Protein AF-A0A5J5FBE0-F1 (afdb_monomer)

Mean predicted aligned error: 12.96 Å

pLDDT: mean 81.19, std 19.29, range [35.22, 98.0]

Secondary structure (DSSP, 8-state):
------SSHHHHHHHHHHHHHHT-PPP---HHHHHHHHHHHHHHHHHHHHHHHH----TTS----HHHHHHHHTTSTTSS--HHHHHHHHHHHHHHHHH-HHHHHHHHHHTT---HHHHHHHHHHHHH--S---TTHHHHHHHHHHHTTS-SSTTGGGG-HHHHHHHHHHHHHTT-HHHHHHHHHHH--TT--HHHHHHHHHHHHT-HHHHHHHHHHHHHHHHHT--HHHHHHHHHHHHHHHHHHHHHH--S-HHHHHHHHHTHHHHSSSHHHHHHHHHHHS---HHHHHHHHHHHTS-HHHHHSS-HHHHHHHHHHHHHHHHHHHHTT-HHHHHHHHHHHHHHHTTTTT---S----------TT-HHHHHHHHHHHHHHHSSS-GGG---

Sequence (392 aa):
MNPTHAPRISAATSLLKNLTAALHPPLPLTPGQSHTLLRAVQDSFRQHLANESGAAHDPKAPYSSPNAHIGNILKMAPFVPSPEEARKQREQRIKRYLLDPVAVFEEHVALGTANLELARSCLARYNDLKSDIPESGGSRMLKGLVTAGLLEQPNDFLSHPSFSGHLMVALAREGKDDLLVRWVLERDGPQKTLARSLVRQIEKQISLERAVQIFFKFYGTLAVSTDTQQLVQKLGVVGRELCAAAKKTGKLSAPQFARLLATADQWALNRAEHAMIHLRFGESVRPGLAFIAFIDAKPAQWWADLPEKRRHRYAQMGIELAHRCLAQDNLADAKVVAEVMRRRFSEHLGVSTVPQQPRESLSILRRGEVAEHLDVFREMFKDAIPAEKLAV

Nearest PDB structures (foldseek):
  3sf4-assembly1_A  TM=3.272E-01  e=8.803E-02  Homo sapiens
  5a6c-assembly2_A  TM=3.085E-01  e=1.087E-01  Homo sapiens
  8fbo-assembly1_C  TM=2.655E-01  e=2.745E-01  synthetic construct
  4jhr-assembly1_A  TM=2.965E-01  e=7.867E-01  Mus musculus
  8c6j-assembly1_T  TM=2.315E-01  e=7.978E+00  Homo sapiens

Foldseek 3Di:
DDDDDDDDVVVVVVLVVVVVVLPDQQDDADPVRVVVLVVLVVVVVVVVVVVVVPDDDDPPDPPCPPVNVNVVSCVDPPNDPDPVVVVVVVVVLVVCLLVQLLVSQLVCLVSLSHDLVSLLVSLVSVLVDDPDYPLCSLVSSLVSCCSSVVDVDSLRLLVPLSRVLSSLLSCLSSVVLLVVLVSCVVPVPPPLVRLLSSLVSCCVRPHLQSSLVSLVSNVVVVVVVVPLVCLQSNCQVNLLVSLVVCVVPVPHDPVSNVVSLVCNVSHHNDLLRNCVSCLPRVLDLVSVLVVLVVVLPDDLVVLVPDDPVVVVSNLVSLLSSLVSCVVVVNLVSSVVSVVSSCVRPVVVLVVPPPDDDDDDDDDPPPCVPVVVSSVVVVVVVPPVDPPVPPPD

Radius of gyration: 34.39 Å; Cα contacts (8 Å, |Δi|>4): 303; chains: 1; bounding box: 68×60×121 Å

Organism: NCBI:txid1250544

Structure (mmCIF, N/CA/C/O backbone):
data_AF-A0A5J5FBE0-F1
#
_entry.id   AF-A0A5J5FBE0-F1
#
loop_
_atom_site.group_PDB
_atom_site.id
_atom_site.type_symbol
_atom_site.label_atom_id
_atom_site.label_alt_id
_atom_site.label_comp_id
_atom_site.label_asym_id
_atom_site.label_entity_id
_atom_site.label_seq_id
_atom_site.pdbx_PDB_ins_code
_atom_site.Cartn_x
_atom_site.Cartn_y
_atom_site.Cartn_z
_atom_site.occupancy
_atom_site.B_iso_or_equiv
_atom_site.auth_seq_id
_atom_site.auth_comp_id
_atom_site.auth_asym_id
_atom_site.auth_atom_id
_atom_site.pdbx_PDB_model_num
ATOM 1 N N . MET A 1 1 ? 14.316 -40.121 2.942 1.00 35.22 1 MET A N 1
ATOM 2 C CA . MET A 1 1 ? 13.910 -40.216 1.521 1.00 35.22 1 MET A CA 1
ATOM 3 C C . MET A 1 1 ? 13.199 -38.925 1.134 1.00 35.22 1 MET A C 1
ATOM 5 O O . MET A 1 1 ? 12.373 -38.457 1.905 1.00 35.22 1 MET A O 1
ATOM 9 N N . ASN A 1 2 ? 13.621 -38.322 0.018 1.00 39.69 2 ASN A N 1
ATOM 10 C CA . ASN A 1 2 ? 13.232 -36.997 -0.498 1.00 39.69 2 ASN A CA 1
ATOM 11 C C . ASN A 1 2 ? 11.727 -36.824 -0.767 1.00 39.69 2 ASN A C 1
ATOM 13 O O . ASN A 1 2 ? 11.055 -37.798 -1.103 1.00 39.69 2 ASN A O 1
ATOM 17 N N . PRO A 1 3 ? 11.275 -35.556 -0.843 1.00 44.91 3 PRO A N 1
ATOM 18 C CA . PRO A 1 3 ? 10.589 -35.137 -2.063 1.00 44.91 3 PRO A CA 1
ATOM 19 C C . PRO A 1 3 ? 11.115 -33.810 -2.653 1.00 44.91 3 PRO A C 1
ATOM 21 O O . PRO A 1 3 ? 11.056 -32.743 -2.053 1.00 44.91 3 PRO A O 1
ATOM 24 N N . THR A 1 4 ? 11.634 -33.934 -3.877 1.00 38.16 4 THR A N 1
ATOM 25 C CA . THR A 1 4 ? 11.373 -33.106 -5.073 1.00 38.16 4 THR A CA 1
ATOM 26 C C . THR A 1 4 ? 10.944 -31.636 -4.909 1.00 38.16 4 THR A C 1
ATOM 28 O O . THR A 1 4 ? 9.765 -31.322 -4.757 1.00 38.16 4 THR A O 1
ATOM 31 N N . HIS A 1 5 ? 11.895 -30.726 -5.152 1.00 38.22 5 HIS A N 1
ATOM 32 C CA . HIS A 1 5 ? 11.658 -29.334 -5.546 1.00 38.22 5 HIS A CA 1
ATOM 33 C C . HIS A 1 5 ? 11.770 -29.168 -7.074 1.00 38.22 5 HIS A C 1
ATOM 35 O O . HIS A 1 5 ? 12.875 -29.210 -7.607 1.00 38.22 5 HIS A O 1
ATOM 41 N N . ALA A 1 6 ? 10.668 -28.886 -7.777 1.00 44.78 6 ALA A N 1
ATOM 42 C CA . ALA A 1 6 ? 10.706 -28.254 -9.104 1.00 44.78 6 ALA A CA 1
ATOM 43 C C . ALA A 1 6 ? 9.361 -27.581 -9.433 1.00 44.78 6 ALA A C 1
ATOM 45 O O . ALA A 1 6 ? 8.378 -28.275 -9.677 1.00 44.78 6 ALA A O 1
ATOM 46 N N . PRO A 1 7 ? 9.296 -26.231 -9.413 1.00 45.94 7 PRO A N 1
ATOM 47 C CA . PRO A 1 7 ? 8.699 -25.534 -10.562 1.00 45.94 7 PRO A CA 1
ATOM 48 C C . PRO A 1 7 ? 9.325 -24.148 -10.860 1.00 45.94 7 PRO A C 1
ATOM 50 O O . PRO A 1 7 ? 8.626 -23.230 -11.276 1.00 45.94 7 PRO A O 1
ATOM 53 N N . ARG A 1 8 ? 10.636 -23.935 -10.643 1.00 41.62 8 ARG A N 1
ATOM 54 C CA . ARG A 1 8 ? 11.271 -22.607 -10.860 1.00 41.62 8 ARG A CA 1
ATOM 55 C C . ARG A 1 8 ? 11.978 -22.410 -12.208 1.00 41.62 8 ARG A C 1
ATOM 57 O O . ARG A 1 8 ? 12.179 -21.273 -12.616 1.00 41.62 8 ARG A O 1
ATOM 64 N N . ILE A 1 9 ? 12.313 -23.479 -12.930 1.00 46.50 9 ILE A N 1
ATOM 65 C CA . ILE A 1 9 ? 13.137 -23.390 -14.155 1.00 46.50 9 ILE A CA 1
ATOM 66 C C . ILE A 1 9 ? 12.294 -23.043 -15.404 1.00 46.50 9 ILE A C 1
ATOM 68 O O . ILE A 1 9 ? 12.783 -22.389 -16.321 1.00 46.50 9 ILE A O 1
ATOM 72 N N . SER A 1 10 ? 11.002 -23.389 -15.418 1.00 45.47 10 SER A N 1
ATOM 73 C CA . SER A 1 10 ? 10.099 -23.187 -16.571 1.00 45.47 10 SER A CA 1
ATOM 74 C C . SER A 1 10 ? 9.759 -21.707 -16.856 1.00 45.47 10 SER A C 1
ATOM 76 O O . SER A 1 10 ? 9.653 -21.279 -18.007 1.00 45.47 10 SER A O 1
ATOM 78 N N . ALA A 1 11 ? 9.662 -20.874 -15.814 1.00 44.97 11 ALA A N 1
ATOM 79 C CA . ALA A 1 11 ? 9.406 -19.440 -15.980 1.00 44.97 11 ALA A CA 1
ATOM 80 C C . ALA A 1 11 ? 10.631 -18.682 -16.536 1.00 44.97 11 ALA A C 1
ATOM 82 O O . ALA A 1 11 ? 10.486 -17.714 -17.277 1.00 44.97 11 ALA A O 1
ATOM 83 N N . ALA A 1 12 ? 11.847 -19.140 -16.224 1.00 46.97 12 ALA A N 1
ATOM 84 C CA . ALA A 1 12 ? 13.076 -18.526 -16.722 1.00 46.97 12 ALA A CA 1
ATOM 85 C C . ALA A 1 12 ? 13.303 -18.816 -18.216 1.00 46.97 12 ALA A C 1
ATOM 87 O O . ALA A 1 12 ? 13.760 -17.947 -18.955 1.00 46.97 12 ALA A O 1
ATOM 88 N N . THR A 1 13 ? 12.948 -20.013 -18.691 1.00 48.41 13 THR A N 1
ATOM 89 C CA . THR A 1 13 ? 13.138 -20.402 -20.098 1.00 48.41 13 THR A CA 1
ATOM 90 C C . THR A 1 13 ? 12.137 -19.740 -21.045 1.00 48.41 13 THR A C 1
ATOM 92 O O . THR A 1 13 ? 12.502 -19.424 -22.175 1.00 48.41 13 THR A O 1
ATOM 95 N N . SER A 1 14 ? 10.908 -19.469 -20.598 1.00 51.16 14 SER A N 1
ATOM 96 C CA . SER A 1 14 ? 9.916 -18.710 -21.379 1.00 51.16 14 SER A CA 1
ATOM 97 C C . SER A 1 14 ? 10.287 -17.227 -21.515 1.00 51.16 14 SER A C 1
ATOM 99 O O . SER A 1 14 ? 10.229 -16.687 -22.618 1.00 51.16 14 SER A O 1
ATOM 101 N N . LEU A 1 15 ? 10.792 -16.595 -20.448 1.00 52.66 15 LEU A N 1
ATOM 102 C CA . LEU A 1 15 ? 11.337 -15.231 -20.506 1.00 52.66 15 LEU A CA 1
ATOM 103 C C . LEU A 1 15 ? 12.569 -15.133 -21.424 1.00 52.66 15 LEU A C 1
ATOM 105 O O . LEU A 1 15 ? 12.698 -14.171 -22.178 1.00 52.66 15 LEU A O 1
ATOM 109 N N . LEU A 1 16 ? 13.445 -16.146 -21.418 1.00 57.59 16 LEU A N 1
ATOM 110 C CA . LEU A 1 16 ? 14.609 -16.203 -22.310 1.00 57.59 16 LEU A CA 1
ATOM 111 C C . LEU A 1 16 ? 14.230 -16.382 -23.787 1.00 57.59 16 LEU A C 1
ATOM 113 O O . LEU A 1 16 ? 14.900 -15.809 -24.643 1.00 57.59 16 LEU A O 1
ATOM 117 N N . LYS A 1 17 ? 13.167 -17.140 -24.090 1.00 52.44 17 LYS A N 1
ATOM 118 C CA . LYS A 1 17 ? 12.667 -17.323 -25.464 1.00 52.44 17 LYS A CA 1
ATOM 119 C C . LYS A 1 17 ? 12.037 -16.044 -26.027 1.00 52.44 17 LYS A C 1
ATOM 121 O O . LYS A 1 17 ? 12.283 -15.709 -27.186 1.00 52.44 17 LYS A O 1
ATOM 126 N N . ASN A 1 18 ? 11.315 -15.284 -25.202 1.00 52.09 18 ASN A N 1
ATOM 127 C CA . ASN A 1 18 ? 10.767 -13.990 -25.619 1.00 52.09 18 ASN A CA 1
ATOM 128 C C . ASN A 1 18 ? 11.872 -12.923 -25.771 1.00 52.09 18 ASN A C 1
ATOM 130 O O . ASN A 1 18 ? 11.844 -12.142 -26.719 1.00 52.09 18 ASN A O 1
ATOM 134 N N . LEU A 1 19 ? 12.911 -12.953 -24.924 1.00 55.25 19 LEU A N 1
ATOM 135 C CA . LEU A 1 19 ? 14.114 -12.119 -25.074 1.00 55.25 19 LEU A CA 1
ATOM 136 C C . LEU A 1 19 ? 14.880 -12.410 -26.370 1.00 55.25 19 LEU A C 1
ATOM 138 O O . LEU A 1 19 ? 15.350 -11.479 -27.019 1.00 55.25 19 LEU A O 1
ATOM 142 N N . THR A 1 20 ? 15.002 -13.678 -26.780 1.00 55.84 20 THR A N 1
ATOM 143 C CA . THR A 1 20 ? 15.704 -14.020 -28.029 1.00 55.84 20 THR A CA 1
ATOM 144 C C . THR A 1 20 ? 15.010 -13.475 -29.273 1.00 55.84 20 THR A C 1
ATOM 146 O O . THR A 1 20 ? 15.705 -13.131 -30.218 1.00 55.84 20 THR A O 1
ATOM 149 N N . ALA A 1 21 ? 13.683 -13.320 -29.271 1.00 53.84 21 ALA A N 1
ATOM 150 C CA . ALA A 1 21 ? 12.957 -12.727 -30.396 1.00 53.84 21 ALA A CA 1
ATOM 151 C C . ALA A 1 21 ? 13.103 -11.191 -30.464 1.00 53.84 21 ALA A C 1
ATOM 153 O O . ALA A 1 21 ? 13.162 -10.633 -31.555 1.00 53.84 21 ALA A O 1
ATOM 154 N N . ALA A 1 22 ? 13.223 -10.510 -29.317 1.00 53.19 22 ALA A N 1
ATOM 155 C CA . ALA A 1 22 ? 13.385 -9.052 -29.241 1.00 53.19 22 ALA A CA 1
ATOM 156 C C . ALA A 1 22 ? 14.840 -8.563 -29.445 1.00 53.19 22 ALA A C 1
ATOM 158 O O . ALA A 1 22 ? 15.067 -7.390 -29.731 1.00 53.19 22 ALA A O 1
ATOM 159 N N . LEU A 1 23 ? 15.838 -9.445 -29.307 1.00 51.16 23 LEU A N 1
ATOM 160 C CA . LEU A 1 23 ? 17.272 -9.109 -29.349 1.00 51.16 23 LEU A CA 1
ATOM 161 C C . LEU A 1 23 ? 17.918 -9.152 -30.749 1.00 51.16 23 LEU A C 1
ATOM 163 O O . LEU A 1 23 ? 19.138 -8.998 -30.848 1.00 51.16 23 LEU A O 1
ATOM 167 N N . HIS A 1 24 ? 17.150 -9.325 -31.826 1.00 53.44 24 HIS A N 1
ATOM 168 C CA . HIS A 1 24 ? 17.656 -9.237 -33.203 1.00 53.44 24 HIS A CA 1
ATOM 169 C C . HIS A 1 24 ? 17.169 -7.951 -33.905 1.00 53.44 24 HIS A C 1
ATOM 171 O O . HIS A 1 24 ? 16.289 -8.030 -34.759 1.00 53.44 24 HIS A O 1
ATOM 177 N N . PRO A 1 25 ? 17.704 -6.756 -33.579 1.00 51.38 25 PRO A N 1
ATOM 178 C CA . PRO A 1 25 ? 17.509 -5.582 -34.427 1.00 51.38 25 PRO A CA 1
ATOM 179 C C . PRO A 1 25 ? 18.256 -5.761 -35.767 1.00 51.38 25 PRO A C 1
ATOM 181 O O . PRO A 1 25 ? 19.291 -6.440 -35.795 1.00 51.38 25 PRO A O 1
ATOM 184 N N . PRO A 1 26 ? 17.780 -5.162 -36.876 1.00 51.41 26 PRO A N 1
ATOM 185 C CA . PRO A 1 26 ? 18.542 -5.108 -38.121 1.00 51.41 26 PRO A CA 1
ATOM 186 C C . PRO A 1 26 ? 19.839 -4.302 -37.919 1.00 51.41 26 PRO A C 1
ATOM 188 O O . PRO A 1 26 ? 19.854 -3.295 -37.212 1.00 51.41 26 PRO A O 1
ATOM 191 N N . LEU A 1 27 ? 20.944 -4.781 -38.500 1.00 54.41 27 LEU A N 1
ATOM 192 C CA . LEU A 1 27 ? 22.291 -4.230 -38.311 1.00 54.41 27 LEU A CA 1
ATOM 193 C C . LEU A 1 27 ? 22.390 -2.749 -38.749 1.00 54.41 27 LEU A C 1
ATOM 195 O O . LEU A 1 27 ? 22.036 -2.446 -39.890 1.00 54.41 27 LEU A O 1
ATOM 199 N N . PRO A 1 28 ? 22.976 -1.844 -37.937 1.00 47.59 28 PRO A N 1
ATOM 200 C CA . PRO A 1 28 ? 23.483 -0.570 -38.438 1.00 47.59 28 PRO A CA 1
ATOM 201 C C . PRO A 1 28 ? 24.725 -0.835 -39.304 1.00 47.59 28 PRO A C 1
ATOM 203 O O . PRO A 1 28 ? 25.767 -1.264 -38.807 1.00 47.59 28 PRO A O 1
ATOM 206 N N . LEU A 1 29 ? 24.604 -0.624 -40.615 1.00 51.56 29 LEU A N 1
ATOM 207 C CA . LEU A 1 29 ? 25.693 -0.833 -41.570 1.00 51.56 29 LEU A CA 1
ATOM 208 C C . LEU A 1 29 ? 26.697 0.325 -41.477 1.00 51.56 29 LEU A C 1
ATOM 210 O O . LEU A 1 29 ? 26.343 1.486 -41.671 1.00 51.56 29 LEU A O 1
ATOM 214 N N . THR A 1 30 ? 27.965 0.015 -41.208 1.00 64.88 30 THR A N 1
ATOM 215 C CA . THR A 1 30 ? 29.071 0.986 -41.334 1.00 64.88 30 THR A CA 1
ATOM 216 C C . THR A 1 30 ? 29.247 1.432 -42.800 1.00 64.88 30 THR A C 1
ATOM 218 O O . THR A 1 30 ? 28.840 0.694 -43.700 1.00 64.88 30 THR A O 1
ATOM 221 N N . PRO A 1 31 ? 29.892 2.582 -43.098 1.00 58.41 31 PRO A N 1
ATOM 222 C CA . PRO A 1 31 ? 30.087 3.049 -44.480 1.00 58.41 31 PRO A CA 1
ATOM 223 C C . PRO A 1 31 ? 30.797 2.025 -45.383 1.00 58.41 31 PRO A C 1
ATOM 225 O O . PRO A 1 31 ? 30.496 1.908 -46.565 1.00 58.41 31 PRO A O 1
ATOM 228 N N . GLY A 1 32 ? 31.711 1.222 -44.828 1.00 66.44 32 GLY A N 1
ATOM 229 C CA . GLY A 1 32 ? 32.336 0.120 -45.565 1.00 66.44 32 GLY A CA 1
ATOM 230 C C . GLY A 1 32 ? 31.372 -1.041 -45.834 1.00 66.44 32 GLY A C 1
ATOM 231 O O . GLY A 1 32 ? 31.368 -1.613 -46.921 1.00 66.44 32 GLY A O 1
ATOM 232 N N . GLN A 1 33 ? 30.512 -1.374 -44.871 1.00 57.09 33 GLN A N 1
ATOM 233 C CA . GLN A 1 33 ? 29.516 -2.438 -45.018 1.00 57.09 33 GLN A CA 1
ATOM 234 C C . GLN A 1 33 ? 28.375 -2.048 -45.962 1.00 57.09 33 GLN A C 1
ATOM 236 O O . GLN A 1 33 ? 27.867 -2.919 -46.663 1.00 57.09 33 GLN A O 1
ATOM 241 N N . SER A 1 34 ? 28.001 -0.766 -46.033 1.00 69.50 34 SER A N 1
ATOM 242 C CA . SER A 1 34 ? 27.008 -0.286 -47.000 1.00 69.50 34 SER A CA 1
ATOM 243 C C . SER A 1 34 ? 27.525 -0.388 -48.437 1.00 69.50 34 SER A C 1
ATOM 245 O O . SER A 1 34 ? 26.791 -0.843 -49.311 1.00 69.50 34 SER A O 1
ATOM 247 N N . HIS A 1 35 ? 28.803 -0.074 -48.684 1.00 72.94 35 HIS A N 1
ATOM 248 C CA . HIS A 1 35 ? 29.428 -0.285 -49.992 1.00 72.94 35 HIS A CA 1
ATOM 249 C C . HIS A 1 35 ? 29.526 -1.767 -50.363 1.00 72.94 35 HIS A C 1
ATOM 251 O O . HIS A 1 35 ? 29.240 -2.123 -51.504 1.00 72.94 35 HIS A O 1
ATOM 257 N N . THR A 1 36 ? 29.865 -2.644 -49.416 1.00 72.19 36 THR A N 1
ATOM 258 C CA . THR A 1 36 ? 29.889 -4.096 -49.653 1.00 72.19 36 THR A CA 1
ATOM 259 C C . THR A 1 36 ? 28.491 -4.657 -49.912 1.00 72.19 36 THR A C 1
ATOM 261 O O . THR A 1 36 ? 28.333 -5.495 -50.794 1.00 72.19 36 THR A O 1
ATOM 264 N N . LEU A 1 37 ? 27.466 -4.161 -49.208 1.00 70.12 37 LEU A N 1
ATOM 265 C CA . LEU A 1 37 ? 26.067 -4.526 -49.452 1.00 70.12 37 LEU A CA 1
ATOM 266 C C . LEU A 1 37 ? 25.626 -4.077 -50.844 1.00 70.12 37 LEU A C 1
ATOM 268 O O . LEU A 1 37 ? 25.079 -4.874 -51.596 1.00 70.12 37 LEU A O 1
ATOM 272 N N . LEU A 1 38 ? 25.910 -2.826 -51.210 1.00 77.00 38 LEU A N 1
ATOM 273 C CA . LEU A 1 38 ? 25.599 -2.304 -52.538 1.00 77.00 38 LEU A CA 1
ATOM 274 C C . LEU A 1 38 ? 26.294 -3.108 -53.633 1.00 77.00 38 LEU A C 1
ATOM 276 O O . LEU A 1 38 ? 25.654 -3.446 -54.623 1.00 77.00 38 LEU A O 1
ATOM 280 N N . ARG A 1 39 ? 27.568 -3.464 -53.442 1.00 75.88 39 ARG A N 1
ATOM 281 C CA . ARG A 1 39 ? 28.320 -4.275 -54.403 1.00 75.88 39 ARG A CA 1
ATOM 282 C C . ARG A 1 39 ? 27.742 -5.683 -54.522 1.00 75.88 39 ARG A C 1
ATOM 284 O O . ARG A 1 39 ? 27.498 -6.130 -55.631 1.00 75.88 39 ARG A O 1
ATOM 291 N N . ALA A 1 40 ? 27.418 -6.333 -53.403 1.00 72.81 40 ALA A N 1
ATOM 292 C CA . ALA A 1 40 ? 26.786 -7.652 -53.397 1.00 72.81 40 ALA A CA 1
ATOM 293 C C . ALA A 1 40 ? 25.395 -7.639 -54.054 1.00 72.81 40 ALA A C 1
ATOM 295 O O . ALA A 1 40 ? 25.072 -8.538 -54.827 1.00 72.81 40 ALA A O 1
ATOM 296 N N . VAL A 1 41 ? 24.583 -6.605 -53.803 1.00 74.25 41 VAL A N 1
ATOM 297 C CA . VAL A 1 41 ? 23.280 -6.422 -54.463 1.00 74.25 41 VAL A CA 1
ATOM 298 C C . VAL A 1 41 ? 23.467 -6.185 -55.961 1.00 74.25 41 VAL A C 1
ATOM 300 O O . VAL A 1 41 ? 22.782 -6.819 -56.758 1.00 74.25 41 VAL A O 1
ATOM 303 N N . GLN A 1 42 ? 24.410 -5.328 -56.360 1.00 79.88 42 GLN A N 1
ATOM 304 C CA . GLN A 1 42 ? 24.709 -5.053 -57.768 1.00 79.88 42 GLN A CA 1
ATOM 305 C C . GLN A 1 42 ? 25.222 -6.292 -58.507 1.00 79.88 42 GLN A C 1
ATOM 307 O O . GLN A 1 42 ? 24.723 -6.602 -59.587 1.00 79.88 42 GLN A O 1
ATOM 312 N N . ASP A 1 43 ? 26.186 -7.012 -57.936 1.00 75.00 43 ASP A N 1
ATOM 313 C CA . ASP A 1 43 ? 26.764 -8.219 -58.529 1.00 75.00 43 ASP A CA 1
ATOM 314 C C . ASP A 1 43 ? 25.713 -9.322 -58.644 1.00 75.00 43 ASP A C 1
ATOM 316 O O . ASP A 1 43 ? 25.624 -10.004 -59.664 1.00 75.00 43 ASP A O 1
ATOM 320 N N . SER A 1 44 ? 24.844 -9.439 -57.642 1.00 65.56 44 SER A N 1
ATOM 321 C CA . SER A 1 44 ? 23.751 -10.397 -57.673 1.00 65.56 44 SER A CA 1
ATOM 322 C C . SER A 1 44 ? 22.665 -10.030 -58.691 1.00 65.56 44 SER A C 1
ATOM 324 O O . SER A 1 44 ? 22.170 -10.907 -59.396 1.00 65.56 44 SER A O 1
ATOM 326 N N . PHE A 1 45 ? 22.337 -8.742 -58.848 1.00 72.12 45 PHE A N 1
ATOM 327 C CA . PHE A 1 45 ? 21.413 -8.276 -59.889 1.00 72.12 45 PHE A CA 1
ATOM 328 C C . PHE A 1 45 ? 21.986 -8.520 -61.291 1.00 72.12 45 PHE A C 1
ATOM 330 O O . PHE A 1 45 ? 21.273 -8.952 -62.192 1.00 72.12 45 PHE A O 1
ATOM 337 N N . ARG A 1 46 ? 23.299 -8.321 -61.469 1.00 76.81 46 ARG A N 1
ATOM 338 C CA . ARG A 1 46 ? 24.008 -8.639 -62.717 1.00 76.81 46 ARG A CA 1
ATOM 339 C C . ARG A 1 46 ? 24.002 -10.133 -63.020 1.00 76.81 46 ARG A C 1
ATOM 341 O O . ARG A 1 46 ? 23.765 -10.502 -64.163 1.00 76.81 46 ARG A O 1
ATOM 348 N N . GLN A 1 47 ? 24.223 -10.986 -62.021 1.00 70.19 47 GLN A N 1
ATOM 349 C CA . GLN A 1 47 ? 24.112 -12.439 -62.179 1.00 70.19 47 GLN A CA 1
ATOM 350 C C . GLN A 1 47 ? 22.683 -12.868 -62.523 1.00 70.19 47 GLN A C 1
ATOM 352 O O . GLN A 1 47 ? 22.497 -13.748 -63.359 1.00 70.19 47 GLN A O 1
ATOM 357 N N . HIS A 1 48 ? 21.673 -12.229 -61.927 1.00 66.19 48 HIS A N 1
ATOM 358 C CA . HIS A 1 48 ? 20.277 -12.506 -62.245 1.00 66.19 48 HIS A CA 1
ATOM 359 C C . HIS A 1 48 ? 19.944 -12.136 -63.697 1.00 66.19 48 HIS A C 1
ATOM 361 O O . HIS A 1 48 ? 19.448 -12.984 -64.432 1.00 66.19 48 HIS A O 1
ATOM 367 N N . LEU A 1 49 ? 20.328 -10.933 -64.141 1.00 67.50 49 LEU A N 1
ATOM 368 C CA . LEU A 1 49 ? 20.158 -10.497 -65.531 1.00 67.50 49 LEU A CA 1
ATOM 369 C C . LEU A 1 49 ? 20.937 -11.376 -66.519 1.00 67.50 49 LEU A C 1
ATOM 371 O O . LEU A 1 49 ? 20.422 -11.707 -67.584 1.00 67.50 49 LEU A O 1
ATOM 375 N N . ALA A 1 50 ? 22.163 -11.786 -66.181 1.00 69.88 50 ALA A N 1
ATOM 376 C CA . ALA A 1 50 ? 22.961 -12.677 -67.022 1.00 69.88 50 ALA A CA 1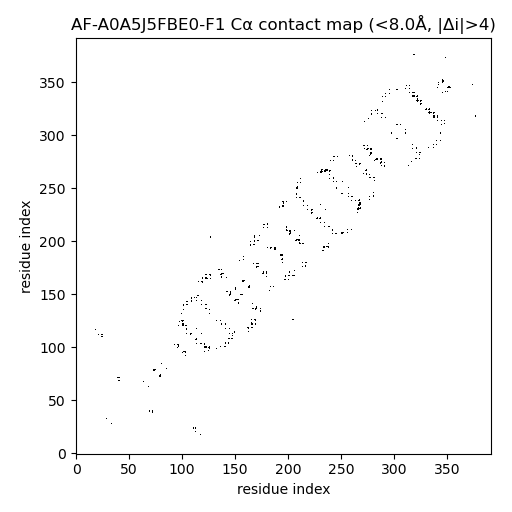
ATOM 377 C C . ALA A 1 50 ? 22.307 -14.061 -67.184 1.00 69.88 50 ALA A C 1
ATOM 379 O O . ALA A 1 50 ? 22.321 -14.619 -68.280 1.00 69.88 50 ALA A O 1
ATOM 380 N N . ASN A 1 51 ? 21.683 -14.581 -66.124 1.00 63.81 51 ASN A N 1
ATOM 381 C CA . ASN A 1 51 ? 20.949 -15.845 -66.165 1.00 63.81 51 ASN A CA 1
ATOM 382 C C . ASN A 1 51 ? 19.633 -15.736 -66.953 1.00 63.81 51 ASN A C 1
ATOM 384 O O . ASN A 1 51 ? 19.273 -16.679 -67.652 1.00 63.81 51 ASN A O 1
ATOM 388 N N . GLU A 1 52 ? 18.941 -14.595 -66.896 1.00 62.66 52 GLU A N 1
ATOM 389 C CA . GLU A 1 52 ? 17.746 -14.344 -67.719 1.00 62.66 52 GLU A CA 1
ATOM 390 C C . GLU A 1 52 ? 18.082 -14.144 -69.205 1.00 62.66 52 GLU A C 1
ATOM 392 O O . GLU A 1 52 ? 17.295 -14.511 -70.073 1.00 62.66 52 GLU A O 1
ATOM 397 N N . SER A 1 53 ? 19.271 -13.620 -69.514 1.00 62.09 53 SER A N 1
ATOM 398 C CA . SER A 1 53 ? 19.703 -13.345 -70.893 1.00 62.09 53 SER A CA 1
ATOM 399 C C . SER A 1 53 ? 20.199 -14.588 -71.652 1.00 62.09 53 SER A C 1
ATOM 401 O O . SER A 1 53 ? 20.364 -14.526 -72.869 1.00 62.09 53 SER A O 1
ATOM 403 N N . GLY A 1 54 ? 20.481 -15.698 -70.954 1.00 56.34 54 GLY A N 1
ATOM 404 C CA . GLY A 1 54 ? 21.180 -16.866 -71.514 1.00 56.34 54 GLY A CA 1
ATOM 405 C C . GLY A 1 54 ? 20.385 -18.175 -71.594 1.00 56.34 54 GLY A C 1
ATOM 406 O O . GLY A 1 54 ? 20.875 -19.127 -72.198 1.00 56.34 54 GLY A O 1
ATOM 407 N N . ALA A 1 55 ? 19.186 -18.262 -71.012 1.00 53.22 55 ALA A N 1
ATOM 408 C CA . ALA A 1 55 ? 18.444 -19.520 -70.921 1.00 53.22 55 ALA A CA 1
ATOM 409 C C . ALA A 1 55 ? 17.168 -19.497 -71.774 1.00 53.22 55 ALA A C 1
ATOM 411 O O . ALA A 1 55 ? 16.157 -18.894 -71.415 1.00 53.22 55 ALA A O 1
ATOM 412 N N . ALA A 1 56 ? 17.208 -20.205 -72.903 1.00 56.12 56 ALA A N 1
ATOM 413 C CA . ALA A 1 56 ? 16.010 -20.607 -73.622 1.00 56.12 56 ALA A CA 1
ATOM 414 C C . ALA A 1 56 ? 15.104 -21.431 -72.687 1.00 56.12 56 ALA A C 1
ATOM 416 O O . ALA A 1 56 ? 15.513 -22.470 -72.180 1.00 56.12 56 ALA A O 1
ATOM 417 N N . HIS A 1 57 ? 13.902 -20.900 -72.456 1.00 52.66 57 HIS A N 1
ATOM 418 C CA . HIS A 1 57 ? 12.692 -21.522 -71.913 1.00 52.66 57 HIS A CA 1
ATOM 419 C C . HIS A 1 57 ? 12.823 -22.900 -71.234 1.00 52.66 57 HIS A C 1
ATOM 421 O O . HIS A 1 57 ? 12.769 -23.934 -71.894 1.00 52.66 57 HIS A O 1
ATOM 427 N N . ASP A 1 58 ? 12.771 -22.901 -69.899 1.00 54.53 58 ASP A N 1
ATOM 428 C CA . ASP A 1 58 ? 12.177 -24.008 -69.145 1.00 54.53 58 ASP A CA 1
ATOM 429 C C . ASP A 1 58 ? 11.178 -23.439 -68.105 1.00 54.53 58 ASP A C 1
ATOM 431 O O . ASP A 1 58 ? 11.584 -22.791 -67.135 1.00 54.53 58 ASP A O 1
ATOM 435 N N . PRO A 1 59 ? 9.850 -23.561 -68.311 1.00 54.62 59 PRO A N 1
ATOM 436 C CA . PRO A 1 59 ? 8.831 -22.761 -67.616 1.00 54.62 59 PRO A CA 1
ATOM 437 C C . PRO A 1 59 ? 8.431 -23.290 -66.221 1.00 54.62 59 PRO A C 1
ATOM 439 O O . PRO A 1 59 ? 7.286 -23.117 -65.801 1.00 54.62 59 PRO A O 1
ATOM 442 N N . LYS A 1 60 ? 9.330 -23.955 -65.482 1.00 52.91 60 LYS A N 1
ATOM 443 C CA . LYS A 1 60 ? 8.992 -24.598 -64.190 1.00 52.91 60 LYS A CA 1
ATOM 444 C C . LYS A 1 60 ? 9.913 -24.290 -63.006 1.00 52.91 60 LYS A C 1
ATOM 446 O O . LYS A 1 60 ? 9.778 -24.932 -61.965 1.00 52.91 60 LYS A O 1
ATOM 451 N N . ALA A 1 61 ? 10.788 -23.292 -63.092 1.00 53.12 61 ALA A N 1
ATOM 452 C CA . ALA A 1 61 ? 11.491 -22.807 -61.905 1.00 53.12 61 ALA A CA 1
ATOM 453 C C . ALA A 1 61 ? 10.614 -21.775 -61.160 1.00 53.12 61 ALA A C 1
ATOM 455 O O . ALA A 1 61 ? 10.256 -20.754 -61.749 1.00 53.12 61 ALA A O 1
ATOM 456 N N . PRO A 1 62 ? 10.232 -22.003 -59.888 1.00 50.69 62 PRO A N 1
ATOM 457 C CA . PRO A 1 62 ? 9.483 -21.020 -59.119 1.00 50.69 62 PRO A CA 1
ATOM 458 C C . PRO A 1 62 ? 10.359 -19.785 -58.909 1.00 50.69 62 PRO A C 1
ATOM 460 O O . PRO A 1 62 ? 11.400 -19.853 -58.256 1.00 50.69 62 PRO A O 1
ATOM 463 N N . TYR A 1 63 ? 9.927 -18.663 -59.483 1.00 51.91 63 TYR A N 1
ATOM 464 C CA . TYR A 1 63 ? 10.514 -17.345 -59.290 1.00 51.91 63 TYR A CA 1
ATOM 465 C C . TYR A 1 63 ? 10.749 -17.097 -57.795 1.00 51.91 63 TYR A C 1
ATOM 467 O O . TYR A 1 63 ? 9.811 -16.893 -57.021 1.00 51.91 63 TYR A O 1
ATOM 475 N N . SER A 1 64 ? 12.016 -17.126 -57.378 1.00 56.44 64 SER A N 1
ATOM 476 C CA . SER A 1 64 ? 12.429 -16.579 -56.092 1.00 56.44 64 SER A CA 1
ATOM 477 C C . SER A 1 64 ? 12.067 -15.100 -56.122 1.00 56.44 64 SER A C 1
ATOM 479 O O . SER A 1 64 ? 12.752 -14.314 -56.770 1.00 56.44 64 SER A O 1
ATOM 481 N N . SER A 1 65 ? 10.964 -14.733 -55.463 1.00 64.69 65 SER A N 1
ATOM 482 C CA . SER A 1 65 ? 10.542 -13.341 -55.302 1.00 64.69 65 SER A CA 1
ATOM 483 C C . SER A 1 65 ? 11.761 -12.467 -54.963 1.00 64.69 65 SER A C 1
ATOM 485 O O . SER A 1 65 ? 12.564 -12.877 -54.117 1.00 64.69 65 SER A O 1
ATOM 487 N N . PRO A 1 66 ? 11.915 -11.271 -55.560 1.00 62.09 66 PRO A N 1
ATOM 488 C CA . PRO A 1 66 ? 13.020 -10.357 -55.255 1.00 62.09 66 PRO A CA 1
ATOM 489 C C . PRO A 1 66 ? 13.235 -10.143 -53.746 1.00 62.09 66 PRO A C 1
ATOM 491 O O . PRO A 1 66 ? 14.366 -10.018 -53.281 1.00 62.09 66 PRO A O 1
ATOM 494 N N . ASN A 1 67 ? 12.160 -10.215 -52.952 1.00 60.25 67 ASN A N 1
ATOM 495 C CA . ASN A 1 67 ? 12.214 -10.144 -51.491 1.00 60.25 67 ASN A CA 1
ATOM 496 C C . ASN A 1 67 ? 12.857 -11.381 -50.835 1.00 60.25 67 ASN A C 1
ATOM 498 O O . ASN A 1 67 ? 13.592 -11.245 -49.858 1.00 60.25 67 ASN A O 1
ATOM 502 N N . ALA A 1 68 ? 12.619 -12.585 -51.364 1.00 64.00 68 ALA A N 1
ATOM 503 C CA . ALA A 1 68 ? 13.272 -13.813 -50.900 1.00 64.00 68 ALA A CA 1
ATOM 504 C C . ALA A 1 68 ? 14.776 -13.802 -51.220 1.00 64.00 68 ALA A C 1
ATOM 506 O O . ALA A 1 68 ? 15.589 -14.266 -50.421 1.00 64.00 68 ALA A O 1
ATOM 507 N N . HIS A 1 69 ? 15.141 -13.200 -52.353 1.00 65.62 69 HIS A N 1
ATOM 508 C CA . HIS A 1 69 ? 16.524 -13.050 -52.789 1.00 65.62 69 HIS A CA 1
ATOM 509 C C . HIS A 1 69 ? 17.313 -12.053 -51.930 1.00 65.62 69 HIS A C 1
ATOM 511 O O . HIS A 1 69 ? 18.367 -12.400 -51.401 1.00 65.62 69 HIS A O 1
ATOM 517 N N . ILE A 1 70 ? 16.761 -10.859 -51.679 1.00 67.31 70 ILE A N 1
ATOM 518 C CA . ILE A 1 70 ? 17.344 -9.885 -50.735 1.00 67.31 70 ILE A CA 1
ATOM 519 C C . ILE A 1 70 ? 17.473 -10.508 -49.339 1.00 67.31 70 ILE A C 1
ATOM 521 O O . ILE A 1 70 ? 18.507 -10.374 -48.685 1.00 67.31 70 ILE A O 1
ATOM 525 N N . GLY A 1 71 ? 16.457 -11.261 -48.908 1.00 65.81 71 GLY A N 1
ATOM 526 C CA . GLY A 1 71 ? 16.496 -12.014 -47.659 1.00 65.81 71 GLY A CA 1
ATOM 527 C C . GLY A 1 71 ? 17.618 -13.057 -47.597 1.00 65.81 71 GLY A C 1
ATOM 528 O O . GLY A 1 71 ? 18.134 -13.308 -46.513 1.00 65.81 71 GLY A O 1
ATOM 529 N N . ASN A 1 72 ? 18.025 -13.645 -48.725 1.00 71.38 72 ASN A N 1
ATOM 530 C CA . ASN A 1 72 ? 19.155 -14.573 -48.793 1.00 71.38 72 ASN A CA 1
ATOM 531 C C . ASN A 1 72 ? 20.508 -13.852 -48.841 1.00 71.38 72 ASN A C 1
ATOM 533 O O . ASN A 1 72 ? 21.426 -14.288 -48.154 1.00 71.38 72 ASN A O 1
ATOM 537 N N . ILE A 1 73 ? 20.627 -12.723 -49.547 1.00 66.50 73 ILE A N 1
ATOM 538 C CA . ILE A 1 73 ? 21.854 -11.901 -49.557 1.00 66.50 73 ILE A CA 1
ATOM 539 C C . ILE A 1 73 ? 22.181 -11.402 -48.144 1.00 66.50 73 ILE A C 1
ATOM 541 O O . ILE A 1 73 ? 23.324 -11.486 -47.702 1.00 66.50 73 ILE A O 1
ATOM 545 N N . LEU A 1 74 ? 21.167 -10.966 -47.391 1.00 65.12 74 LEU A N 1
ATOM 546 C CA . LEU A 1 74 ? 21.327 -10.548 -45.994 1.00 65.12 74 LEU A CA 1
ATOM 547 C C . LEU A 1 74 ? 21.680 -11.707 -45.041 1.00 65.12 74 LEU A C 1
ATOM 549 O O . LEU A 1 74 ? 22.130 -11.460 -43.924 1.00 65.12 74 LEU A O 1
ATOM 553 N N . LYS A 1 75 ? 21.501 -12.965 -45.469 1.00 65.00 75 LYS A N 1
ATOM 554 C CA . LYS A 1 75 ? 21.914 -14.174 -44.733 1.00 65.00 75 LYS A CA 1
ATOM 555 C C . LYS A 1 75 ? 23.312 -14.671 -45.117 1.00 65.00 75 LYS A C 1
ATOM 557 O O . LYS A 1 75 ? 23.810 -15.584 -44.463 1.00 65.00 75 LYS A O 1
ATOM 562 N N . MET A 1 76 ? 23.947 -14.116 -46.149 1.00 62.88 76 MET A N 1
ATOM 563 C CA . MET A 1 76 ? 25.312 -14.485 -46.533 1.00 62.88 76 MET A CA 1
ATOM 564 C C . MET A 1 76 ? 26.345 -13.614 -45.804 1.00 62.88 76 MET A C 1
ATOM 566 O O . MET A 1 76 ? 26.097 -12.455 -45.462 1.00 62.88 76 MET A O 1
ATOM 570 N N . ALA A 1 77 ? 27.527 -14.178 -45.540 1.00 55.72 77 ALA A N 1
ATOM 571 C CA . ALA A 1 77 ? 28.666 -13.410 -45.042 1.00 55.72 77 ALA A CA 1
ATOM 572 C C . ALA A 1 77 ? 28.979 -12.272 -46.034 1.00 55.72 77 ALA A C 1
ATOM 574 O O . ALA A 1 77 ? 28.961 -12.516 -47.243 1.00 55.72 77 ALA A O 1
ATOM 575 N N . PRO A 1 78 ? 29.241 -11.037 -45.571 1.00 56.66 78 PRO A N 1
ATOM 576 C CA . PRO A 1 78 ? 29.709 -10.654 -44.232 1.00 56.66 78 PRO A CA 1
ATOM 57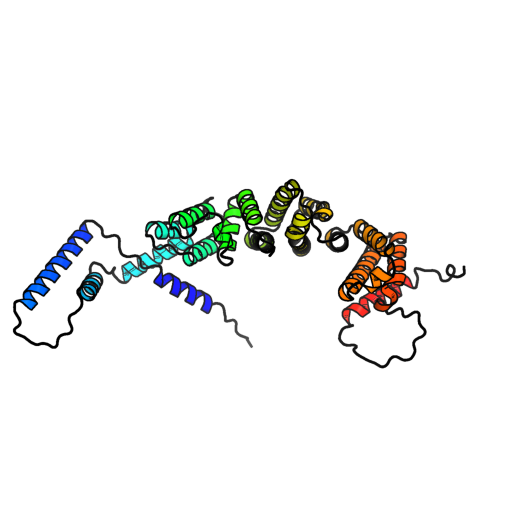7 C C . PRO A 1 78 ? 28.623 -10.167 -43.250 1.00 56.66 78 PRO A C 1
ATOM 579 O O . PRO A 1 78 ? 28.959 -9.625 -42.200 1.00 56.66 78 PRO A O 1
ATOM 582 N N . PHE A 1 79 ? 27.334 -10.307 -43.573 1.00 60.78 79 PHE A N 1
ATOM 583 C CA . PHE A 1 79 ? 26.254 -9.681 -42.790 1.00 60.78 79 PHE A CA 1
ATOM 584 C C . PHE A 1 79 ? 25.779 -10.515 -41.595 1.00 60.78 79 PHE A C 1
ATOM 586 O O . PHE A 1 79 ? 25.135 -9.984 -40.689 1.00 60.78 79 PHE A O 1
ATOM 593 N N . VAL A 1 80 ? 26.134 -11.803 -41.559 1.00 63.44 80 VAL A N 1
ATOM 594 C CA . VAL A 1 80 ? 25.906 -12.676 -40.405 1.00 63.44 80 VAL A CA 1
ATOM 595 C C . VAL A 1 80 ? 27.196 -12.728 -39.581 1.00 63.44 80 VAL A C 1
ATOM 597 O O . VAL A 1 80 ? 28.202 -13.223 -40.096 1.00 63.44 80 VAL A O 1
ATOM 600 N N . PRO A 1 81 ? 27.206 -12.218 -38.333 1.00 69.12 81 PRO A N 1
ATOM 601 C CA . PRO A 1 81 ? 28.379 -12.311 -37.470 1.00 69.12 81 PRO A CA 1
ATOM 602 C C . PRO A 1 81 ? 28.786 -13.774 -37.300 1.00 69.12 81 PRO A C 1
ATOM 604 O O . PRO A 1 81 ? 27.923 -14.658 -37.240 1.00 69.12 81 PRO A O 1
ATOM 607 N N . SER A 1 82 ? 30.092 -14.031 -37.191 1.00 79.88 82 SER A N 1
ATOM 608 C CA . SER A 1 82 ? 30.587 -15.381 -36.899 1.00 79.88 82 SER A CA 1
ATOM 609 C C . SER A 1 82 ? 29.858 -15.941 -35.667 1.00 79.88 82 SER A C 1
ATOM 611 O O . SER A 1 82 ? 29.589 -15.177 -34.735 1.00 79.88 82 SER A O 1
ATOM 613 N N . PRO A 1 83 ? 29.534 -17.248 -35.594 1.00 81.94 83 PRO A N 1
ATOM 614 C CA . PRO A 1 83 ? 28.862 -17.829 -34.429 1.00 81.94 83 PRO A CA 1
ATOM 615 C C . PRO A 1 83 ? 29.538 -17.473 -33.094 1.00 81.94 83 PRO A C 1
ATOM 617 O O . PRO A 1 83 ? 28.861 -17.245 -32.088 1.00 81.94 83 PRO A O 1
ATOM 620 N N . GLU A 1 84 ? 30.870 -17.358 -33.087 1.00 84.75 84 GLU A N 1
ATOM 621 C CA . GLU A 1 84 ? 31.634 -16.915 -31.919 1.00 84.75 84 GLU A CA 1
ATOM 622 C C . GLU A 1 84 ? 31.432 -15.432 -31.595 1.00 84.75 84 GLU A C 1
ATOM 624 O O . GLU A 1 84 ? 31.278 -15.065 -30.429 1.00 84.75 84 GLU A O 1
ATOM 629 N N . GLU A 1 85 ? 31.404 -14.569 -32.609 1.00 82.50 85 GLU A N 1
ATOM 630 C CA . GLU A 1 85 ? 31.142 -13.137 -32.450 1.00 82.50 85 GLU A CA 1
ATOM 631 C C . GLU A 1 85 ? 29.709 -12.894 -31.980 1.00 82.50 85 GLU A C 1
ATOM 633 O O . GLU A 1 85 ? 29.499 -12.130 -31.042 1.00 82.50 85 GLU A O 1
ATOM 638 N N . ALA A 1 86 ? 28.732 -13.602 -32.551 1.00 77.50 86 ALA A N 1
ATOM 639 C CA . ALA A 1 86 ? 27.339 -13.562 -32.124 1.00 77.50 86 ALA A CA 1
ATOM 640 C C . ALA A 1 86 ? 27.195 -13.987 -30.653 1.00 77.50 86 ALA A C 1
ATOM 642 O O . ALA A 1 86 ? 26.481 -13.343 -29.878 1.00 77.50 86 ALA A O 1
ATOM 643 N N . ARG A 1 87 ? 27.920 -15.034 -30.230 1.00 82.06 87 ARG A N 1
ATOM 644 C CA . ARG A 1 87 ? 27.968 -15.461 -28.826 1.00 82.06 87 ARG A CA 1
ATOM 645 C C . ARG A 1 87 ? 28.590 -14.389 -27.932 1.00 82.06 87 ARG A C 1
ATOM 647 O O . ARG A 1 87 ? 27.987 -14.044 -26.917 1.00 82.06 87 ARG A O 1
ATOM 654 N N . LYS A 1 88 ? 29.738 -13.820 -28.313 1.00 88.75 88 LYS A N 1
ATOM 655 C CA . LYS A 1 88 ? 30.403 -12.741 -27.557 1.00 88.75 88 LYS A CA 1
ATOM 656 C C . LYS A 1 88 ? 29.514 -11.502 -27.440 1.00 88.75 88 LYS A C 1
ATOM 658 O O . LYS A 1 88 ? 29.376 -10.959 -26.348 1.00 88.75 88 LYS A O 1
ATOM 663 N N . GLN A 1 89 ? 28.858 -11.086 -28.522 1.00 84.62 89 GLN A N 1
ATOM 664 C CA . GLN A 1 89 ? 27.910 -9.968 -28.521 1.00 84.62 89 GLN A CA 1
ATOM 665 C C . GLN A 1 89 ? 26.711 -10.250 -27.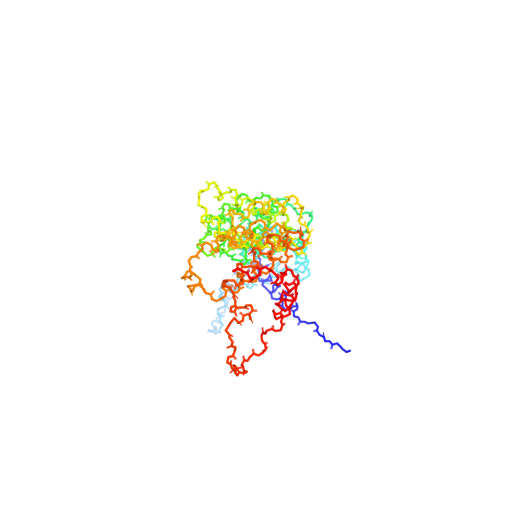610 1.00 84.62 89 GLN A C 1
ATOM 667 O O . GLN A 1 89 ? 26.319 -9.392 -26.819 1.00 84.62 89 GLN A O 1
ATOM 672 N N . ARG A 1 90 ? 26.157 -11.468 -27.655 1.00 81.88 90 ARG A N 1
ATOM 673 C CA . ARG A 1 90 ? 25.073 -11.887 -26.758 1.00 81.88 90 ARG A CA 1
ATOM 674 C C . ARG A 1 90 ? 25.510 -11.851 -25.295 1.00 81.88 90 ARG A C 1
ATOM 676 O O . ARG A 1 90 ? 24.792 -11.305 -24.463 1.00 81.88 90 ARG A O 1
ATOM 683 N N . GLU A 1 91 ? 26.682 -12.394 -24.980 1.00 89.31 91 GLU A N 1
ATOM 684 C CA . GLU A 1 91 ? 27.244 -12.369 -23.627 1.00 89.31 91 GLU A CA 1
ATOM 685 C C . GLU A 1 91 ? 27.482 -10.932 -23.144 1.00 89.31 91 GLU A C 1
ATOM 687 O O . GLU A 1 91 ? 27.147 -10.604 -22.007 1.00 89.31 91 GLU A O 1
ATOM 692 N N . GLN A 1 92 ? 27.987 -10.045 -24.005 1.00 90.12 92 GLN A N 1
ATOM 693 C CA . GLN A 1 92 ? 28.156 -8.625 -23.689 1.00 90.12 92 GLN A CA 1
ATOM 694 C C . GLN A 1 92 ? 26.817 -7.923 -23.433 1.00 90.12 92 GLN A C 1
ATOM 696 O O . GLN A 1 92 ? 26.709 -7.186 -22.456 1.00 90.12 92 GLN A O 1
ATOM 701 N N . ARG A 1 93 ? 25.782 -8.176 -24.244 1.00 85.12 93 ARG A N 1
ATOM 702 C CA . ARG A 1 93 ? 24.435 -7.619 -24.022 1.00 85.12 93 ARG A CA 1
ATOM 703 C C . ARG A 1 93 ? 23.827 -8.105 -22.711 1.00 85.12 93 ARG A C 1
ATOM 705 O O . ARG A 1 93 ? 23.279 -7.300 -21.967 1.00 85.12 93 ARG A O 1
ATOM 712 N N . ILE A 1 94 ? 23.981 -9.391 -22.387 1.00 89.31 94 ILE A N 1
ATOM 713 C CA . ILE A 1 94 ? 23.532 -9.944 -21.101 1.00 89.31 94 ILE A CA 1
ATOM 714 C C . ILE A 1 94 ? 24.278 -9.267 -19.948 1.00 89.31 94 ILE A C 1
ATOM 716 O O . ILE A 1 94 ? 23.644 -8.831 -18.993 1.00 89.31 94 ILE A O 1
ATOM 720 N N . LYS A 1 95 ? 25.606 -9.120 -20.042 1.00 92.06 95 LYS A N 1
ATOM 721 C CA . LYS A 1 95 ? 26.400 -8.415 -19.024 1.00 92.06 95 LYS A CA 1
ATOM 722 C C . LYS A 1 95 ? 25.929 -6.970 -18.844 1.00 92.06 95 LYS A C 1
ATOM 724 O O . LYS A 1 95 ? 25.731 -6.553 -17.710 1.00 92.06 95 LYS A O 1
ATOM 729 N N . ARG A 1 96 ? 25.682 -6.234 -19.933 1.00 91.19 96 ARG A N 1
ATOM 730 C CA . ARG A 1 96 ? 25.142 -4.864 -19.871 1.00 91.19 96 ARG A CA 1
ATOM 731 C C . ARG A 1 96 ? 23.760 -4.824 -19.229 1.00 91.19 96 ARG A C 1
ATOM 733 O O . ARG A 1 96 ? 23.562 -4.029 -18.328 1.00 91.19 96 ARG A O 1
ATOM 740 N N . TYR A 1 97 ? 22.851 -5.720 -19.608 1.00 92.31 97 TYR A N 1
ATOM 741 C CA . TYR A 1 97 ? 21.517 -5.812 -19.005 1.00 92.31 97 TYR A CA 1
ATOM 742 C C . TYR A 1 97 ? 21.565 -6.099 -17.499 1.00 92.31 97 TYR A C 1
ATOM 744 O O . TYR A 1 97 ? 20.750 -5.595 -16.730 1.00 92.31 97 TYR A O 1
ATOM 752 N N . LEU A 1 98 ? 22.524 -6.917 -17.058 1.00 91.12 98 LEU A N 1
ATOM 753 C CA . LEU A 1 98 ? 22.696 -7.221 -15.641 1.00 91.12 98 LEU A CA 1
ATOM 754 C C . LEU A 1 98 ? 23.229 -6.033 -14.831 1.00 91.12 98 LEU A C 1
ATOM 756 O O . LEU A 1 98 ? 22.942 -5.997 -13.632 1.00 91.12 98 LEU A O 1
ATOM 760 N N . LEU A 1 99 ? 23.977 -5.126 -15.472 1.00 91.69 99 LEU A N 1
ATOM 761 C CA . LEU A 1 99 ? 24.596 -3.939 -14.874 1.00 91.69 99 LEU A CA 1
ATOM 762 C C . LEU A 1 99 ? 23.683 -2.705 -14.943 1.00 91.69 99 LEU A C 1
ATOM 764 O O . LEU A 1 99 ? 23.389 -2.111 -13.914 1.00 91.69 99 LEU A O 1
ATOM 768 N N . ASP A 1 100 ? 23.210 -2.348 -16.138 1.00 93.50 100 ASP A N 1
ATOM 769 C CA . ASP A 1 100 ? 22.298 -1.229 -16.388 1.00 93.50 100 ASP A CA 1
ATOM 770 C C . ASP A 1 100 ? 21.173 -1.665 -17.350 1.00 93.50 100 ASP A C 1
ATOM 772 O O . ASP A 1 100 ? 21.266 -1.490 -18.572 1.00 93.50 100 ASP A O 1
ATOM 776 N N . PRO A 1 101 ? 20.084 -2.252 -16.821 1.00 94.94 101 PRO A N 1
ATOM 777 C CA . PRO A 1 101 ? 18.945 -2.653 -17.642 1.00 94.94 101 PRO A CA 1
ATOM 778 C C . PRO A 1 101 ? 18.209 -1.459 -18.273 1.00 94.94 101 PRO A C 1
ATOM 780 O O . PRO A 1 101 ? 17.512 -1.639 -19.273 1.00 94.94 101 PRO A O 1
ATOM 783 N N . VAL A 1 102 ? 18.339 -0.249 -17.715 1.00 95.56 102 VAL A N 1
ATOM 784 C CA . VAL A 1 102 ? 17.663 0.953 -18.228 1.00 95.56 102 VAL A CA 1
ATOM 785 C C . VAL A 1 102 ? 18.379 1.472 -19.470 1.00 95.56 102 VAL A C 1
ATOM 787 O O . VAL A 1 102 ? 17.711 1.763 -20.458 1.00 95.56 102 VAL A O 1
ATOM 790 N N . ALA A 1 103 ? 19.715 1.494 -19.479 1.00 94.69 103 ALA A N 1
ATOM 791 C CA . ALA A 1 103 ? 20.484 1.836 -20.679 1.00 94.69 103 ALA A CA 1
ATOM 792 C C . ALA A 1 103 ? 20.198 0.877 -21.847 1.00 94.69 103 ALA A C 1
ATOM 794 O O . ALA A 1 103 ? 20.062 1.315 -22.986 1.00 94.69 103 ALA A O 1
ATOM 795 N N . VAL A 1 104 ? 20.039 -0.423 -21.567 1.00 94.81 104 VAL A N 1
ATOM 796 C CA . VAL A 1 104 ? 19.643 -1.401 -22.597 1.00 94.81 104 VAL A CA 1
ATOM 797 C C . VAL A 1 104 ? 18.261 -1.072 -23.164 1.00 94.81 104 VAL A C 1
ATOM 799 O O . VAL A 1 104 ? 18.057 -1.145 -24.372 1.00 94.81 104 VAL A O 1
ATOM 802 N N . PHE A 1 105 ? 17.306 -0.676 -22.320 1.00 96.12 105 PHE A N 1
ATOM 803 C CA . PHE A 1 105 ? 15.995 -0.252 -22.806 1.00 96.12 105 PHE A CA 1
ATOM 804 C C . PHE A 1 105 ? 16.079 1.006 -23.683 1.00 96.12 105 PHE A C 1
ATOM 806 O O . PHE A 1 105 ? 15.459 1.041 -24.741 1.00 96.12 105 PHE A O 1
ATOM 813 N N . GLU A 1 106 ? 16.865 2.010 -23.292 1.00 96.50 106 GLU A N 1
ATOM 814 C CA . GLU A 1 106 ? 17.068 3.223 -24.093 1.00 96.50 106 GLU A CA 1
ATOM 815 C C . GLU A 1 106 ? 17.702 2.933 -25.461 1.00 96.50 106 GLU A C 1
ATOM 817 O O . GLU A 1 106 ? 17.298 3.538 -26.452 1.00 96.50 106 GLU A O 1
ATOM 822 N N . GLU A 1 107 ? 18.628 1.971 -25.548 1.00 95.56 107 GLU A N 1
ATOM 823 C CA . GLU A 1 107 ? 19.167 1.488 -26.828 1.00 95.56 107 GLU A CA 1
ATOM 824 C C . GLU A 1 107 ? 18.038 0.935 -27.714 1.00 95.56 107 GLU A C 1
ATOM 826 O O . GLU A 1 107 ? 17.920 1.299 -28.882 1.00 95.56 107 GLU A O 1
ATOM 831 N N . HIS A 1 108 ? 17.138 0.127 -27.148 1.00 94.44 108 HIS A N 1
ATOM 832 C CA . HIS A 1 108 ? 15.975 -0.384 -27.875 1.00 94.44 108 HIS A CA 1
ATOM 833 C C . HIS A 1 108 ? 14.966 0.707 -28.263 1.00 94.44 108 HIS A C 1
ATOM 835 O O . HIS A 1 108 ? 14.344 0.600 -29.323 1.00 94.44 108 HIS A O 1
ATOM 841 N N . VAL A 1 109 ? 14.821 1.763 -27.456 1.00 96.56 109 VAL A N 1
ATOM 842 C CA . VAL A 1 109 ? 14.022 2.950 -27.802 1.00 96.56 109 VAL A CA 1
ATOM 843 C C . VAL A 1 109 ? 14.646 3.678 -28.991 1.00 96.56 109 VAL A C 1
ATOM 845 O O . VAL A 1 109 ? 13.943 3.960 -29.956 1.00 96.56 109 VAL A O 1
ATOM 848 N N . ALA A 1 110 ? 15.961 3.915 -28.970 1.00 95.38 110 ALA A N 1
ATOM 849 C CA . ALA A 1 110 ? 16.680 4.562 -30.068 1.00 95.38 110 ALA A CA 1
ATOM 850 C C . ALA A 1 110 ? 16.617 3.749 -31.373 1.00 95.38 110 ALA A C 1
ATOM 852 O O . ALA A 1 110 ? 16.551 4.321 -32.458 1.00 95.38 110 ALA A O 1
ATOM 853 N N . LEU A 1 111 ? 16.586 2.418 -31.268 1.00 93.94 111 LEU A N 1
ATOM 854 C CA . LEU A 1 111 ? 16.415 1.506 -32.401 1.00 93.94 111 LEU A CA 1
ATOM 855 C C . LEU A 1 111 ? 14.957 1.382 -32.885 1.00 93.94 111 LEU A C 1
ATOM 857 O O . LEU A 1 111 ? 14.717 0.696 -33.875 1.00 93.94 111 LEU A O 1
ATOM 861 N N . GLY A 1 112 ? 13.978 1.968 -32.185 1.00 95.19 112 GLY A N 1
ATOM 862 C CA . GLY A 1 112 ? 12.553 1.817 -32.509 1.00 95.19 112 GLY A CA 1
ATOM 863 C C . GLY A 1 112 ? 12.005 0.400 -32.282 1.00 95.19 112 GLY A C 1
ATOM 864 O O . GLY A 1 112 ? 10.989 0.029 -32.860 1.00 95.19 112 GLY A O 1
ATOM 865 N N . THR A 1 113 ? 12.677 -0.410 -31.456 1.00 95.25 113 THR A N 1
ATOM 866 C CA . THR A 1 113 ? 12.299 -1.809 -31.151 1.00 95.25 113 THR A CA 1
ATOM 867 C C . THR A 1 113 ? 11.800 -1.999 -29.717 1.00 95.25 113 THR A C 1
ATOM 869 O O . THR A 1 113 ? 11.557 -3.125 -29.277 1.00 95.25 113 THR A O 1
ATOM 872 N N . ALA A 1 114 ? 11.658 -0.907 -28.964 1.00 95.12 114 ALA A N 1
ATOM 873 C CA . ALA A 1 114 ? 11.168 -0.940 -27.596 1.00 95.12 114 ALA A CA 1
ATOM 874 C C . ALA A 1 114 ? 9.726 -1.461 -27.521 1.00 95.12 114 ALA A C 1
ATOM 876 O O . ALA A 1 114 ? 8.873 -1.132 -28.341 1.00 95.12 114 ALA A O 1
ATOM 877 N N . ASN A 1 115 ? 9.444 -2.250 -26.486 1.00 95.75 115 ASN A N 1
ATOM 878 C CA . ASN A 1 115 ? 8.104 -2.727 -26.168 1.00 95.75 115 ASN A CA 1
ATOM 879 C C . ASN A 1 115 ? 7.875 -2.732 -24.644 1.00 95.75 115 ASN A C 1
ATOM 881 O O . ASN A 1 115 ? 8.821 -2.652 -23.852 1.00 95.75 115 ASN A O 1
ATOM 885 N N . LEU A 1 116 ? 6.608 -2.826 -24.225 1.00 95.88 116 LEU A N 1
ATOM 886 C CA . LEU A 1 116 ? 6.224 -2.789 -22.807 1.00 95.88 116 LEU A CA 1
ATOM 887 C C . LEU A 1 116 ? 6.745 -3.995 -22.008 1.00 95.88 116 LEU A C 1
ATOM 889 O O . LEU A 1 116 ? 7.039 -3.869 -20.819 1.00 95.88 116 LEU A O 1
ATOM 893 N N . GLU A 1 117 ? 6.889 -5.165 -22.635 1.00 95.88 117 GLU A N 1
ATOM 894 C CA . GLU A 1 117 ? 7.411 -6.358 -21.959 1.00 95.88 117 GLU A CA 1
ATOM 895 C C . GLU A 1 117 ? 8.898 -6.223 -21.621 1.00 95.88 117 GLU A C 1
ATOM 897 O O . GLU A 1 117 ? 9.317 -6.583 -20.516 1.00 95.88 117 GLU A O 1
ATOM 902 N N . LEU A 1 118 ? 9.678 -5.649 -22.539 1.00 95.00 118 LEU A N 1
ATOM 903 C CA . LEU A 1 118 ? 11.086 -5.337 -22.358 1.00 95.00 118 LEU A CA 1
ATOM 904 C C . LEU A 1 118 ? 11.243 -4.308 -21.242 1.00 95.00 118 LEU A C 1
ATOM 906 O O . LEU A 1 118 ? 11.974 -4.574 -20.291 1.00 95.00 118 LEU A O 1
ATOM 910 N N . ALA A 1 119 ? 10.478 -3.211 -21.290 1.00 96.38 119 ALA A N 1
ATOM 911 C CA . ALA A 1 119 ? 10.451 -2.200 -20.233 1.00 96.38 119 ALA A CA 1
ATOM 912 C C . ALA A 1 119 ? 10.145 -2.821 -18.861 1.00 96.38 119 ALA A C 1
ATOM 914 O O . ALA A 1 119 ? 10.843 -2.559 -17.880 1.00 96.38 119 ALA A O 1
ATOM 915 N N . ARG A 1 120 ? 9.143 -3.710 -18.792 1.00 96.38 120 ARG A N 1
ATOM 916 C CA . ARG A 1 120 ? 8.798 -4.451 -17.570 1.00 96.38 120 ARG A CA 1
ATOM 917 C C . ARG A 1 120 ? 9.964 -5.303 -17.079 1.00 96.38 120 ARG A C 1
ATOM 919 O O . ARG A 1 120 ? 10.248 -5.293 -15.884 1.00 96.38 120 ARG A O 1
ATOM 926 N N . SER A 1 121 ? 10.626 -6.044 -17.968 1.00 95.56 121 SER A N 1
ATOM 927 C CA . SER A 1 121 ? 11.759 -6.898 -17.597 1.00 95.56 121 SER A CA 1
ATOM 928 C C . SER A 1 121 ? 12.947 -6.076 -17.084 1.00 95.56 121 SER A C 1
ATOM 930 O O . SER A 1 121 ? 13.468 -6.373 -16.006 1.00 95.56 121 SER A O 1
ATOM 932 N N . CYS A 1 122 ? 13.277 -4.977 -17.770 1.00 95.69 122 CYS A N 1
ATOM 933 C CA . CYS A 1 122 ? 14.316 -4.040 -17.368 1.00 95.69 122 CYS A CA 1
ATOM 934 C C . CYS A 1 122 ? 14.011 -3.411 -16.006 1.00 95.69 122 CYS A C 1
ATOM 936 O O . CYS A 1 122 ? 14.884 -3.381 -15.144 1.00 95.69 122 CYS A O 1
ATOM 938 N N . LEU A 1 123 ? 12.771 -2.967 -15.766 1.00 95.62 123 LEU A N 1
ATOM 939 C CA . LEU A 1 123 ? 12.368 -2.400 -14.476 1.00 95.62 123 LEU A CA 1
ATOM 940 C C . LEU A 1 123 ? 12.326 -3.433 -13.349 1.00 95.62 123 LEU A C 1
ATOM 942 O O . LEU A 1 123 ? 12.640 -3.105 -12.207 1.00 95.62 123 LEU A O 1
ATOM 946 N N . ALA A 1 124 ? 11.921 -4.672 -13.628 1.00 95.00 124 ALA A N 1
ATOM 947 C CA . ALA A 1 124 ? 11.977 -5.740 -12.636 1.00 95.00 124 ALA A CA 1
ATOM 948 C C . ALA A 1 124 ? 13.428 -5.964 -12.195 1.00 95.00 124 ALA A C 1
ATOM 950 O O . ALA A 1 124 ? 13.720 -5.916 -11.002 1.00 95.00 124 ALA A O 1
ATOM 951 N N . ARG A 1 125 ? 14.348 -6.075 -13.162 1.00 94.50 125 ARG A N 1
ATOM 952 C CA . ARG A 1 125 ? 15.778 -6.207 -12.881 1.00 94.50 125 ARG A CA 1
ATOM 953 C C . ARG A 1 125 ? 16.345 -4.983 -12.163 1.00 94.50 125 ARG A C 1
ATOM 955 O O . ARG A 1 125 ? 17.101 -5.151 -11.215 1.00 94.50 125 ARG A O 1
ATOM 962 N N . TYR A 1 126 ? 15.966 -3.779 -12.585 1.00 94.12 126 TYR A N 1
ATOM 963 C CA . TYR A 1 126 ? 16.348 -2.526 -11.935 1.00 94.12 126 TYR A CA 1
ATOM 964 C C . TYR A 1 126 ? 15.931 -2.518 -10.461 1.00 94.12 126 TYR A C 1
ATOM 966 O O . TYR A 1 126 ? 16.730 -2.210 -9.588 1.00 94.12 126 TYR A O 1
ATOM 974 N N . ASN A 1 127 ? 14.701 -2.931 -10.153 1.00 93.44 127 ASN A N 1
ATOM 975 C CA . ASN A 1 127 ? 14.223 -2.979 -8.774 1.00 93.44 127 ASN A CA 1
ATOM 976 C C . ASN A 1 127 ? 14.936 -4.049 -7.921 1.00 93.44 127 ASN A C 1
ATOM 978 O O . ASN A 1 127 ? 15.051 -3.882 -6.705 1.00 93.44 127 ASN A O 1
ATOM 982 N N . ASP A 1 128 ? 15.453 -5.114 -8.531 1.00 92.81 128 ASP A N 1
ATOM 983 C CA . ASP A 1 128 ? 16.218 -6.147 -7.820 1.00 92.81 128 ASP A CA 1
ATOM 984 C C . ASP A 1 128 ? 17.642 -5.698 -7.449 1.00 92.81 128 ASP A C 1
ATOM 986 O O . ASP A 1 128 ? 18.236 -6.242 -6.514 1.00 92.81 128 ASP A O 1
ATOM 990 N N . LEU A 1 129 ? 18.199 -4.709 -8.154 1.00 91.38 129 LEU A N 1
ATOM 991 C CA . LEU A 1 129 ? 19.468 -4.082 -7.787 1.00 91.38 129 LEU A CA 1
ATOM 992 C C . LEU A 1 129 ? 19.229 -3.229 -6.518 1.00 91.38 129 LEU A C 1
ATOM 994 O O . LEU A 1 129 ? 18.259 -2.474 -6.434 1.00 91.38 129 LEU A O 1
ATOM 998 N N . LYS A 1 130 ? 20.044 -3.416 -5.470 1.00 75.94 130 LYS A N 1
ATOM 999 C CA . LYS A 1 130 ? 19.754 -2.892 -4.118 1.00 75.94 130 LYS A CA 1
ATOM 1000 C C . LYS A 1 130 ? 20.591 -1.691 -3.671 1.00 75.94 130 LYS A C 1
ATOM 1002 O O . LYS A 1 130 ? 20.204 -1.094 -2.673 1.00 75.94 130 LYS A O 1
ATOM 1007 N N . SER A 1 131 ? 21.692 -1.338 -4.338 1.00 62.78 131 SER A N 1
ATOM 1008 C CA . SER A 1 131 ? 22.683 -0.450 -3.699 1.00 62.78 131 SER A CA 1
ATOM 1009 C C . SER A 1 131 ? 23.355 0.621 -4.560 1.00 62.78 131 SER A C 1
ATOM 1011 O O . SER A 1 131 ? 23.715 1.635 -3.986 1.00 62.78 131 SER A O 1
ATOM 1013 N N . ASP A 1 132 ? 23.480 0.485 -5.885 1.00 66.88 132 ASP A N 1
ATOM 1014 C CA . ASP A 1 132 ? 24.403 1.365 -6.645 1.00 66.88 132 ASP A CA 1
ATOM 1015 C C . ASP A 1 132 ? 23.837 1.876 -7.974 1.00 66.88 132 ASP A C 1
ATOM 1017 O O . ASP A 1 132 ? 24.567 2.139 -8.930 1.00 66.88 132 ASP A O 1
ATOM 1021 N N . ILE A 1 133 ? 22.513 1.952 -8.085 1.00 64.88 133 ILE A N 1
ATOM 1022 C CA . ILE A 1 133 ? 21.895 2.266 -9.370 1.00 64.88 133 ILE A CA 1
ATOM 1023 C C . ILE A 1 133 ? 21.852 3.784 -9.582 1.00 64.88 133 ILE A C 1
ATOM 1025 O O . ILE A 1 133 ? 21.499 4.499 -8.643 1.00 64.88 133 ILE A O 1
ATOM 1029 N N . PRO A 1 134 ? 22.150 4.287 -10.797 1.00 69.69 134 PRO A N 1
ATOM 1030 C CA . PRO A 1 134 ? 21.962 5.691 -11.151 1.00 69.69 134 PRO A CA 1
ATOM 1031 C C . PRO A 1 134 ? 20.590 6.223 -10.721 1.00 69.69 134 PRO A C 1
ATOM 1033 O O . PRO A 1 134 ? 19.563 5.595 -10.979 1.00 69.69 134 PRO A O 1
ATOM 1036 N N . GLU A 1 135 ? 20.590 7.418 -10.124 1.00 77.06 135 GLU A N 1
ATOM 1037 C CA . GLU A 1 135 ? 19.485 8.062 -9.386 1.00 77.06 135 GLU A CA 1
ATOM 1038 C C . GLU A 1 135 ? 18.200 8.354 -10.201 1.00 77.06 135 GLU A C 1
ATOM 1040 O O . GLU A 1 135 ? 17.302 9.035 -9.717 1.00 77.06 135 GLU A O 1
ATOM 1045 N N . SER A 1 136 ? 18.083 7.881 -11.446 1.00 92.44 136 SER A N 1
ATOM 1046 C CA . SER A 1 136 ? 17.013 8.281 -12.377 1.00 92.44 136 SER A CA 1
ATOM 1047 C C . SER A 1 136 ? 16.499 7.183 -13.321 1.00 92.44 136 SER A C 1
ATOM 1049 O O . SER A 1 136 ? 15.920 7.492 -14.365 1.00 92.44 136 SER A O 1
ATOM 1051 N N . GLY A 1 137 ? 16.697 5.898 -13.010 1.00 93.44 137 GLY A N 1
ATOM 1052 C CA . GLY A 1 137 ? 16.310 4.808 -13.915 1.00 93.44 137 GLY A CA 1
ATOM 1053 C C . GLY A 1 137 ? 14.812 4.699 -14.253 1.00 93.44 137 GLY A C 1
ATOM 1054 O O . GLY A 1 137 ? 14.457 4.471 -15.407 1.00 93.44 137 GLY A O 1
ATOM 1055 N N . GLY A 1 138 ? 13.919 4.894 -13.288 1.00 95.38 138 GLY A N 1
ATOM 1056 C CA . GLY A 1 138 ? 12.471 4.997 -13.480 1.00 95.38 138 GLY A CA 1
ATOM 1057 C C . GLY A 1 138 ? 12.055 6.228 -14.292 1.00 95.38 138 GLY A C 1
ATOM 1058 O O . GLY A 1 138 ? 11.265 6.091 -15.227 1.00 95.38 138 GLY A O 1
ATOM 1059 N N . SER A 1 139 ? 12.614 7.409 -14.010 1.00 96.94 139 SER A N 1
ATOM 1060 C CA . SER A 1 139 ? 12.346 8.624 -14.803 1.00 96.94 139 SER A CA 1
ATOM 1061 C C . SER A 1 139 ? 12.830 8.488 -16.254 1.00 96.94 139 SER A C 1
ATOM 1063 O O . SER A 1 139 ? 12.116 8.861 -17.188 1.00 96.94 139 SER A O 1
ATOM 1065 N N . ARG A 1 140 ? 14.018 7.906 -16.457 1.00 96.62 140 ARG A N 1
ATOM 1066 C CA . ARG A 1 140 ? 14.582 7.585 -17.778 1.00 96.62 140 ARG A CA 1
ATOM 1067 C C . ARG A 1 140 ? 13.707 6.597 -18.541 1.00 96.62 140 ARG A C 1
ATOM 1069 O O . ARG A 1 140 ? 13.346 6.862 -19.684 1.00 96.62 140 ARG A O 1
ATOM 1076 N N . MET A 1 141 ? 13.290 5.513 -17.885 1.00 96.44 141 MET A N 1
ATOM 1077 C CA . MET A 1 141 ? 12.372 4.525 -18.456 1.00 96.44 141 MET A CA 1
ATOM 1078 C C . MET A 1 141 ? 11.055 5.174 -18.894 1.00 96.44 141 MET A C 1
ATOM 1080 O O . MET A 1 141 ? 10.599 4.947 -20.012 1.00 96.44 141 MET A O 1
ATOM 1084 N N . LEU A 1 142 ? 10.463 6.021 -18.046 1.00 97.06 142 LEU A N 1
ATOM 1085 C CA . LEU A 1 142 ? 9.224 6.728 -18.365 1.00 97.06 142 LEU A CA 1
ATOM 1086 C C . LEU A 1 142 ? 9.392 7.655 -19.576 1.00 97.06 142 LEU A C 1
ATOM 1088 O O . LEU A 1 142 ? 8.570 7.622 -20.490 1.00 97.06 142 LEU A O 1
ATOM 1092 N N . LYS A 1 143 ? 10.481 8.430 -19.629 1.00 97.25 143 LYS A N 1
ATOM 1093 C CA . LYS A 1 143 ? 10.805 9.272 -20.789 1.00 97.25 143 LYS A CA 1
ATOM 1094 C C . LYS A 1 143 ? 10.985 8.437 -22.058 1.00 97.25 143 LYS A C 1
ATOM 1096 O O . LYS A 1 143 ? 10.466 8.815 -23.107 1.00 97.25 143 LYS A O 1
ATOM 1101 N N . GLY A 1 144 ? 11.687 7.308 -21.967 1.00 96.50 144 GLY A N 1
ATOM 1102 C CA . GLY A 1 144 ? 11.892 6.390 -23.086 1.00 96.50 144 GLY A CA 1
ATOM 1103 C C . GLY A 1 144 ? 10.580 5.809 -23.615 1.00 96.50 144 GLY A C 1
ATOM 1104 O O . GLY A 1 144 ? 10.378 5.772 -24.822 1.00 96.50 144 GLY A O 1
ATOM 1105 N N . LEU A 1 145 ? 9.653 5.439 -22.728 1.00 96.88 145 LEU A N 1
ATOM 1106 C CA . LEU A 1 145 ? 8.329 4.930 -23.100 1.00 96.88 145 LEU A CA 1
ATOM 1107 C C . LEU A 1 145 ? 7.473 5.964 -23.832 1.00 96.88 145 LEU A C 1
ATOM 1109 O O . LEU A 1 145 ? 6.847 5.628 -24.835 1.00 96.88 145 LEU A O 1
ATOM 1113 N N . VAL A 1 146 ? 7.478 7.212 -23.358 1.00 97.00 146 VAL A N 1
ATOM 1114 C CA . VAL A 1 146 ? 6.780 8.321 -24.027 1.00 97.00 146 VAL A CA 1
ATOM 1115 C C . VAL A 1 146 ? 7.433 8.627 -25.378 1.00 97.00 146 VAL A C 1
ATOM 1117 O O . VAL A 1 146 ? 6.744 8.771 -26.380 1.00 97.00 146 VAL A O 1
ATOM 1120 N N . THR A 1 147 ? 8.769 8.647 -25.441 1.00 96.81 147 THR A N 1
ATOM 1121 C CA . THR A 1 147 ? 9.514 8.907 -26.689 1.00 96.81 147 THR A CA 1
ATOM 1122 C C . THR A 1 147 ? 9.286 7.809 -27.732 1.00 96.81 147 THR A C 1
ATOM 1124 O O . THR A 1 147 ? 9.195 8.100 -28.919 1.00 96.81 147 THR A O 1
ATOM 1127 N N . ALA A 1 148 ? 9.153 6.554 -27.298 1.00 95.88 148 ALA A N 1
ATOM 1128 C CA . ALA A 1 148 ? 8.838 5.422 -28.166 1.00 95.88 148 ALA A CA 1
ATOM 1129 C C . ALA A 1 148 ? 7.369 5.391 -28.636 1.00 95.88 148 ALA A C 1
ATOM 1131 O O . ALA A 1 148 ? 7.005 4.496 -29.393 1.00 95.88 148 ALA A O 1
ATOM 1132 N N . GLY A 1 149 ? 6.512 6.306 -28.160 1.00 96.31 149 GLY A N 1
ATOM 1133 C CA . GLY A 1 149 ? 5.075 6.296 -28.452 1.00 96.31 149 GLY A CA 1
ATOM 1134 C C . GLY A 1 149 ? 4.326 5.111 -27.831 1.00 96.31 149 GLY A C 1
ATOM 1135 O O . GLY A 1 149 ? 3.226 4.787 -28.265 1.00 96.31 149 GLY A O 1
ATOM 1136 N N . LEU A 1 150 ? 4.912 4.443 -26.829 1.00 95.44 150 LEU A N 1
ATOM 1137 C CA . LEU A 1 150 ? 4.272 3.328 -26.117 1.00 95.44 150 LEU A CA 1
ATOM 1138 C C . LEU A 1 150 ? 3.279 3.810 -25.053 1.00 95.44 150 LEU A C 1
ATOM 1140 O O . LEU A 1 150 ? 2.444 3.030 -24.600 1.00 95.44 150 LEU A O 1
ATOM 1144 N N . LEU A 1 151 ? 3.400 5.071 -24.635 1.00 95.25 151 LEU A N 1
ATOM 1145 C CA . LEU A 1 151 ? 2.483 5.764 -23.738 1.00 95.25 151 LEU A CA 1
ATOM 1146 C C . LEU A 1 151 ? 2.156 7.130 -24.346 1.00 95.25 151 LEU A C 1
ATOM 1148 O O . LEU A 1 151 ? 3.076 7.856 -24.723 1.00 95.25 151 LEU A O 1
ATOM 1152 N N . GLU A 1 152 ? 0.873 7.488 -24.403 1.00 94.19 152 GLU A N 1
ATOM 1153 C CA . GLU A 1 152 ? 0.443 8.822 -24.841 1.00 94.19 152 GLU A CA 1
ATOM 1154 C C . GLU A 1 152 ? 0.735 9.860 -23.753 1.00 94.19 152 GLU A C 1
ATOM 1156 O O . GLU A 1 152 ? 1.271 10.934 -24.030 1.00 94.19 152 GLU A O 1
ATOM 1161 N N . GLN A 1 153 ? 0.438 9.516 -22.496 1.00 94.69 153 GLN A N 1
ATOM 1162 C CA . GLN A 1 153 ? 0.705 10.352 -21.334 1.00 94.69 153 GLN A CA 1
ATOM 1163 C C . GLN A 1 153 ? 1.590 9.652 -20.292 1.00 94.69 153 GLN A C 1
ATOM 1165 O O . GLN A 1 153 ? 1.548 8.428 -20.128 1.00 94.69 153 GLN A O 1
ATOM 1170 N N . PRO A 1 154 ? 2.356 10.417 -19.488 1.00 94.44 154 PRO A N 1
ATOM 1171 C CA . PRO A 1 154 ? 3.211 9.852 -18.448 1.00 94.44 154 PRO A CA 1
ATOM 1172 C C . PRO A 1 154 ? 2.473 9.069 -17.359 1.00 94.44 154 PRO A C 1
ATOM 1174 O O . PRO A 1 154 ? 3.120 8.333 -16.633 1.00 94.44 154 PRO A O 1
ATOM 1177 N N . ASN A 1 155 ? 1.159 9.227 -17.198 1.00 93.12 155 ASN A N 1
ATOM 1178 C CA . ASN A 1 155 ? 0.352 8.509 -16.206 1.00 93.12 155 ASN A CA 1
ATOM 1179 C C . ASN A 1 155 ? -0.317 7.241 -16.783 1.00 93.12 155 ASN A C 1
ATOM 1181 O O . ASN A 1 155 ? -0.884 6.458 -16.016 1.00 93.12 155 ASN A O 1
ATOM 1185 N N . ASP A 1 156 ? -0.224 6.991 -18.096 1.00 93.75 156 ASP A N 1
ATOM 1186 C CA . ASP A 1 156 ? -0.898 5.867 -18.762 1.00 93.75 156 ASP A CA 1
ATOM 1187 C C . ASP A 1 156 ? -0.384 4.498 -18.371 1.00 93.75 156 ASP A C 1
ATOM 1189 O O . ASP A 1 156 ? -1.131 3.515 -18.398 1.00 93.75 156 ASP A O 1
ATOM 1193 N N . PHE A 1 157 ? 0.844 4.439 -17.860 1.00 94.50 157 PHE A N 1
ATOM 1194 C CA . PHE A 1 157 ? 1.382 3.204 -17.319 1.00 94.50 157 PHE A CA 1
ATOM 1195 C C . PHE A 1 157 ? 0.504 2.604 -16.216 1.00 94.50 157 PHE A C 1
ATOM 1197 O O . PHE A 1 157 ? 0.530 1.391 -16.019 1.00 94.50 157 PHE A O 1
ATOM 1204 N N . LEU A 1 158 ? -0.279 3.421 -15.499 1.00 94.00 158 LEU A N 1
ATOM 1205 C CA . LEU A 1 158 ? -1.162 2.967 -14.426 1.00 94.00 158 LEU A CA 1
ATOM 1206 C C . LEU A 1 158 ? -2.281 2.036 -14.924 1.00 94.00 158 LEU A C 1
ATOM 1208 O O . LEU A 1 158 ? -2.764 1.224 -14.135 1.00 94.00 158 LEU A O 1
ATOM 1212 N N . SER A 1 159 ? -2.651 2.084 -16.211 1.00 92.62 159 SER A N 1
ATOM 1213 C CA . SER A 1 159 ? -3.593 1.121 -16.808 1.00 92.62 159 SER A CA 1
ATOM 1214 C C . SER A 1 159 ? -3.011 -0.282 -16.987 1.00 92.62 159 SER A C 1
ATOM 1216 O O . SER A 1 159 ? -3.764 -1.230 -17.204 1.00 92.62 159 SER A O 1
ATOM 1218 N N . HIS A 1 160 ? -1.692 -0.447 -16.882 1.00 92.25 160 HIS A N 1
ATOM 1219 C CA . HIS A 1 160 ? -1.019 -1.724 -17.100 1.00 92.25 160 HIS A CA 1
ATOM 1220 C C . HIS A 1 160 ? -0.557 -2.321 -15.761 1.00 92.25 160 HIS A C 1
ATOM 1222 O O . HIS A 1 160 ? 0.572 -2.068 -15.344 1.00 92.25 160 HIS A O 1
ATOM 1228 N N . PRO A 1 161 ? -1.369 -3.143 -15.064 1.00 88.50 161 PRO A N 1
ATOM 1229 C CA . PRO A 1 161 ? -1.083 -3.587 -13.692 1.00 88.50 161 PRO A CA 1
ATOM 1230 C C . PRO A 1 161 ? 0.209 -4.406 -13.557 1.00 88.50 161 PRO A C 1
ATOM 1232 O O . PRO A 1 161 ? 0.862 -4.376 -12.515 1.00 88.50 161 PRO A O 1
ATOM 1235 N N . SER A 1 162 ? 0.598 -5.131 -14.610 1.00 87.94 162 SER A N 1
ATOM 1236 C CA . SER A 1 162 ? 1.837 -5.916 -14.649 1.00 87.94 162 SER A CA 1
ATOM 1237 C C . SER A 1 162 ? 3.095 -5.051 -14.762 1.00 87.94 162 SER A C 1
ATOM 1239 O O . SER A 1 162 ? 4.175 -5.485 -14.367 1.00 87.94 162 SER A O 1
ATOM 1241 N N . PHE A 1 163 ? 2.962 -3.841 -15.303 1.00 92.81 163 PHE A N 1
ATOM 1242 C CA . PHE A 1 163 ? 4.054 -2.905 -15.549 1.00 92.81 163 PHE A CA 1
ATOM 1243 C C . PHE A 1 163 ? 4.102 -1.802 -14.484 1.00 92.81 163 PHE A C 1
ATOM 1245 O O . PHE A 1 163 ? 5.171 -1.507 -13.942 1.00 92.81 163 PHE A O 1
ATOM 1252 N N . SER A 1 164 ? 2.937 -1.256 -14.124 1.00 94.75 164 SER A N 1
ATOM 1253 C CA . SER A 1 164 ? 2.797 -0.110 -13.230 1.00 94.75 164 SER A CA 1
ATOM 1254 C C . SER A 1 164 ? 3.490 -0.327 -11.901 1.00 94.75 164 SER A C 1
ATOM 1256 O O . SER A 1 164 ? 4.174 0.566 -11.420 1.00 94.75 164 SER A O 1
ATOM 1258 N N . GLY A 1 165 ? 3.402 -1.533 -11.343 1.00 94.56 165 GLY A N 1
ATOM 1259 C CA . GLY A 1 165 ? 4.025 -1.823 -10.063 1.00 94.56 165 GLY A CA 1
ATOM 1260 C C . GLY A 1 165 ? 5.538 -1.659 -10.043 1.00 94.56 165 GLY A C 1
ATOM 1261 O O . GLY A 1 165 ? 6.089 -1.099 -9.099 1.00 94.56 165 GLY A O 1
ATOM 1262 N N . HIS A 1 166 ? 6.214 -2.102 -11.101 1.00 95.69 166 HIS A N 1
ATOM 1263 C CA . HIS A 1 166 ? 7.664 -1.978 -11.191 1.00 95.69 166 HIS A CA 1
ATOM 1264 C C . HIS A 1 166 ? 8.088 -0.525 -11.418 1.00 95.69 166 HIS A C 1
ATOM 1266 O O . HIS A 1 166 ? 9.062 -0.076 -10.811 1.00 95.69 166 HIS A O 1
ATOM 1272 N N . LEU A 1 167 ? 7.348 0.220 -12.243 1.00 96.62 167 LEU A N 1
ATOM 1273 C CA . LEU A 1 167 ? 7.658 1.625 -12.499 1.00 96.62 167 LEU A CA 1
ATOM 1274 C C . LEU A 1 167 ? 7.374 2.504 -11.277 1.00 96.62 167 LEU A C 1
ATOM 1276 O O . LEU A 1 167 ? 8.186 3.357 -10.937 1.00 96.62 167 LEU A O 1
ATOM 1280 N N . MET A 1 168 ? 6.269 2.259 -10.572 1.00 96.06 168 MET A N 1
ATOM 1281 C CA . MET A 1 168 ? 5.935 2.970 -9.341 1.00 96.06 168 MET A CA 1
ATOM 1282 C C . MET A 1 168 ? 7.005 2.785 -8.262 1.00 96.06 168 MET A C 1
ATOM 1284 O O . MET A 1 168 ? 7.394 3.753 -7.616 1.00 96.06 168 MET A O 1
ATOM 1288 N N . VAL A 1 169 ? 7.510 1.561 -8.079 1.00 95.69 169 VAL A N 1
ATOM 1289 C CA . VAL A 1 169 ? 8.604 1.297 -7.130 1.00 95.69 169 VAL A CA 1
ATOM 1290 C C . VAL A 1 169 ? 9.877 2.029 -7.554 1.00 95.69 169 VAL A C 1
ATOM 1292 O O . VAL A 1 169 ? 10.514 2.653 -6.708 1.00 95.69 169 VAL A O 1
ATOM 1295 N N . ALA A 1 170 ? 10.219 2.010 -8.846 1.00 95.69 170 ALA A N 1
ATOM 1296 C CA . ALA A 1 170 ? 11.390 2.719 -9.356 1.00 95.69 170 ALA A CA 1
ATOM 1297 C C . ALA A 1 170 ? 11.285 4.236 -9.110 1.00 95.69 170 ALA A C 1
ATOM 1299 O O . ALA A 1 170 ? 12.192 4.822 -8.531 1.00 95.69 170 ALA A O 1
ATOM 1300 N N . LEU A 1 171 ? 10.149 4.856 -9.440 1.00 96.12 171 LEU A N 1
ATOM 1301 C CA . LEU A 1 171 ? 9.901 6.284 -9.203 1.00 96.12 171 LEU A CA 1
ATOM 1302 C C . LEU A 1 171 ? 9.876 6.646 -7.706 1.00 96.12 171 LEU A C 1
ATOM 1304 O O . LEU A 1 171 ? 10.348 7.713 -7.316 1.00 96.12 171 LEU A O 1
ATOM 1308 N N . ALA A 1 172 ? 9.376 5.754 -6.847 1.00 95.56 172 ALA A N 1
ATOM 1309 C CA . ALA A 1 172 ? 9.382 5.959 -5.399 1.00 95.56 172 ALA A CA 1
ATOM 1310 C C . ALA A 1 172 ? 10.798 5.904 -4.795 1.00 95.56 172 ALA A C 1
ATOM 1312 O O . ALA A 1 172 ? 11.068 6.584 -3.797 1.00 95.56 172 ALA A O 1
ATOM 1313 N N . ARG A 1 173 ? 11.709 5.118 -5.394 1.00 93.62 173 ARG A N 1
ATOM 1314 C CA . ARG A 1 173 ? 13.142 5.109 -5.040 1.00 93.62 173 ARG A CA 1
ATOM 1315 C C . ARG A 1 173 ? 13.833 6.418 -5.418 1.00 93.62 173 ARG A C 1
ATOM 1317 O O . ARG A 1 173 ? 14.695 6.867 -4.679 1.00 93.62 173 ARG A O 1
ATOM 1324 N N . GLU A 1 174 ? 13.399 7.056 -6.500 1.00 94.06 174 GLU A N 1
ATOM 1325 C CA . GLU A 1 174 ? 13.897 8.368 -6.949 1.00 94.06 174 GLU A CA 1
ATOM 1326 C C . GLU A 1 174 ? 13.304 9.557 -6.177 1.00 94.06 174 GLU A C 1
ATOM 1328 O O . GLU A 1 174 ? 13.524 10.714 -6.535 1.00 94.06 174 GLU A O 1
ATOM 1333 N N . GLY A 1 175 ? 12.477 9.307 -5.159 1.00 94.62 175 GLY A N 1
ATOM 1334 C CA . GLY A 1 175 ? 11.836 10.373 -4.390 1.00 94.62 175 GLY A CA 1
ATOM 1335 C C . GLY A 1 175 ? 10.706 11.098 -5.128 1.00 94.62 175 GLY A C 1
ATOM 1336 O O . GLY A 1 175 ? 10.229 12.124 -4.645 1.00 94.62 175 GLY A O 1
ATOM 1337 N N . LYS A 1 176 ? 10.220 10.580 -6.265 1.00 96.56 176 LYS A N 1
ATOM 1338 C CA . LYS A 1 176 ? 9.128 11.182 -7.057 1.00 96.56 176 LYS A CA 1
ATOM 1339 C C . LYS A 1 176 ? 7.734 10.876 -6.489 1.00 96.56 176 LYS A C 1
ATOM 1341 O O . LYS A 1 176 ? 6.773 10.696 -7.237 1.00 96.56 176 LYS A O 1
ATOM 1346 N N . ASP A 1 177 ? 7.599 10.823 -5.166 1.00 95.94 177 ASP A N 1
ATOM 1347 C CA . ASP A 1 177 ? 6.363 10.362 -4.521 1.00 95.94 177 ASP A CA 1
ATOM 1348 C C . ASP A 1 177 ? 5.191 11.302 -4.774 1.00 95.94 177 ASP A C 1
ATOM 1350 O O . ASP A 1 177 ? 4.070 10.839 -4.918 1.00 95.94 177 ASP A O 1
ATOM 1354 N N . ASP A 1 178 ? 5.437 12.612 -4.825 1.00 96.62 178 ASP A N 1
ATOM 1355 C CA . ASP A 1 178 ? 4.361 13.601 -4.951 1.00 96.62 178 ASP A CA 1
ATOM 1356 C C . ASP A 1 178 ? 3.688 13.483 -6.326 1.00 96.62 178 ASP A C 1
ATOM 1358 O O . ASP A 1 178 ? 2.466 13.563 -6.446 1.00 96.62 178 ASP A O 1
ATOM 1362 N N . LEU A 1 179 ? 4.487 13.182 -7.358 1.00 96.12 179 LEU A N 1
ATOM 1363 C CA . LEU A 1 179 ? 3.997 12.868 -8.699 1.00 96.12 179 LEU A CA 1
ATOM 1364 C C . LEU A 1 179 ? 3.204 11.560 -8.710 1.00 96.12 179 LEU A C 1
ATOM 1366 O O . LEU A 1 179 ? 2.112 11.524 -9.271 1.00 96.12 179 LEU A O 1
ATOM 1370 N N . LEU A 1 180 ? 3.721 10.509 -8.063 1.00 96.06 180 LEU A N 1
ATOM 1371 C CA . LEU A 1 180 ? 3.034 9.219 -7.964 1.00 96.06 180 LEU A CA 1
ATOM 1372 C C . LEU A 1 180 ? 1.697 9.337 -7.234 1.00 96.06 180 LEU A C 1
ATOM 1374 O O . LEU A 1 180 ? 0.693 8.817 -7.712 1.00 96.06 180 LEU A O 1
ATOM 1378 N N . VAL A 1 181 ? 1.679 10.023 -6.093 1.00 95.75 181 VAL A N 1
ATOM 1379 C CA . VAL A 1 181 ? 0.474 10.264 -5.296 1.00 95.75 181 VAL A CA 1
ATOM 1380 C C . VAL A 1 181 ? -0.551 11.010 -6.135 1.00 95.75 181 VAL A C 1
ATOM 1382 O O . VAL A 1 181 ? -1.692 10.563 -6.221 1.00 95.75 181 VAL A O 1
ATOM 1385 N N . ARG A 1 182 ? -0.141 12.084 -6.817 1.00 95.25 182 ARG A N 1
ATOM 1386 C CA . ARG A 1 182 ? -1.026 12.850 -7.695 1.00 95.25 182 ARG A CA 1
ATOM 1387 C C . ARG A 1 182 ? -1.605 11.988 -8.820 1.00 95.25 182 ARG A C 1
ATOM 1389 O O . ARG A 1 182 ? -2.821 11.915 -8.939 1.00 95.25 182 ARG A O 1
ATOM 1396 N N . TRP A 1 183 ? -0.771 11.280 -9.584 1.00 95.25 183 TRP A N 1
ATOM 1397 C CA . TRP A 1 183 ? -1.244 10.439 -10.693 1.00 95.25 183 TRP A CA 1
ATOM 1398 C C . TRP A 1 183 ? -2.151 9.300 -10.232 1.00 95.25 183 TRP A C 1
ATOM 1400 O O . TRP A 1 183 ? -3.143 8.989 -10.891 1.00 95.25 183 TRP A O 1
ATOM 1410 N N . VAL A 1 184 ? -1.835 8.680 -9.092 1.00 94.56 184 VAL A N 1
ATOM 1411 C CA . VAL A 1 184 ? -2.704 7.663 -8.501 1.00 94.56 184 VAL A CA 1
ATOM 1412 C C . VAL A 1 184 ? -4.029 8.292 -8.089 1.00 94.56 184 VAL A C 1
ATOM 1414 O O . VAL A 1 184 ? -5.062 7.724 -8.403 1.00 94.56 184 VAL A O 1
ATOM 1417 N N . LEU A 1 185 ? -4.051 9.459 -7.446 1.00 91.75 185 LEU A N 1
ATOM 1418 C CA . LEU A 1 185 ? -5.308 10.098 -7.043 1.00 91.75 185 LEU A CA 1
ATOM 1419 C C . LEU A 1 185 ? -6.173 10.538 -8.232 1.00 91.75 185 LEU A C 1
ATOM 1421 O O . LEU A 1 185 ? -7.386 10.350 -8.163 1.00 91.75 185 LEU A O 1
ATOM 1425 N N . GLU A 1 186 ? -5.558 11.057 -9.297 1.00 91.94 186 GLU A N 1
ATOM 1426 C CA . GLU A 1 186 ? -6.230 11.469 -10.539 1.00 91.94 186 GLU A CA 1
ATOM 1427 C C . GLU A 1 186 ? -6.879 10.287 -11.270 1.00 91.94 186 GLU A C 1
ATOM 1429 O O . GLU A 1 186 ? -7.974 10.422 -11.813 1.00 91.94 186 GLU A O 1
ATOM 1434 N N . ARG A 1 187 ? -6.222 9.118 -11.281 1.00 88.69 187 ARG A N 1
ATOM 1435 C CA . ARG A 1 187 ? -6.669 7.945 -12.055 1.00 88.69 187 ARG A CA 1
ATOM 1436 C C . ARG A 1 187 ? -7.423 6.900 -11.236 1.00 88.69 187 ARG A C 1
ATOM 1438 O O . ARG A 1 187 ? -8.117 6.065 -11.814 1.00 88.69 187 ARG A O 1
ATOM 1445 N N . ASP A 1 188 ? -7.267 6.882 -9.912 1.00 78.62 188 ASP A N 1
ATOM 1446 C CA . ASP A 1 188 ? -7.926 5.911 -9.033 1.00 78.62 188 ASP A CA 1
ATOM 1447 C C . ASP A 1 188 ? -9.428 6.201 -9.018 1.00 78.62 188 ASP A C 1
ATOM 1449 O O . ASP A 1 188 ? -9.935 7.010 -8.233 1.00 78.62 188 ASP A O 1
ATOM 1453 N N . GLY A 1 189 ? -10.116 5.538 -9.950 1.00 74.75 189 GLY A N 1
ATOM 1454 C CA . GLY A 1 189 ? -11.563 5.511 -10.056 1.00 74.75 189 GLY A CA 1
ATOM 1455 C C . GLY A 1 189 ? -12.209 4.804 -8.856 1.00 74.75 189 GLY A C 1
ATOM 1456 O O . GLY A 1 189 ? -11.566 4.528 -7.839 1.00 74.75 189 GLY A O 1
ATOM 1457 N N . PRO A 1 190 ? -13.494 4.428 -8.949 1.00 63.34 190 PRO A N 1
ATOM 1458 C CA . PRO A 1 190 ? -14.234 3.880 -7.809 1.00 63.34 190 PRO A CA 1
ATOM 1459 C C . PRO A 1 190 ? -13.691 2.533 -7.297 1.00 63.34 190 PRO A C 1
ATOM 1461 O O . PRO A 1 190 ? -14.066 2.105 -6.204 1.00 63.34 190 PRO A O 1
ATOM 1464 N N . GLN A 1 191 ? -12.821 1.862 -8.065 1.00 61.78 191 GLN A N 1
ATOM 1465 C CA . GLN A 1 191 ? -12.301 0.529 -7.755 1.00 61.78 191 GLN A CA 1
ATOM 1466 C C . GLN A 1 191 ? -11.171 0.506 -6.702 1.00 61.78 191 GLN A C 1
ATOM 1468 O O . GLN A 1 191 ? -10.912 -0.566 -6.163 1.00 61.78 191 GLN A O 1
ATOM 1473 N N . LYS A 1 192 ? -10.595 1.652 -6.289 1.00 69.56 192 LYS A N 1
ATOM 1474 C CA . LYS A 1 192 ? -9.798 1.805 -5.037 1.00 69.56 192 LYS A CA 1
ATOM 1475 C C . LYS A 1 192 ? -8.602 0.851 -4.891 1.00 69.56 192 LYS A C 1
ATOM 1477 O O . LYS A 1 192 ? -8.239 0.439 -3.783 1.00 69.56 192 LYS A O 1
ATOM 1482 N N . THR A 1 193 ? -7.996 0.430 -5.995 1.00 84.44 193 THR A N 1
ATOM 1483 C CA . THR A 1 193 ? -6.940 -0.595 -5.990 1.00 84.44 193 THR A CA 1
ATOM 1484 C C . THR A 1 193 ? -5.542 -0.015 -6.116 1.00 84.44 193 THR A C 1
ATOM 1486 O O . THR A 1 193 ? -4.594 -0.659 -5.662 1.00 84.44 193 THR A O 1
ATOM 1489 N N . LEU A 1 194 ? -5.385 1.180 -6.697 1.00 91.12 194 LEU A N 1
ATOM 1490 C CA . LEU A 1 194 ? -4.062 1.683 -7.070 1.00 91.12 194 LEU A CA 1
ATOM 1491 C C . LEU A 1 194 ? -3.259 2.156 -5.859 1.00 91.12 194 LEU A C 1
ATOM 1493 O O . LEU A 1 194 ? -2.131 1.699 -5.682 1.00 91.12 194 LEU A O 1
ATOM 1497 N N . ALA A 1 195 ? -3.848 2.963 -4.970 1.00 92.81 195 ALA A N 1
ATOM 1498 C CA . ALA A 1 195 ? -3.174 3.415 -3.747 1.00 92.81 195 ALA A CA 1
ATOM 1499 C C . ALA A 1 195 ? -2.740 2.229 -2.869 1.00 92.81 195 ALA A C 1
ATOM 1501 O O . ALA A 1 195 ? -1.601 2.153 -2.405 1.00 92.81 195 ALA A O 1
ATOM 1502 N N . ARG A 1 196 ? -3.623 1.234 -2.720 1.00 93.62 196 ARG A N 1
ATOM 1503 C CA . ARG A 1 196 ? -3.321 -0.008 -1.997 1.00 93.62 196 ARG A CA 1
ATOM 1504 C C . ARG A 1 196 ? -2.210 -0.812 -2.667 1.00 93.62 196 ARG A C 1
ATOM 1506 O O . ARG A 1 196 ? -1.332 -1.317 -1.970 1.00 93.62 196 ARG A O 1
ATOM 1513 N N . SER A 1 197 ? -2.246 -0.959 -3.992 1.00 93.81 197 SER A N 1
ATOM 1514 C CA . SER A 1 197 ? -1.208 -1.677 -4.739 1.00 93.81 197 SER A CA 1
ATOM 1515 C C . SER A 1 197 ? 0.150 -1.001 -4.587 1.00 93.81 197 SER A C 1
ATOM 1517 O O . SER A 1 197 ? 1.128 -1.683 -4.285 1.00 93.81 197 SER A O 1
ATOM 1519 N N . LEU A 1 198 ? 0.193 0.326 -4.725 1.00 94.81 198 LEU A N 1
ATOM 1520 C CA . LEU A 1 198 ? 1.400 1.130 -4.580 1.00 94.81 198 LEU A CA 1
ATOM 1521 C C . LEU A 1 198 ? 2.029 0.942 -3.199 1.00 94.81 198 LEU A C 1
ATOM 1523 O O . LEU A 1 198 ? 3.178 0.516 -3.096 1.00 94.81 198 LEU A O 1
ATOM 1527 N N . VAL A 1 199 ? 1.264 1.193 -2.133 1.00 95.81 199 VAL A N 1
ATOM 1528 C CA . VAL A 1 199 ? 1.772 1.096 -0.757 1.00 95.81 199 VAL A CA 1
ATOM 1529 C C . VAL A 1 199 ? 2.271 -0.319 -0.455 1.00 95.81 199 VAL A C 1
ATOM 1531 O O . VAL A 1 199 ? 3.368 -0.477 0.074 1.00 95.81 199 VAL A O 1
ATOM 1534 N N . ARG A 1 200 ? 1.540 -1.359 -0.879 1.00 95.44 200 ARG A N 1
ATOM 1535 C CA . ARG A 1 200 ? 1.967 -2.761 -0.719 1.00 95.44 200 ARG A CA 1
ATOM 1536 C C . ARG A 1 200 ? 3.231 -3.105 -1.498 1.00 95.44 200 ARG A C 1
ATOM 1538 O O . ARG A 1 200 ? 4.036 -3.911 -1.039 1.00 95.44 200 ARG A O 1
ATOM 1545 N N . GLN A 1 201 ? 3.386 -2.583 -2.711 1.00 94.56 201 GLN A N 1
ATOM 1546 C CA . GLN A 1 201 ? 4.577 -2.845 -3.518 1.00 94.56 201 GLN A CA 1
ATOM 1547 C C . GLN A 1 201 ? 5.799 -2.169 -2.908 1.00 94.56 201 GLN A C 1
ATOM 1549 O O . GLN A 1 201 ? 6.852 -2.793 -2.829 1.00 94.56 201 GLN A O 1
ATOM 1554 N N . ILE A 1 202 ? 5.640 -0.953 -2.393 1.00 95.88 202 ILE A N 1
ATOM 1555 C CA . ILE A 1 202 ? 6.703 -0.220 -1.702 1.00 95.88 202 ILE A CA 1
ATOM 1556 C C . ILE A 1 202 ? 7.084 -0.895 -0.387 1.00 95.88 202 ILE A C 1
ATOM 1558 O O . ILE A 1 202 ? 8.272 -1.065 -0.123 1.00 95.88 202 ILE A O 1
ATOM 1562 N N . GLU A 1 203 ? 6.101 -1.357 0.389 1.00 96.00 203 GLU A N 1
ATOM 1563 C CA . GLU A 1 203 ? 6.332 -2.141 1.606 1.00 96.00 203 GLU A CA 1
ATOM 1564 C C . GLU A 1 203 ? 7.187 -3.384 1.313 1.00 96.00 203 GLU A C 1
ATOM 1566 O O . GLU A 1 203 ? 8.134 -3.678 2.041 1.00 96.00 203 GLU A O 1
ATOM 1571 N N . LYS A 1 204 ? 6.881 -4.098 0.220 1.00 94.75 204 LYS A N 1
ATOM 1572 C CA . LYS A 1 204 ? 7.581 -5.330 -0.173 1.00 94.75 204 LYS A CA 1
ATOM 1573 C C . LYS A 1 204 ? 8.965 -5.097 -0.780 1.00 94.75 204 LYS A C 1
ATOM 1575 O O . LYS A 1 204 ? 9.842 -5.932 -0.582 1.00 94.75 204 LYS A O 1
ATOM 1580 N N . GLN A 1 205 ? 9.137 -4.035 -1.568 1.00 93.75 205 GLN A N 1
ATOM 1581 C CA . GLN A 1 205 ? 10.316 -3.832 -2.426 1.00 93.75 205 GLN A CA 1
ATOM 1582 C C . GLN A 1 205 ? 11.313 -2.794 -1.896 1.00 93.75 205 GLN A C 1
ATOM 1584 O O . GLN A 1 205 ? 12.455 -2.763 -2.357 1.00 93.75 205 GLN A O 1
ATOM 1589 N N . ILE A 1 206 ? 10.887 -1.917 -0.982 1.00 93.69 206 ILE A N 1
ATOM 1590 C CA . ILE A 1 206 ? 11.725 -0.858 -0.408 1.00 93.69 206 ILE A CA 1
ATOM 1591 C C . ILE A 1 206 ? 11.782 -1.033 1.109 1.00 93.69 206 ILE A C 1
ATOM 1593 O O . ILE A 1 206 ? 12.731 -1.616 1.627 1.00 93.69 206 ILE A O 1
ATOM 1597 N N . SER A 1 207 ? 10.769 -0.551 1.828 1.00 95.81 207 SER A N 1
ATOM 1598 C CA . SER A 1 207 ? 10.668 -0.682 3.279 1.00 95.81 207 SER A CA 1
ATOM 1599 C C . SER A 1 207 ? 9.266 -0.319 3.765 1.00 95.81 207 SER A C 1
ATOM 1601 O O . SER A 1 207 ? 8.521 0.416 3.108 1.00 95.81 207 SER A O 1
ATOM 1603 N N . LEU A 1 208 ? 8.918 -0.805 4.959 1.00 97.06 208 LEU A N 1
ATOM 1604 C CA . LEU A 1 208 ? 7.672 -0.437 5.627 1.00 97.06 208 LEU A CA 1
ATOM 1605 C C . LEU A 1 208 ? 7.636 1.059 5.982 1.00 97.06 208 LEU A C 1
ATOM 1607 O O . LEU A 1 208 ? 6.605 1.701 5.803 1.00 97.06 208 LEU A O 1
ATOM 1611 N N . GLU A 1 209 ? 8.756 1.637 6.425 1.00 97.12 209 GLU A N 1
ATOM 1612 C CA . GLU A 1 209 ? 8.836 3.070 6.746 1.00 97.12 209 GLU A CA 1
ATOM 1613 C C . GLU A 1 209 ? 8.534 3.937 5.521 1.00 97.12 209 GLU A C 1
ATOM 1615 O O . GLU A 1 209 ? 7.757 4.891 5.598 1.00 97.12 209 GLU A O 1
ATOM 1620 N N . ARG A 1 210 ? 9.079 3.565 4.355 1.00 96.19 210 ARG A N 1
ATOM 1621 C CA . ARG A 1 210 ? 8.820 4.273 3.100 1.00 96.19 210 ARG A CA 1
ATOM 1622 C C . ARG A 1 210 ? 7.356 4.167 2.678 1.00 96.19 210 ARG A C 1
ATOM 1624 O O . ARG A 1 210 ? 6.775 5.151 2.224 1.00 96.19 210 ARG A O 1
ATOM 1631 N N . ALA A 1 211 ? 6.746 2.998 2.871 1.00 97.56 211 ALA A N 1
ATOM 1632 C CA . ALA A 1 211 ? 5.326 2.788 2.608 1.00 97.56 211 ALA A CA 1
ATOM 1633 C C . ALA A 1 211 ? 4.443 3.686 3.495 1.00 97.56 211 ALA A C 1
ATOM 1635 O O . ALA A 1 211 ? 3.498 4.299 2.997 1.00 97.56 211 ALA A O 1
ATOM 1636 N N . VAL A 1 212 ? 4.790 3.835 4.780 1.00 97.62 212 VAL A N 1
ATOM 1637 C CA . VAL A 1 212 ? 4.099 4.733 5.724 1.00 97.62 212 VAL A CA 1
ATOM 1638 C C . VAL A 1 212 ? 4.289 6.208 5.352 1.00 97.62 212 VAL A C 1
ATOM 1640 O O . VAL A 1 212 ? 3.333 6.979 5.407 1.00 97.62 212 VAL A O 1
ATOM 1643 N N . GLN A 1 213 ? 5.482 6.619 4.913 1.00 97.25 213 GLN A N 1
ATOM 1644 C CA . GLN A 1 213 ? 5.705 7.986 4.420 1.00 97.25 213 GLN A CA 1
ATOM 1645 C C . GLN A 1 213 ? 4.806 8.313 3.223 1.00 97.25 213 GLN A C 1
ATOM 1647 O O . GLN A 1 213 ? 4.176 9.369 3.192 1.00 97.25 213 GLN A O 1
ATOM 1652 N N . ILE A 1 214 ? 4.707 7.399 2.258 1.00 97.00 214 ILE A N 1
ATOM 1653 C CA . ILE A 1 214 ? 3.870 7.589 1.067 1.00 97.00 214 ILE A CA 1
ATOM 1654 C C . ILE A 1 214 ? 2.386 7.567 1.427 1.00 97.00 214 ILE A C 1
ATOM 1656 O O . ILE A 1 214 ? 1.627 8.386 0.915 1.00 97.00 214 ILE A O 1
ATOM 1660 N N . PHE A 1 215 ? 1.977 6.715 2.369 1.00 97.38 215 PHE A N 1
ATOM 1661 C CA . PHE A 1 215 ? 0.638 6.772 2.952 1.00 97.38 215 PHE A CA 1
ATOM 1662 C C . PHE A 1 215 ? 0.326 8.159 3.534 1.00 97.38 215 PHE A C 1
ATOM 1664 O O . PHE A 1 215 ? -0.734 8.713 3.249 1.00 97.38 215 PHE A O 1
ATOM 1671 N N . PHE A 1 216 ? 1.255 8.768 4.278 1.00 97.31 216 PHE A N 1
ATOM 1672 C CA . PHE A 1 216 ? 1.055 10.120 4.804 1.00 97.31 216 PHE A CA 1
ATOM 1673 C C . PHE A 1 216 ? 1.033 11.204 3.726 1.00 97.31 216 PHE A C 1
ATOM 1675 O O . PHE A 1 216 ? 0.337 12.201 3.905 1.00 97.31 216 PHE A O 1
ATOM 1682 N N . LYS A 1 217 ? 1.734 11.015 2.603 1.00 96.56 217 LYS A N 1
ATOM 1683 C CA . LYS A 1 217 ? 1.612 11.909 1.444 1.00 96.56 217 LYS A CA 1
ATOM 1684 C C . LYS A 1 217 ? 0.215 11.829 0.828 1.00 96.56 217 LYS A C 1
ATOM 1686 O O . LYS A 1 217 ? -0.412 12.867 0.653 1.00 96.56 217 LYS A O 1
ATOM 1691 N N . PHE A 1 218 ? -0.319 10.621 0.613 1.00 95.38 218 PHE A N 1
ATOM 1692 C CA . PHE A 1 218 ? -1.716 10.452 0.189 1.00 95.38 218 PHE A CA 1
ATOM 1693 C C . PHE A 1 218 ? -2.695 11.113 1.155 1.00 95.38 218 PHE A C 1
ATOM 1695 O O . PHE A 1 218 ? -3.598 11.827 0.726 1.00 95.38 218 PHE A O 1
ATOM 1702 N N . TYR A 1 219 ? -2.507 10.883 2.453 1.00 95.56 219 TYR A N 1
ATOM 1703 C CA . TYR A 1 219 ? -3.327 11.484 3.495 1.00 95.56 219 TYR A CA 1
ATOM 1704 C C . TYR A 1 219 ? -3.269 13.014 3.451 1.00 95.56 219 TYR A C 1
ATOM 1706 O O . TYR A 1 219 ? -4.315 13.650 3.469 1.00 95.56 219 TYR A O 1
ATOM 1714 N N . GLY A 1 220 ? -2.078 13.609 3.327 1.00 95.56 220 GLY A N 1
ATOM 1715 C CA . GLY A 1 220 ? -1.913 15.059 3.234 1.00 95.56 220 GLY A CA 1
ATOM 1716 C C . GLY A 1 220 ? -2.614 15.653 2.013 1.00 95.56 220 GLY A C 1
ATOM 1717 O O . GLY A 1 220 ? -3.348 16.627 2.146 1.00 95.56 220 GLY A O 1
ATOM 1718 N N . THR A 1 221 ? -2.458 15.039 0.837 1.00 94.38 221 THR A N 1
ATOM 1719 C CA . THR A 1 221 ? -3.121 15.503 -0.391 1.00 94.38 221 THR A CA 1
ATOM 1720 C C . THR A 1 221 ? -4.646 15.377 -0.305 1.00 94.38 221 THR A C 1
ATOM 1722 O O . THR A 1 221 ? -5.360 16.295 -0.703 1.00 94.38 221 THR A O 1
ATOM 1725 N N . LEU A 1 222 ? -5.161 14.276 0.255 1.00 92.25 222 LEU A N 1
ATOM 1726 C CA . LEU A 1 222 ? -6.603 14.059 0.411 1.00 92.25 222 LEU A CA 1
ATOM 1727 C C . LEU A 1 222 ? -7.222 14.936 1.506 1.00 92.25 222 LEU A C 1
ATOM 1729 O O . LEU A 1 222 ? -8.336 15.422 1.326 1.00 92.25 222 LEU A O 1
ATOM 1733 N N . ALA A 1 223 ? -6.509 15.193 2.603 1.00 92.31 223 ALA A N 1
ATOM 1734 C CA . ALA A 1 223 ? -6.987 16.057 3.680 1.00 92.31 223 ALA A CA 1
ATOM 1735 C C . ALA A 1 223 ? -7.243 17.494 3.194 1.00 92.31 223 ALA A C 1
ATOM 1737 O O . ALA A 1 223 ? -8.206 18.124 3.625 1.00 92.31 223 ALA A O 1
ATOM 1738 N N . VAL A 1 224 ? -6.439 17.989 2.244 1.00 93.06 224 VAL A N 1
ATOM 1739 C CA . VAL A 1 224 ? -6.653 19.305 1.612 1.00 93.06 224 VAL A CA 1
ATOM 1740 C C . VAL A 1 224 ? -7.913 19.316 0.739 1.00 93.06 224 VAL A C 1
ATOM 1742 O O . VAL A 1 224 ? -8.625 20.315 0.703 1.00 93.06 224 VAL A O 1
ATOM 1745 N N . SER A 1 225 ? -8.247 18.198 0.085 1.00 86.25 225 SER A N 1
ATOM 1746 C CA . SER A 1 225 ? -9.408 18.102 -0.818 1.00 86.25 225 SER A CA 1
ATOM 1747 C C . SER A 1 225 ? -10.783 18.094 -0.122 1.00 86.25 225 SER A C 1
ATOM 1749 O O . SER A 1 225 ? -11.802 17.995 -0.796 1.00 86.25 225 SER A O 1
ATOM 1751 N N . THR A 1 226 ? -10.826 18.214 1.213 1.00 79.06 226 THR A N 1
ATOM 1752 C CA . THR A 1 226 ? -12.031 18.289 2.075 1.00 79.06 226 THR A CA 1
ATOM 1753 C C . THR A 1 226 ? -12.985 17.082 2.043 1.00 79.06 226 THR A C 1
ATOM 1755 O O . THR A 1 226 ? -13.844 16.956 2.918 1.00 79.06 226 THR A O 1
ATOM 1758 N N . ASP A 1 227 ? -12.822 16.142 1.112 1.00 87.94 227 ASP A N 1
ATOM 1759 C CA . ASP A 1 227 ? -13.651 14.942 1.017 1.00 87.94 227 ASP A CA 1
ATOM 1760 C C . ASP A 1 227 ? -13.167 13.838 1.978 1.00 87.94 227 ASP A C 1
ATOM 1762 O O . ASP A 1 227 ? -12.388 12.936 1.645 1.00 87.94 227 ASP A O 1
ATOM 1766 N N . THR A 1 228 ? -13.667 13.904 3.213 1.00 86.94 228 THR A N 1
ATOM 1767 C CA . THR A 1 228 ? -13.433 12.882 4.247 1.00 86.94 228 THR A CA 1
ATOM 1768 C C . THR A 1 228 ? -13.911 11.492 3.821 1.00 86.94 228 THR A C 1
ATOM 1770 O O . THR A 1 228 ? -13.302 10.489 4.200 1.00 86.94 228 THR A O 1
ATOM 1773 N N . GLN A 1 229 ? -14.951 11.395 2.989 1.00 88.81 229 GLN A N 1
ATOM 1774 C CA . GLN A 1 229 ? -15.465 10.112 2.520 1.00 88.81 229 GLN A CA 1
ATOM 1775 C C . GLN A 1 229 ? -14.480 9.443 1.554 1.00 88.81 229 GLN A C 1
ATOM 1777 O O . GLN A 1 229 ? -14.264 8.230 1.647 1.00 88.81 229 GLN A O 1
ATOM 1782 N N . GLN A 1 230 ? -13.835 10.206 0.671 1.00 85.19 230 GLN A N 1
ATOM 1783 C CA . GLN A 1 230 ? -12.761 9.691 -0.182 1.00 85.19 230 GLN A CA 1
ATOM 1784 C C . GLN A 1 230 ? -11.554 9.222 0.625 1.00 85.19 230 GLN A C 1
ATOM 1786 O O . GLN A 1 230 ? -11.015 8.149 0.341 1.00 85.19 230 GLN A O 1
ATOM 1791 N N . LEU A 1 231 ? -11.162 9.982 1.650 1.00 87.88 231 LEU A N 1
ATOM 1792 C CA . LEU A 1 231 ? -10.043 9.635 2.523 1.00 87.88 231 LEU A CA 1
ATOM 1793 C C . LEU A 1 231 ? -10.287 8.282 3.200 1.00 87.88 231 LEU A C 1
ATOM 1795 O O . LEU A 1 231 ? -9.479 7.361 3.064 1.00 87.88 231 LEU A O 1
ATOM 1799 N N . VAL A 1 232 ? -11.452 8.124 3.823 1.00 90.75 232 VAL A N 1
ATOM 1800 C CA . VAL A 1 232 ? -11.872 6.876 4.463 1.00 90.75 232 VAL A CA 1
ATOM 1801 C C . VAL A 1 232 ? -11.885 5.710 3.468 1.00 90.75 232 VAL A C 1
ATOM 1803 O O . VAL A 1 232 ? -11.352 4.630 3.734 1.00 90.75 232 VAL A O 1
ATOM 1806 N N . GLN A 1 233 ? -12.464 5.915 2.284 1.00 88.75 233 GLN A N 1
ATOM 1807 C CA . GLN A 1 233 ? -12.614 4.851 1.295 1.00 88.75 233 GLN A CA 1
ATOM 1808 C C . GLN A 1 233 ? -11.294 4.414 0.650 1.00 88.75 233 GLN A C 1
ATOM 1810 O O . GLN A 1 233 ? -11.130 3.220 0.390 1.00 88.75 233 GLN A O 1
ATOM 1815 N N . LYS A 1 234 ? -10.381 5.351 0.367 1.00 87.81 234 LYS A N 1
ATOM 1816 C CA . LYS A 1 234 ? -9.100 5.069 -0.301 1.00 87.81 234 LYS A CA 1
ATOM 1817 C C . LYS A 1 234 ? -8.031 4.596 0.686 1.00 87.81 234 LYS A C 1
ATOM 1819 O O . LYS A 1 234 ? -7.268 3.685 0.365 1.00 87.81 234 LYS A O 1
ATOM 1824 N N . LEU A 1 235 ? -7.990 5.161 1.895 1.00 93.75 235 LEU A N 1
ATOM 1825 C CA . LEU A 1 235 ? -6.917 4.907 2.861 1.00 93.75 235 LEU A CA 1
ATOM 1826 C C . LEU A 1 235 ? -7.277 3.920 3.970 1.00 93.75 235 LEU A C 1
ATOM 1828 O O . LEU A 1 235 ? -6.362 3.304 4.510 1.00 93.75 235 LEU A O 1
ATOM 1832 N N . GLY A 1 236 ? -8.557 3.675 4.265 1.00 94.00 236 GLY A N 1
ATOM 1833 C CA . GLY A 1 236 ? -8.953 2.832 5.400 1.00 94.00 236 GLY A CA 1
ATOM 1834 C C . GLY A 1 236 ? -8.376 1.419 5.377 1.00 94.00 236 GLY A C 1
ATOM 1835 O O . GLY A 1 236 ? -7.790 0.940 6.351 1.00 94.00 236 GLY A O 1
ATOM 1836 N N . VAL A 1 237 ? -8.460 0.758 4.221 1.00 93.06 237 VAL A N 1
ATOM 1837 C CA . VAL A 1 237 ? -7.900 -0.591 4.043 1.00 93.06 237 VAL A CA 1
ATOM 1838 C C . VAL A 1 237 ? -6.372 -0.570 4.111 1.00 93.06 237 VAL A C 1
ATOM 1840 O O . VAL A 1 237 ? -5.778 -1.482 4.683 1.00 93.06 237 VAL A O 1
ATOM 1843 N N . VAL A 1 238 ? -5.747 0.461 3.539 1.00 95.06 238 VAL A N 1
ATOM 1844 C CA . VAL A 1 238 ? -4.288 0.596 3.458 1.00 95.06 238 VAL A CA 1
ATOM 1845 C C . VAL A 1 238 ? -3.690 0.865 4.836 1.00 95.06 238 VAL A C 1
ATOM 1847 O O . VAL A 1 238 ? -2.763 0.168 5.239 1.00 95.06 238 VAL A O 1
ATOM 1850 N N . GLY A 1 239 ? -4.262 1.802 5.595 1.00 96.50 239 GLY A N 1
ATOM 1851 C CA . GLY A 1 239 ? -3.822 2.132 6.950 1.00 96.50 239 GLY A CA 1
ATOM 1852 C C . GLY A 1 239 ? -3.914 0.927 7.887 1.00 96.50 239 GLY A C 1
ATOM 1853 O O . GLY A 1 239 ? -2.957 0.615 8.594 1.00 96.50 239 GLY A O 1
ATOM 1854 N N . ARG A 1 240 ? -5.010 0.155 7.814 1.00 95.88 240 ARG A N 1
ATOM 1855 C CA . ARG A 1 240 ? -5.154 -1.090 8.588 1.00 95.88 240 ARG A CA 1
ATOM 1856 C C . ARG A 1 240 ? -4.077 -2.120 8.244 1.00 95.88 240 ARG A C 1
ATOM 1858 O O . ARG A 1 240 ? -3.565 -2.793 9.138 1.00 95.88 240 ARG A O 1
ATOM 1865 N N . GLU A 1 241 ? -3.764 -2.283 6.961 1.00 95.75 241 GLU A N 1
ATOM 1866 C CA . GLU A 1 241 ? -2.733 -3.223 6.508 1.00 95.75 241 GLU A CA 1
ATOM 1867 C C . GLU A 1 241 ? -1.338 -2.798 6.963 1.00 95.75 241 GLU A C 1
ATOM 1869 O O . GLU A 1 241 ? -0.584 -3.645 7.438 1.00 95.75 241 GLU A O 1
ATOM 1874 N N . LEU A 1 242 ? -1.039 -1.497 6.926 1.00 97.12 242 LEU A N 1
ATOM 1875 C CA . LEU A 1 242 ? 0.205 -0.946 7.457 1.00 97.12 242 LEU A CA 1
ATOM 1876 C C . LEU A 1 242 ? 0.332 -1.158 8.970 1.00 97.12 242 LEU A C 1
ATOM 1878 O O . LEU A 1 242 ? 1.392 -1.580 9.426 1.00 97.12 242 LEU A O 1
ATOM 1882 N N . CYS A 1 243 ? -0.736 -0.959 9.752 1.00 96.94 243 CYS A N 1
ATOM 1883 C CA . CYS A 1 243 ? -0.715 -1.259 11.189 1.00 96.94 243 CYS A CA 1
ATOM 1884 C C . CYS A 1 243 ? -0.452 -2.750 11.461 1.00 96.94 243 CYS A C 1
ATOM 1886 O O . CYS A 1 243 ? 0.332 -3.099 12.347 1.00 96.94 243 CYS A O 1
ATOM 1888 N N . ALA A 1 244 ? -1.067 -3.640 10.675 1.00 96.31 244 ALA A N 1
ATOM 1889 C CA . ALA A 1 244 ? -0.838 -5.079 10.781 1.00 96.31 244 ALA A CA 1
ATOM 1890 C C . ALA A 1 244 ? 0.604 -5.468 10.416 1.00 96.31 244 ALA A C 1
ATOM 1892 O O . ALA A 1 244 ? 1.226 -6.259 11.129 1.00 96.31 244 ALA A O 1
ATOM 1893 N N . ALA A 1 245 ? 1.151 -4.892 9.344 1.00 96.19 245 ALA A N 1
ATOM 1894 C CA . ALA A 1 245 ? 2.532 -5.102 8.923 1.00 96.19 245 ALA A CA 1
ATOM 1895 C C . ALA A 1 245 ? 3.538 -4.565 9.953 1.00 96.19 245 ALA A C 1
ATOM 1897 O O . ALA A 1 245 ? 4.513 -5.249 10.276 1.00 96.19 245 ALA A O 1
ATOM 1898 N N . ALA A 1 246 ? 3.273 -3.390 10.527 1.00 96.56 246 ALA A N 1
ATOM 1899 C CA . ALA A 1 246 ? 4.088 -2.789 11.579 1.00 96.56 246 ALA A CA 1
ATOM 1900 C C . ALA A 1 246 ? 4.158 -3.679 12.818 1.00 96.56 246 ALA A C 1
ATOM 1902 O O . ALA A 1 246 ? 5.255 -4.024 13.252 1.00 96.56 246 ALA A O 1
ATOM 1903 N N . LYS A 1 247 ? 3.008 -4.150 13.316 1.00 95.12 247 LYS A N 1
ATOM 1904 C CA . LYS A 1 247 ? 2.967 -5.054 14.472 1.00 95.12 247 LYS A CA 1
ATOM 1905 C C . LYS A 1 247 ? 3.647 -6.396 14.193 1.00 95.12 247 LYS A C 1
ATOM 1907 O O . LYS A 1 247 ? 4.320 -6.930 15.065 1.00 95.12 247 LYS A O 1
ATOM 1912 N N . LYS A 1 248 ? 3.482 -6.948 12.986 1.00 95.88 248 LYS A N 1
ATOM 1913 C CA . LYS A 1 248 ? 4.076 -8.241 12.612 1.00 95.88 248 LYS A CA 1
ATOM 1914 C C . LYS A 1 248 ? 5.596 -8.175 12.472 1.00 95.88 248 LYS A C 1
ATOM 1916 O O . LYS A 1 248 ? 6.280 -9.135 12.807 1.00 95.88 248 LYS A O 1
ATOM 1921 N N . THR A 1 249 ? 6.112 -7.095 11.896 1.00 95.00 249 THR A N 1
ATOM 1922 C CA . THR A 1 249 ? 7.541 -6.989 11.570 1.00 95.00 249 THR A CA 1
ATOM 1923 C C . THR A 1 249 ? 8.361 -6.351 12.683 1.00 95.00 249 THR A C 1
ATOM 1925 O O . THR A 1 249 ? 9.552 -6.632 12.759 1.00 95.00 249 THR A O 1
ATOM 1928 N N . GLY A 1 250 ? 7.765 -5.476 13.502 1.00 93.94 250 GLY A N 1
ATOM 1929 C CA . GLY A 1 250 ? 8.485 -4.689 14.509 1.00 93.94 250 GLY A CA 1
ATOM 1930 C C . GLY A 1 250 ? 9.518 -3.720 13.918 1.00 93.94 250 GLY A C 1
ATOM 1931 O O . GLY A 1 250 ? 10.348 -3.197 14.650 1.00 93.94 250 GLY A O 1
ATOM 1932 N N . LYS A 1 251 ? 9.503 -3.496 12.594 1.00 94.06 251 LYS A N 1
ATOM 1933 C CA . LYS A 1 251 ? 10.513 -2.697 11.876 1.00 94.06 251 LYS A CA 1
ATOM 1934 C C . LYS A 1 251 ? 10.162 -1.218 11.745 1.00 94.06 251 LYS A C 1
ATOM 1936 O O . LYS A 1 251 ? 10.982 -0.456 11.251 1.00 94.06 251 LYS A O 1
ATOM 1941 N N . LEU A 1 252 ? 8.941 -0.825 12.101 1.00 96.50 252 LEU A N 1
ATOM 1942 C CA . LEU A 1 252 ? 8.511 0.567 12.019 1.00 96.50 252 LEU A CA 1
ATOM 1943 C C . LEU A 1 252 ? 8.952 1.309 13.281 1.00 96.50 252 LEU A C 1
ATOM 1945 O O . LEU A 1 252 ? 8.672 0.846 14.386 1.00 96.50 252 LEU A O 1
ATOM 1949 N N . SER A 1 253 ? 9.591 2.468 13.121 1.00 96.56 253 SER A N 1
ATOM 1950 C CA . SER A 1 253 ? 9.951 3.311 14.262 1.00 96.56 253 SER A CA 1
ATOM 1951 C C . SER A 1 253 ? 8.727 3.656 15.132 1.00 96.56 253 SER A C 1
ATOM 1953 O O . SER A 1 253 ? 7.655 4.013 14.630 1.00 96.56 253 SER A O 1
ATOM 1955 N N . ALA A 1 254 ? 8.894 3.578 16.458 1.00 95.88 254 ALA A N 1
ATOM 1956 C CA . ALA A 1 254 ? 7.858 3.911 17.438 1.00 95.88 254 ALA A CA 1
ATOM 1957 C C . ALA A 1 254 ? 7.142 5.258 17.175 1.00 95.88 254 ALA A C 1
ATOM 1959 O O . ALA A 1 254 ? 5.909 5.268 17.202 1.00 95.88 254 ALA A O 1
ATOM 1960 N N . PRO A 1 255 ? 7.831 6.378 16.848 1.00 96.81 255 PRO A N 1
ATOM 1961 C CA . PRO A 1 255 ? 7.149 7.642 16.555 1.00 96.81 255 PRO A CA 1
ATOM 1962 C C . PRO A 1 255 ? 6.301 7.593 15.277 1.00 96.81 255 PRO A C 1
ATOM 1964 O O . PRO A 1 255 ? 5.208 8.160 15.247 1.00 96.81 255 PRO A O 1
ATOM 1967 N N . GLN A 1 256 ? 6.753 6.903 14.222 1.00 96.44 256 GLN A N 1
ATOM 1968 C CA . GLN A 1 256 ? 5.963 6.763 12.994 1.00 96.44 256 GLN A CA 1
ATOM 1969 C C . GLN A 1 256 ? 4.722 5.903 13.227 1.00 96.44 256 GLN A C 1
ATOM 1971 O O . GLN A 1 256 ? 3.648 6.228 12.720 1.00 96.44 256 GLN A O 1
ATOM 1976 N N . PHE A 1 257 ? 4.847 4.840 14.022 1.00 97.06 257 PHE A N 1
ATOM 1977 C CA . PHE A 1 257 ? 3.714 4.000 14.388 1.00 97.06 257 PHE A CA 1
ATOM 1978 C C . PHE A 1 257 ? 2.704 4.746 15.267 1.00 97.06 257 PHE A C 1
ATOM 1980 O O . PHE A 1 257 ? 1.507 4.711 14.985 1.00 97.06 257 PHE A O 1
ATOM 1987 N N . ALA A 1 258 ? 3.173 5.494 16.269 1.00 96.69 258 ALA A N 1
ATOM 1988 C CA . ALA A 1 258 ? 2.318 6.338 17.100 1.00 96.69 258 ALA A CA 1
ATOM 1989 C C . ALA A 1 258 ? 1.570 7.384 16.259 1.00 96.69 258 ALA A C 1
ATOM 1991 O O . ALA A 1 258 ? 0.364 7.556 16.423 1.00 96.69 258 ALA A O 1
ATOM 1992 N N . ARG A 1 259 ? 2.246 8.023 15.294 1.00 97.38 259 ARG A N 1
ATOM 1993 C CA . ARG A 1 259 ? 1.614 8.954 14.346 1.00 97.38 259 ARG A CA 1
ATOM 1994 C C . ARG A 1 259 ? 0.569 8.267 13.459 1.00 97.38 259 ARG A C 1
ATOM 1996 O O . ARG A 1 259 ? -0.480 8.847 13.183 1.00 97.38 259 ARG A O 1
ATOM 2003 N N . LEU A 1 260 ? 0.841 7.043 13.003 1.00 97.19 260 LEU A N 1
ATOM 2004 C CA . LEU A 1 260 ? -0.103 6.261 12.199 1.00 97.19 260 LEU A CA 1
ATOM 2005 C C . LEU A 1 260 ? -1.375 5.948 12.993 1.00 97.19 260 LEU A C 1
ATOM 2007 O O . LEU A 1 260 ? -2.473 6.117 12.473 1.00 97.19 260 LEU A O 1
ATOM 2011 N N . LEU A 1 261 ? -1.232 5.569 14.264 1.00 96.94 261 LEU A N 1
ATOM 2012 C CA . LEU A 1 261 ? -2.364 5.342 15.163 1.00 96.94 261 LEU A CA 1
ATOM 2013 C C . LEU A 1 261 ? -3.113 6.636 15.491 1.00 96.94 261 LEU A C 1
ATOM 2015 O O . LEU A 1 261 ? -4.335 6.643 15.474 1.00 96.94 261 LEU A O 1
ATOM 2019 N N . ALA A 1 262 ? -2.404 7.738 15.734 1.00 96.44 262 ALA A N 1
ATOM 2020 C CA . ALA A 1 262 ? -3.014 9.023 16.075 1.00 96.44 262 ALA A CA 1
ATOM 2021 C C . ALA A 1 262 ? -3.887 9.616 14.956 1.00 96.44 262 ALA A C 1
ATOM 2023 O O . ALA A 1 262 ? -4.719 10.466 15.236 1.00 96.44 262 ALA A O 1
ATOM 2024 N N . THR A 1 263 ? -3.694 9.185 13.706 1.00 96.62 263 THR A N 1
ATOM 2025 C CA . THR A 1 263 ? -4.490 9.632 12.546 1.00 96.62 263 THR A CA 1
ATOM 2026 C C . THR A 1 263 ? -5.588 8.641 12.150 1.00 96.62 263 THR A C 1
ATOM 2028 O O . THR A 1 263 ? -6.296 8.868 11.168 1.00 96.62 263 THR A O 1
ATOM 2031 N N . ALA A 1 264 ? -5.724 7.523 12.875 1.00 97.00 264 ALA A N 1
ATOM 2032 C CA . ALA A 1 264 ? -6.635 6.437 12.522 1.00 97.00 264 ALA A CA 1
ATOM 2033 C C . ALA A 1 264 ? -8.115 6.826 12.572 1.00 97.00 264 ALA A C 1
ATOM 2035 O O . ALA A 1 264 ? -8.920 6.238 11.851 1.00 97.00 264 ALA A O 1
ATOM 2036 N N . ASP A 1 265 ? -8.477 7.825 13.369 1.00 96.00 265 ASP A N 1
ATOM 2037 C CA . ASP A 1 265 ? -9.824 8.387 13.441 1.00 96.00 265 ASP A CA 1
ATOM 2038 C C . ASP A 1 265 ? -10.284 8.996 12.108 1.00 96.00 265 ASP A C 1
ATOM 2040 O O . ASP A 1 265 ? -11.472 8.941 11.791 1.00 96.00 265 ASP A O 1
ATOM 2044 N N . GLN A 1 266 ? -9.348 9.516 11.311 1.00 95.25 266 GLN A N 1
ATOM 2045 C CA . GLN A 1 266 ? -9.653 10.184 10.047 1.00 95.25 266 GLN A CA 1
ATOM 2046 C C . GLN A 1 266 ? -9.793 9.207 8.883 1.00 95.25 266 GLN A C 1
ATOM 2048 O O . GLN A 1 266 ? -10.645 9.406 8.021 1.00 95.25 266 GLN A O 1
ATOM 2053 N N . TRP A 1 267 ? -8.974 8.151 8.839 1.00 95.31 267 TRP A N 1
ATOM 2054 C CA . TRP A 1 267 ? -8.954 7.214 7.711 1.00 95.31 267 TRP A CA 1
ATOM 2055 C C . TRP A 1 267 ? -9.677 5.887 7.957 1.00 95.31 267 TRP A C 1
ATOM 2057 O O . TRP A 1 267 ? -9.923 5.166 6.991 1.00 95.31 267 TRP A O 1
ATOM 2067 N N . ALA A 1 268 ? -10.033 5.524 9.192 1.00 96.06 268 ALA A N 1
ATOM 2068 C CA . ALA A 1 268 ? -10.762 4.279 9.452 1.00 96.06 268 ALA A CA 1
ATOM 2069 C C . ALA A 1 268 ? -12.142 4.257 8.765 1.00 96.06 268 ALA A C 1
ATOM 2071 O O . ALA A 1 268 ? -12.861 5.253 8.757 1.00 96.06 268 ALA A O 1
ATOM 2072 N N . LEU A 1 269 ? -12.568 3.091 8.249 1.00 93.94 269 LEU A N 1
ATOM 2073 C CA . LEU A 1 269 ? -13.839 2.935 7.517 1.00 93.94 269 LEU A CA 1
ATOM 2074 C C . LEU A 1 269 ? -15.067 3.285 8.354 1.00 93.94 269 LEU A C 1
ATOM 2076 O O . LEU A 1 269 ? -16.119 3.620 7.814 1.00 93.94 269 LEU A O 1
ATOM 2080 N N . ASN A 1 270 ? -14.968 3.118 9.669 1.00 95.06 270 ASN A N 1
ATOM 2081 C CA . ASN A 1 270 ? -16.011 3.440 10.629 1.00 95.06 270 ASN A CA 1
ATOM 2082 C C . ASN A 1 270 ? -15.434 3.452 12.052 1.00 95.06 270 ASN A C 1
ATOM 2084 O O . ASN A 1 270 ? -14.319 2.990 12.301 1.00 95.06 270 ASN A O 1
ATOM 2088 N N . ARG A 1 271 ? -16.246 3.912 13.012 1.00 96.06 271 ARG A N 1
ATOM 2089 C CA . ARG A 1 271 ? -15.885 3.953 14.440 1.00 96.06 271 ARG A CA 1
ATOM 2090 C C . ARG A 1 271 ? -15.508 2.584 15.016 1.00 96.06 271 ARG A C 1
ATOM 2092 O O . ARG A 1 271 ? -14.646 2.523 15.884 1.00 96.06 271 ARG A O 1
ATOM 2099 N N . ALA A 1 272 ? -16.122 1.502 14.531 1.00 96.12 272 ALA A N 1
ATOM 2100 C CA . ALA A 1 272 ? -15.780 0.155 14.983 1.00 96.12 272 ALA A CA 1
ATOM 2101 C C . ALA A 1 272 ? -14.369 -0.231 14.529 1.00 96.12 272 ALA A C 1
ATOM 2103 O O . ALA A 1 272 ? -13.597 -0.785 15.298 1.00 96.12 272 ALA A O 1
ATOM 2104 N N . GLU A 1 273 ? -14.002 0.081 13.286 1.00 95.50 273 GLU A N 1
ATOM 2105 C CA . GLU A 1 273 ? -12.655 -0.169 12.787 1.00 95.50 273 GLU A CA 1
ATOM 2106 C C . GLU A 1 273 ? -11.610 0.686 13.503 1.00 95.50 273 GLU A C 1
ATOM 2108 O O . GLU A 1 273 ? -10.566 0.154 13.866 1.00 95.50 273 GLU A O 1
ATOM 2113 N N . HIS A 1 274 ? -11.909 1.956 13.776 1.00 97.06 274 HIS A N 1
ATOM 2114 C CA . HIS A 1 274 ? -11.049 2.813 14.591 1.00 97.06 274 HIS A CA 1
ATOM 2115 C C . HIS A 1 274 ? -10.796 2.197 15.980 1.00 97.06 274 HIS A C 1
ATOM 2117 O O . HIS A 1 274 ? -9.645 2.009 16.376 1.00 97.06 274 HIS A O 1
ATOM 2123 N N . ALA A 1 275 ? -11.857 1.773 16.676 1.00 97.19 275 ALA A N 1
ATOM 2124 C CA . ALA A 1 275 ? -11.754 1.056 17.947 1.00 97.19 275 ALA A CA 1
ATOM 2125 C C . ALA A 1 275 ? -10.892 -0.213 17.841 1.00 97.19 275 ALA A C 1
ATOM 2127 O O . ALA A 1 275 ? -9.977 -0.409 18.639 1.00 97.19 275 ALA A O 1
ATOM 2128 N N . MET A 1 276 ? -11.128 -1.040 16.816 1.00 95.81 276 MET A N 1
ATOM 2129 C CA . MET A 1 276 ? -10.350 -2.257 16.562 1.00 95.81 276 MET A CA 1
ATOM 2130 C C . MET A 1 276 ? -8.869 -1.972 16.299 1.00 95.81 276 MET A C 1
ATOM 2132 O O . MET A 1 276 ? -8.017 -2.746 16.733 1.00 95.81 276 MET A O 1
ATOM 2136 N N . ILE A 1 277 ? -8.552 -0.899 15.567 1.00 96.44 277 ILE A N 1
ATOM 2137 C CA . ILE A 1 277 ? -7.171 -0.512 15.270 1.00 96.44 277 ILE A CA 1
ATOM 2138 C C . ILE A 1 277 ? -6.444 -0.195 16.577 1.00 96.44 277 ILE A C 1
ATOM 2140 O O . ILE A 1 277 ? -5.397 -0.780 16.842 1.00 96.44 277 ILE A O 1
ATOM 2144 N N . HIS A 1 278 ? -7.016 0.648 17.437 1.00 96.62 278 HIS A N 1
ATOM 2145 C CA . HIS A 1 278 ? -6.384 0.984 18.715 1.00 96.62 278 HIS A CA 1
ATOM 2146 C C . HIS A 1 278 ? -6.288 -0.209 19.663 1.00 96.62 278 HIS A C 1
ATOM 2148 O O . HIS A 1 278 ? -5.226 -0.431 20.241 1.00 96.62 278 HIS A O 1
ATOM 2154 N N . LEU A 1 279 ? -7.338 -1.026 19.746 1.00 95.62 279 LEU A N 1
ATOM 2155 C CA . LEU A 1 279 ? -7.358 -2.203 20.607 1.00 95.62 279 LEU A CA 1
ATOM 2156 C C . LEU A 1 279 ? -6.286 -3.228 20.213 1.00 95.62 279 LEU A C 1
ATOM 2158 O O . LEU A 1 279 ? -5.600 -3.793 21.066 1.00 95.62 279 LEU A O 1
ATOM 2162 N N . ARG A 1 280 ? -6.118 -3.468 18.906 1.00 94.69 280 ARG A N 1
ATOM 2163 C CA . ARG A 1 280 ? -5.180 -4.480 18.405 1.00 94.69 280 ARG A CA 1
ATOM 2164 C C . ARG A 1 280 ? -3.756 -3.971 18.271 1.00 94.69 280 ARG A C 1
ATOM 2166 O O . ARG A 1 280 ? -2.833 -4.776 18.414 1.00 94.69 280 ARG A O 1
ATOM 2173 N N . PHE A 1 281 ? -3.566 -2.694 17.960 1.00 94.25 281 PHE A N 1
ATOM 2174 C CA . PHE A 1 281 ? -2.265 -2.156 17.563 1.00 94.25 281 PHE A CA 1
ATOM 2175 C C . PHE A 1 281 ? -1.709 -1.103 18.525 1.00 94.25 281 PHE A C 1
ATOM 2177 O O . PHE A 1 281 ? -0.495 -1.033 18.655 1.00 94.25 281 PHE A O 1
ATOM 2184 N N . GLY A 1 282 ? -2.552 -0.313 19.195 1.00 88.31 282 GLY A N 1
ATOM 2185 C CA . GLY A 1 282 ? -2.123 0.852 19.978 1.00 88.31 282 GLY A CA 1
ATOM 2186 C C . GLY A 1 282 ? -2.232 0.723 21.492 1.00 88.31 282 GLY A C 1
ATOM 2187 O O . GLY A 1 282 ? -2.031 1.723 22.170 1.00 88.31 282 GLY A O 1
ATOM 2188 N N . GLU A 1 283 ? -2.627 -0.446 22.009 1.00 90.25 283 GLU A N 1
ATOM 2189 C CA . GLU A 1 283 ? -2.842 -0.748 23.442 1.00 90.25 283 GLU A CA 1
ATOM 2190 C C . GLU A 1 283 ? -3.859 0.156 24.167 1.00 90.25 283 GLU A C 1
ATOM 2192 O O . GLU A 1 283 ? -4.212 -0.084 25.319 1.00 90.25 283 GLU A O 1
ATOM 2197 N N . SER A 1 284 ? -4.397 1.168 23.490 1.00 95.44 284 SER A N 1
ATOM 2198 C CA . SER A 1 284 ? -5.368 2.100 24.039 1.00 95.44 284 SER A CA 1
ATOM 2199 C C . SER A 1 284 ? -6.768 1.498 24.019 1.00 95.44 284 SER A C 1
ATOM 2201 O O . SER A 1 284 ? -7.311 1.178 22.959 1.00 95.44 284 SER A O 1
ATOM 2203 N N . VAL A 1 285 ? -7.382 1.410 25.198 1.00 97.00 285 VAL A N 1
ATOM 2204 C CA . VAL A 1 285 ? -8.769 0.953 25.371 1.00 97.00 285 VAL A CA 1
ATOM 2205 C C . VAL A 1 285 ? -9.801 2.054 25.098 1.00 97.00 285 VAL A C 1
ATOM 2207 O O . VAL A 1 285 ? -10.955 1.754 24.795 1.00 97.00 285 VAL A O 1
ATOM 2210 N N . ARG A 1 286 ? -9.404 3.336 25.139 1.00 97.12 286 ARG A N 1
ATOM 2211 C CA . ARG A 1 286 ? -10.335 4.482 25.092 1.00 97.12 286 ARG A CA 1
ATOM 2212 C C . ARG A 1 286 ? -11.225 4.511 23.840 1.00 97.12 286 ARG A C 1
ATOM 2214 O O . ARG A 1 286 ? -12.436 4.663 24.003 1.00 97.12 286 ARG A O 1
ATOM 2221 N N . PRO A 1 287 ? -10.706 4.325 22.609 1.00 97.38 287 PRO A N 1
ATOM 2222 C CA . PRO A 1 287 ? -11.562 4.307 21.420 1.00 97.38 287 PRO A CA 1
ATOM 2223 C C . PRO A 1 287 ? -12.541 3.126 21.419 1.00 97.38 287 PRO A C 1
ATOM 2225 O O . PRO A 1 287 ? -13.665 3.257 20.935 1.00 97.38 287 PRO A O 1
ATOM 2228 N N . GLY A 1 288 ? -12.137 1.995 22.009 1.00 97.19 288 GLY A N 1
ATOM 2229 C CA . GLY A 1 288 ? -13.000 0.838 22.235 1.00 97.19 288 GLY A CA 1
ATOM 2230 C C . GLY A 1 288 ? -14.163 1.162 23.164 1.00 97.19 288 GLY A C 1
ATOM 2231 O O . GLY A 1 288 ? -15.313 0.944 22.794 1.00 97.19 288 GLY A O 1
ATOM 2232 N N . LEU A 1 289 ? -13.881 1.756 24.324 1.00 98.00 289 LEU A N 1
ATOM 2233 C CA . LEU A 1 289 ? -14.907 2.151 25.295 1.00 98.00 289 LEU A CA 1
ATOM 2234 C C . LEU A 1 289 ? -15.891 3.168 24.707 1.00 98.00 289 LEU A C 1
ATOM 2236 O O . LEU A 1 289 ? -17.102 2.996 24.830 1.00 98.00 289 LEU A O 1
ATOM 2240 N N . ALA A 1 290 ? -15.388 4.171 23.982 1.00 97.94 290 ALA A N 1
ATOM 2241 C CA . ALA A 1 290 ? -16.228 5.146 23.289 1.00 97.94 290 ALA A CA 1
ATOM 2242 C C . ALA A 1 290 ? -17.146 4.484 22.244 1.00 97.94 290 ALA A C 1
ATOM 2244 O O . ALA A 1 290 ? -18.307 4.871 22.093 1.00 97.94 290 ALA A O 1
ATOM 2245 N N . PHE A 1 291 ? -16.653 3.463 21.535 1.00 97.69 291 PHE A N 1
ATOM 2246 C CA . PHE A 1 291 ? -17.474 2.688 20.611 1.00 97.69 291 PHE A CA 1
ATOM 2247 C C . PHE A 1 291 ? -18.534 1.843 21.336 1.00 97.69 291 PHE A C 1
ATOM 2249 O O . PHE A 1 291 ? -19.682 1.827 20.893 1.00 97.69 291 PHE A O 1
ATOM 2256 N N . ILE A 1 292 ? -18.192 1.186 22.452 1.00 97.56 292 ILE A N 1
ATOM 2257 C CA . ILE A 1 292 ? -19.153 0.414 23.259 1.00 97.56 292 ILE A CA 1
ATOM 2258 C C . ILE A 1 292 ? -20.262 1.313 23.825 1.00 97.56 292 ILE A C 1
ATOM 2260 O O . ILE A 1 292 ? -21.439 0.972 23.726 1.00 97.56 292 ILE A O 1
ATOM 2264 N N . ALA A 1 293 ? -19.918 2.495 24.336 1.00 97.44 293 ALA A N 1
ATOM 2265 C CA . ALA A 1 293 ? -20.911 3.471 24.782 1.00 97.44 293 ALA A CA 1
ATOM 2266 C C . ALA A 1 293 ? -21.820 3.926 23.623 1.00 97.44 293 ALA A C 1
ATOM 2268 O O . ALA A 1 293 ? -23.040 4.002 23.766 1.00 97.44 293 ALA A O 1
ATOM 2269 N N . PHE A 1 294 ? -21.241 4.166 22.440 1.00 97.06 294 PHE A N 1
ATOM 2270 C CA . PHE A 1 294 ? -21.997 4.555 21.248 1.00 97.06 294 PHE A CA 1
ATOM 2271 C C . PHE A 1 294 ? -22.999 3.487 20.795 1.00 97.06 294 PHE A C 1
ATOM 2273 O O . PHE A 1 294 ? -24.108 3.839 20.392 1.00 97.06 294 PHE A O 1
ATOM 2280 N N . ILE A 1 295 ? -22.620 2.204 20.817 1.00 96.19 295 ILE A N 1
ATOM 2281 C CA . ILE A 1 295 ? -23.529 1.122 20.418 1.00 96.19 295 ILE A CA 1
ATOM 2282 C C . ILE A 1 295 ? -24.566 0.818 21.504 1.00 96.19 295 ILE A C 1
ATOM 2284 O O . ILE A 1 295 ? -25.698 0.494 21.155 1.00 96.19 295 ILE A O 1
ATOM 2288 N N . ASP A 1 296 ? -24.244 0.962 22.796 1.00 96.31 296 ASP A N 1
ATOM 2289 C CA . ASP A 1 296 ? -25.239 0.745 23.856 1.00 96.31 296 ASP A CA 1
ATOM 2290 C C . ASP A 1 296 ? -26.359 1.791 23.822 1.00 96.31 296 ASP A C 1
ATOM 2292 O O . ASP A 1 296 ? -27.518 1.468 24.078 1.00 96.31 296 ASP A O 1
ATOM 2296 N N . ALA A 1 297 ? -26.044 3.015 23.392 1.00 97.31 297 ALA A N 1
ATOM 2297 C CA . ALA A 1 297 ? -27.032 4.064 23.156 1.00 97.31 297 ALA A CA 1
ATOM 2298 C C . ALA A 1 297 ? -27.961 3.792 21.950 1.00 97.31 297 ALA A C 1
ATOM 2300 O O . ALA A 1 297 ? -28.904 4.549 21.719 1.00 97.31 297 ALA A O 1
ATOM 2301 N N . LYS A 1 298 ? -27.716 2.747 21.140 1.00 97.25 298 LYS A N 1
ATOM 2302 C CA . LYS A 1 298 ? -28.572 2.412 19.990 1.00 97.25 298 LYS A CA 1
ATOM 2303 C C . LYS A 1 298 ? -29.833 1.645 20.417 1.00 97.25 298 LYS A C 1
ATOM 2305 O O . LYS A 1 298 ? -29.768 0.792 21.310 1.00 97.25 298 LYS A O 1
ATOM 2310 N N . PRO A 1 299 ? -30.985 1.901 19.761 1.00 96.75 299 PRO A N 1
ATOM 2311 C CA . PRO A 1 299 ? -32.239 1.215 20.067 1.00 96.75 299 PRO A CA 1
ATOM 2312 C C . PRO A 1 299 ? -32.155 -0.279 19.729 1.00 96.75 299 PRO A C 1
ATOM 2314 O O . PRO A 1 299 ? -31.367 -0.689 18.879 1.00 96.75 299 PRO A O 1
ATOM 2317 N N . ALA A 1 300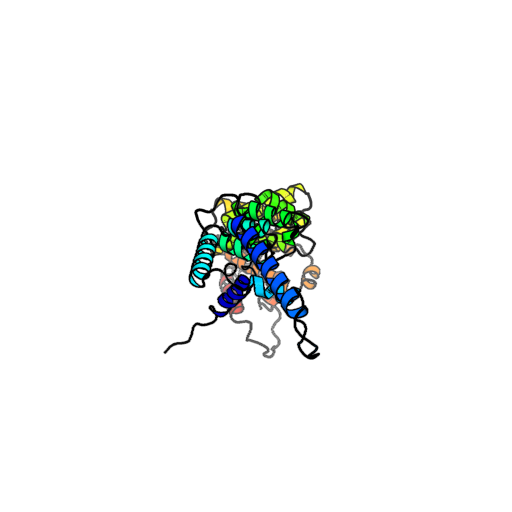 ? -33.002 -1.100 20.361 1.00 93.81 300 ALA A N 1
ATOM 2318 C CA . ALA A 1 300 ? -33.028 -2.554 20.156 1.00 93.81 300 ALA A CA 1
ATOM 2319 C C . ALA A 1 300 ? -33.208 -2.956 18.677 1.00 93.81 300 ALA A C 1
ATOM 2321 O O . ALA A 1 300 ? -32.575 -3.901 18.218 1.00 93.81 300 ALA A O 1
ATOM 2322 N N . GLN A 1 301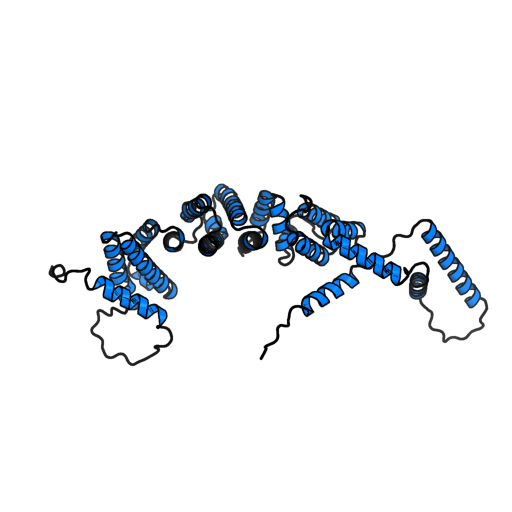 ? -33.991 -2.191 17.911 1.00 95.50 301 GLN A N 1
ATOM 2323 C CA . GLN 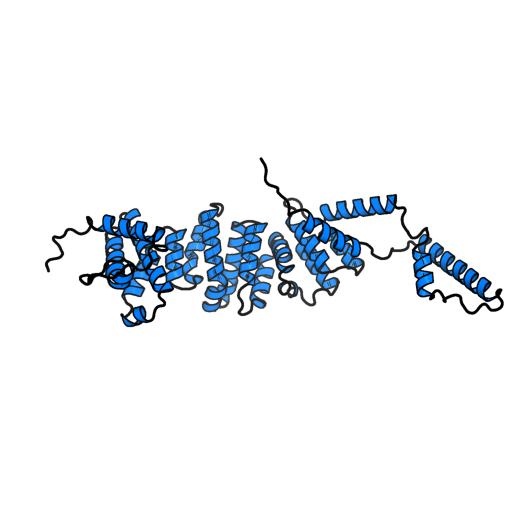A 1 301 ? -34.213 -2.440 16.484 1.00 95.50 301 GLN A CA 1
ATOM 2324 C C . GLN A 1 301 ? -32.921 -2.366 15.655 1.00 95.50 301 GLN A C 1
ATOM 2326 O O . GLN A 1 301 ? -32.682 -3.228 14.818 1.00 95.50 301 GLN A O 1
ATOM 2331 N N . TRP A 1 302 ? -32.017 -1.426 15.965 1.00 96.06 302 TRP A N 1
ATOM 2332 C CA . TRP A 1 302 ? -30.725 -1.311 15.273 1.00 96.06 302 TRP A CA 1
ATOM 2333 C C . TRP A 1 302 ? -29.879 -2.587 15.401 1.00 96.06 302 TRP A C 1
ATOM 2335 O O . TRP A 1 302 ? -29.122 -2.938 14.497 1.00 96.06 302 TRP A O 1
ATOM 2345 N N . TRP A 1 303 ? -30.016 -3.291 16.526 1.00 91.44 303 TRP A N 1
ATOM 2346 C CA . TRP A 1 303 ? -29.343 -4.562 16.773 1.00 91.44 303 TRP A CA 1
ATOM 2347 C C . TRP A 1 303 ? -29.976 -5.726 16.016 1.00 91.44 303 TRP A C 1
ATOM 2349 O O . TRP A 1 303 ? -29.244 -6.594 15.541 1.00 91.44 303 TRP A O 1
ATOM 2359 N N . ALA A 1 304 ? -31.303 -5.730 15.879 1.00 91.62 304 ALA A N 1
ATOM 2360 C CA . ALA A 1 304 ? -32.023 -6.722 15.085 1.00 91.62 304 ALA A CA 1
ATOM 2361 C C . ALA A 1 304 ? -31.661 -6.620 13.592 1.00 91.62 304 ALA A C 1
ATOM 2363 O O . ALA A 1 304 ? -31.459 -7.640 12.936 1.00 91.62 304 ALA A O 1
ATOM 2364 N N . ASP A 1 305 ? -31.470 -5.396 13.093 1.00 95.94 305 ASP A N 1
ATOM 2365 C CA . ASP A 1 305 ? -31.142 -5.127 11.687 1.00 95.94 305 ASP A CA 1
ATOM 2366 C C . ASP A 1 305 ? -29.669 -5.415 11.333 1.00 95.94 305 ASP A C 1
ATOM 2368 O O . ASP A 1 305 ? -29.282 -5.457 10.160 1.00 95.94 305 ASP A O 1
ATOM 2372 N N . LEU A 1 306 ? -28.798 -5.602 12.332 1.00 95.12 306 LEU A N 1
ATOM 2373 C CA . LEU A 1 306 ? -27.380 -5.844 12.094 1.00 95.12 306 LEU A CA 1
ATOM 2374 C C . LEU A 1 306 ? -27.124 -7.267 11.563 1.00 95.12 306 LEU A C 1
ATOM 2376 O O . LEU A 1 306 ? -27.484 -8.254 12.219 1.00 95.12 306 LEU A O 1
ATOM 2380 N N . PRO A 1 307 ? -26.359 -7.411 10.459 1.00 96.00 307 PRO A N 1
ATOM 2381 C CA . PRO A 1 307 ? -25.927 -8.717 9.978 1.00 96.00 307 PRO A CA 1
ATOM 2382 C C . PRO A 1 307 ? -25.210 -9.509 11.075 1.00 96.00 307 PRO A C 1
ATOM 2384 O O . PRO A 1 307 ? -24.341 -8.968 11.764 1.00 96.00 307 PRO A O 1
ATOM 2387 N N . GLU A 1 308 ? -25.503 -10.804 11.186 1.00 93.88 308 GLU A N 1
ATOM 2388 C CA . GLU A 1 308 ? -24.933 -11.697 12.207 1.00 93.88 308 GLU A CA 1
ATOM 2389 C C . GLU A 1 308 ? -23.396 -11.637 12.245 1.00 93.88 308 GLU A C 1
ATOM 2391 O O . GLU A 1 308 ? -22.795 -11.489 13.305 1.00 93.88 308 GLU A O 1
ATOM 2396 N N . LYS A 1 309 ? -22.741 -11.590 11.074 1.00 94.12 309 LYS A N 1
ATOM 2397 C CA . LYS A 1 309 ? -21.279 -11.421 10.970 1.00 94.12 309 LYS A CA 1
ATOM 2398 C C . LYS A 1 309 ? -20.765 -10.150 11.659 1.00 94.12 309 LYS A C 1
ATOM 2400 O O . LYS A 1 309 ? -19.674 -10.161 12.225 1.00 94.12 309 LYS A O 1
ATOM 2405 N N . ARG A 1 310 ? -21.515 -9.041 11.596 1.00 94.31 310 ARG A N 1
ATOM 2406 C CA . ARG A 1 310 ? -21.152 -7.793 12.289 1.00 94.31 310 ARG A CA 1
ATOM 2407 C C . ARG A 1 310 ? -21.413 -7.905 13.786 1.00 94.31 310 ARG A C 1
ATOM 2409 O O . ARG A 1 310 ? -20.556 -7.478 14.550 1.00 94.31 310 ARG A O 1
ATOM 2416 N N . ARG A 1 311 ? -22.534 -8.514 14.192 1.00 94.56 311 ARG A N 1
ATOM 2417 C CA . ARG A 1 311 ? -22.842 -8.774 15.608 1.00 94.56 311 ARG A CA 1
ATOM 2418 C C . ARG A 1 311 ? -21.746 -9.611 16.264 1.00 94.56 311 ARG A C 1
ATOM 2420 O O . ARG A 1 311 ? -21.178 -9.182 17.261 1.00 94.56 311 ARG A O 1
ATOM 2427 N N . HIS A 1 312 ? -21.354 -10.714 15.631 1.00 93.31 312 HIS A N 1
ATOM 2428 C CA . HIS A 1 312 ? -20.253 -11.557 16.089 1.00 93.31 312 HIS A CA 1
ATOM 2429 C C . HIS A 1 312 ? -18.934 -10.779 16.211 1.00 93.31 312 HIS A C 1
ATOM 2431 O O . HIS A 1 312 ? -18.256 -10.864 17.230 1.00 93.31 312 HIS A O 1
ATOM 2437 N N . ARG A 1 313 ? -18.596 -9.951 15.212 1.00 93.62 313 ARG A N 1
ATOM 2438 C CA . ARG A 1 313 ? -17.385 -9.118 15.253 1.00 93.62 313 ARG A CA 1
ATOM 2439 C C . ARG A 1 313 ? -17.409 -8.089 16.391 1.00 93.62 313 ARG A C 1
ATOM 2441 O O . ARG A 1 313 ? -16.365 -7.824 16.978 1.00 93.62 313 ARG A O 1
ATOM 2448 N N . TYR A 1 314 ? -18.565 -7.499 16.701 1.00 95.56 314 TYR A N 1
ATOM 2449 C CA . TYR A 1 314 ? -18.703 -6.563 17.824 1.00 95.56 314 TYR A CA 1
ATOM 2450 C C . TYR A 1 314 ? -18.635 -7.271 19.177 1.00 95.56 314 TYR A C 1
ATOM 2452 O O . TYR A 1 314 ? -17.986 -6.749 20.078 1.00 95.56 314 TYR A O 1
ATOM 2460 N N . ALA A 1 315 ? -19.216 -8.467 19.298 1.00 94.81 315 ALA A N 1
ATOM 2461 C CA . ALA A 1 315 ? -19.081 -9.295 20.493 1.00 94.81 315 ALA A CA 1
ATOM 2462 C C . ALA A 1 315 ? -17.612 -9.675 20.746 1.00 94.81 315 ALA A C 1
ATOM 2464 O O . ALA A 1 315 ? -17.100 -9.452 21.839 1.00 94.81 315 ALA A O 1
ATOM 2465 N N . GLN A 1 316 ? -16.900 -10.152 19.715 1.00 94.38 316 GLN A N 1
ATOM 2466 C CA . GLN A 1 316 ? -15.463 -10.442 19.797 1.00 94.38 316 GLN A CA 1
ATOM 2467 C C . GLN A 1 316 ? -14.654 -9.217 20.231 1.00 94.38 316 GLN A C 1
ATOM 2469 O O . GLN A 1 316 ? -13.817 -9.318 21.121 1.00 94.38 316 GLN A O 1
ATOM 2474 N N . MET A 1 317 ? -14.930 -8.048 19.645 1.00 95.81 317 MET A N 1
ATOM 2475 C CA . MET A 1 317 ? -14.273 -6.804 20.048 1.00 95.81 317 MET A CA 1
ATOM 2476 C C . MET A 1 317 ? -14.553 -6.446 21.509 1.00 95.81 317 MET A C 1
ATOM 2478 O O . MET A 1 317 ? -13.640 -6.013 22.202 1.00 95.81 317 MET A O 1
ATOM 2482 N N . GLY A 1 318 ? -15.792 -6.601 21.980 1.00 96.50 318 GLY A N 1
ATOM 2483 C CA . GLY A 1 318 ? -16.147 -6.327 23.371 1.00 96.50 318 GLY A CA 1
ATOM 2484 C C . GLY A 1 318 ? -15.424 -7.248 24.352 1.00 96.50 318 GLY A C 1
ATOM 2485 O O . GLY A 1 318 ? -14.948 -6.779 25.380 1.00 96.50 318 GLY A O 1
ATOM 2486 N N . ILE A 1 319 ? -15.258 -8.527 24.007 1.00 94.88 319 ILE A N 1
ATOM 2487 C CA . ILE A 1 319 ? -14.471 -9.484 24.802 1.00 94.88 319 ILE A CA 1
ATOM 2488 C C . ILE A 1 319 ? -12.985 -9.097 24.797 1.00 94.88 319 ILE A C 1
ATOM 2490 O O . ILE A 1 319 ? -12.383 -8.978 25.863 1.00 94.88 319 ILE A O 1
ATOM 2494 N N . GLU A 1 320 ? -12.401 -8.835 23.617 1.00 95.69 320 GLU A N 1
ATOM 2495 C CA . GLU A 1 320 ? -11.011 -8.364 23.487 1.00 95.69 320 GLU A CA 1
ATOM 2496 C C . GLU A 1 320 ? -10.785 -7.085 24.321 1.00 95.69 320 GLU A C 1
ATOM 2498 O O . GLU A 1 320 ? -9.757 -6.946 24.987 1.00 95.69 320 GLU A O 1
ATOM 2503 N N . LEU A 1 321 ? -11.754 -6.163 24.320 1.00 97.44 321 LEU A N 1
ATOM 2504 C CA . LEU A 1 321 ? -11.710 -4.916 25.080 1.00 97.44 321 LEU A CA 1
ATOM 2505 C C . LEU A 1 321 ? -11.786 -5.158 26.587 1.00 97.44 321 LEU A C 1
ATOM 2507 O O . LEU A 1 321 ? -10.962 -4.614 27.315 1.00 97.44 321 LEU A O 1
ATOM 2511 N N . ALA A 1 322 ? -12.715 -5.995 27.052 1.00 96.69 322 ALA A N 1
ATOM 2512 C CA . ALA A 1 322 ? -12.829 -6.344 28.465 1.00 96.69 322 ALA A CA 1
ATOM 2513 C C . ALA A 1 322 ? -11.531 -6.981 28.986 1.00 96.69 322 ALA A C 1
ATOM 2515 O O . ALA A 1 322 ? -11.016 -6.557 30.017 1.00 96.69 322 ALA A O 1
ATOM 2516 N N . HIS A 1 323 ? -10.943 -7.921 28.237 1.00 95.50 323 HIS A N 1
ATOM 2517 C CA . HIS A 1 323 ? -9.655 -8.527 28.591 1.00 95.50 323 HIS A CA 1
ATOM 2518 C C . HIS A 1 323 ? -8.530 -7.491 28.675 1.00 95.50 323 HIS A C 1
ATOM 2520 O O . HIS A 1 323 ? -7.699 -7.548 29.578 1.00 95.50 323 HIS A O 1
ATOM 2526 N N . ARG A 1 324 ? -8.499 -6.517 27.758 1.00 96.06 324 ARG A N 1
ATOM 2527 C CA . ARG A 1 324 ? -7.499 -5.441 27.781 1.00 96.06 324 ARG A CA 1
ATOM 2528 C C . ARG A 1 324 ? -7.698 -4.473 28.945 1.00 96.06 324 ARG A C 1
ATOM 2530 O O . ARG A 1 324 ? -6.704 -4.070 29.536 1.00 96.06 324 ARG A O 1
ATOM 2537 N N . CYS A 1 325 ? -8.939 -4.142 29.301 1.00 97.06 325 CYS A N 1
ATOM 2538 C CA . CYS A 1 325 ? -9.241 -3.350 30.495 1.00 97.06 325 CYS A CA 1
ATOM 2539 C C . CYS A 1 325 ? -8.786 -4.069 31.772 1.00 97.06 325 CYS A C 1
ATOM 2541 O O . CYS A 1 325 ? -8.151 -3.443 32.615 1.00 97.06 325 CYS A O 1
ATOM 2543 N N . LEU A 1 326 ? -9.029 -5.381 31.882 1.00 96.56 326 LEU A N 1
ATOM 2544 C CA . LEU A 1 326 ? -8.543 -6.194 33.004 1.00 96.56 326 LEU A CA 1
ATOM 2545 C C . LEU A 1 326 ? -7.012 -6.243 33.060 1.00 96.56 326 LEU A C 1
ATOM 2547 O O . LEU A 1 326 ? -6.435 -6.083 34.127 1.00 96.56 326 LEU A O 1
ATOM 2551 N N . ALA A 1 327 ? -6.343 -6.394 31.914 1.00 95.81 327 ALA A N 1
ATOM 2552 C CA . ALA A 1 327 ? -4.881 -6.373 31.846 1.00 95.81 327 ALA A CA 1
ATOM 2553 C C . ALA A 1 327 ? -4.268 -5.013 32.241 1.00 95.81 327 ALA A C 1
ATOM 2555 O O . ALA A 1 327 ? -3.095 -4.956 32.595 1.00 95.81 327 ALA A O 1
ATOM 2556 N N . GLN A 1 328 ? -5.046 -3.928 32.172 1.00 96.50 328 GLN A N 1
ATOM 2557 C CA . GLN A 1 328 ? -4.666 -2.579 32.614 1.00 96.50 328 GLN A CA 1
ATOM 2558 C C . GLN A 1 328 ? -5.145 -2.257 34.040 1.00 96.50 328 GLN A C 1
ATOM 2560 O O . GLN A 1 328 ? -5.087 -1.098 34.440 1.00 96.50 328 GLN A O 1
ATOM 2565 N N . ASP A 1 329 ? -5.646 -3.253 34.779 1.00 96.94 329 ASP A N 1
ATOM 2566 C CA . ASP A 1 329 ? -6.221 -3.117 36.126 1.00 96.94 329 ASP A CA 1
ATOM 2567 C C . ASP A 1 329 ? -7.395 -2.118 36.217 1.00 96.94 329 ASP A C 1
ATOM 2569 O O . ASP A 1 329 ? -7.721 -1.556 37.261 1.00 96.94 329 ASP A O 1
ATOM 2573 N N . ASN A 1 330 ? -8.086 -1.889 35.097 1.00 97.38 330 ASN A N 1
ATOM 2574 C CA . ASN A 1 330 ? -9.256 -1.021 35.040 1.00 97.38 330 ASN A CA 1
ATOM 2575 C C . ASN A 1 330 ? -10.542 -1.852 35.145 1.00 97.38 330 ASN A C 1
ATOM 2577 O O . ASN A 1 330 ? -11.253 -2.108 34.165 1.00 97.38 330 ASN A O 1
ATOM 2581 N N . LEU A 1 331 ? -10.826 -2.297 36.372 1.00 97.25 331 LEU A N 1
ATOM 2582 C CA . LEU A 1 331 ? -11.970 -3.157 36.691 1.00 97.25 331 LEU A CA 1
ATOM 2583 C C . LEU A 1 331 ? -13.324 -2.483 36.422 1.00 97.25 331 LEU A C 1
ATOM 2585 O O . LEU A 1 331 ? -14.287 -3.165 36.069 1.00 97.25 331 LEU A O 1
ATOM 2589 N N . ALA A 1 332 ? -13.414 -1.161 36.593 1.00 97.69 332 ALA A N 1
ATOM 2590 C CA . ALA A 1 332 ? -14.651 -0.413 36.379 1.00 97.69 332 ALA A CA 1
ATOM 2591 C C . ALA A 1 332 ? -15.085 -0.481 34.909 1.00 97.69 332 ALA A C 1
ATOM 2593 O O . ALA A 1 332 ? -16.206 -0.898 34.612 1.00 97.69 332 ALA A O 1
ATOM 2594 N N . ASP A 1 333 ? -14.170 -0.175 33.990 1.00 97.75 333 ASP A N 1
ATOM 2595 C CA . ASP A 1 333 ? -14.454 -0.215 32.556 1.00 97.75 333 ASP A CA 1
ATOM 2596 C C . ASP A 1 333 ? -14.694 -1.648 32.063 1.00 97.75 333 ASP A C 1
ATOM 2598 O O . ASP A 1 333 ? -15.604 -1.884 31.266 1.00 97.75 333 ASP A O 1
ATOM 2602 N N . ALA A 1 334 ? -13.947 -2.630 32.583 1.00 97.44 334 ALA A N 1
ATOM 2603 C CA . ALA A 1 334 ? -14.168 -4.039 32.256 1.00 97.44 334 ALA A CA 1
ATOM 2604 C C . ALA A 1 334 ? -15.590 -4.501 32.624 1.00 97.44 334 ALA A C 1
ATOM 2606 O O . ALA A 1 334 ? -16.244 -5.171 31.821 1.00 97.44 334 ALA A O 1
ATOM 2607 N N . LYS A 1 335 ? -16.097 -4.100 33.800 1.00 96.62 335 LYS A N 1
ATOM 2608 C CA . LYS A 1 335 ? -17.472 -4.396 34.238 1.00 96.62 335 LYS A CA 1
ATOM 2609 C C . LYS A 1 335 ? -18.515 -3.740 33.336 1.00 96.62 335 LYS A C 1
ATOM 2611 O O . LYS A 1 335 ? -19.481 -4.399 32.959 1.00 96.62 335 LYS A O 1
ATOM 2616 N N . VAL A 1 336 ? -18.308 -2.480 32.945 1.00 97.31 336 VAL A N 1
ATOM 2617 C CA . VAL A 1 336 ? -19.214 -1.774 32.021 1.00 97.31 336 VAL A CA 1
ATOM 2618 C C . VAL A 1 336 ? -19.280 -2.493 30.672 1.00 97.31 336 VAL A C 1
ATOM 2620 O O . VAL A 1 336 ? -20.372 -2.760 30.170 1.00 97.31 336 VAL A O 1
ATOM 2623 N N . VAL A 1 337 ? -18.131 -2.862 30.099 1.00 97.50 337 VAL A N 1
ATOM 2624 C CA . VAL A 1 337 ? -18.084 -3.585 28.819 1.00 97.50 337 VAL A CA 1
ATOM 2625 C C . VAL A 1 337 ? -18.757 -4.951 28.938 1.00 97.50 337 VAL A C 1
ATOM 2627 O O . VAL A 1 337 ? -19.579 -5.289 28.086 1.00 97.50 337 VAL A O 1
ATOM 2630 N N . ALA A 1 338 ? -18.463 -5.713 29.995 1.00 95.88 338 ALA A N 1
ATOM 2631 C CA . ALA A 1 338 ? -19.071 -7.019 30.235 1.00 95.88 338 ALA A CA 1
ATOM 2632 C C . ALA A 1 338 ? -20.600 -6.929 30.350 1.00 95.88 338 ALA A C 1
ATOM 2634 O O . ALA A 1 338 ? -21.309 -7.740 29.753 1.00 95.88 338 ALA A O 1
ATOM 2635 N N . GLU A 1 339 ? -21.119 -5.911 31.038 1.00 96.12 339 GLU A N 1
ATOM 2636 C CA . GLU A 1 339 ? -22.559 -5.718 31.200 1.00 96.12 339 GLU A CA 1
ATOM 2637 C C . GLU A 1 339 ? -23.252 -5.363 29.880 1.00 96.12 339 GLU A C 1
ATOM 2639 O O . GLU A 1 339 ? -24.301 -5.924 29.553 1.00 96.12 339 GLU A O 1
ATOM 2644 N N . VAL A 1 340 ? -22.647 -4.488 29.069 1.00 95.88 340 VAL A N 1
ATOM 2645 C CA . VAL A 1 340 ? -23.162 -4.191 27.724 1.00 95.88 340 VAL A CA 1
ATOM 2646 C C . VAL A 1 340 ? -23.123 -5.445 26.848 1.00 95.88 340 VAL A C 1
ATOM 2648 O O . VAL A 1 340 ? -24.097 -5.732 26.147 1.00 95.88 340 VAL A O 1
ATOM 2651 N N . MET A 1 341 ? -22.039 -6.227 26.908 1.00 95.31 341 MET A N 1
ATOM 2652 C CA . MET A 1 341 ? -21.927 -7.468 26.138 1.00 95.31 341 MET A CA 1
ATOM 2653 C C . MET A 1 341 ? -22.986 -8.494 26.548 1.00 95.31 341 MET A C 1
ATOM 2655 O O . MET A 1 341 ? -23.634 -9.081 25.682 1.00 95.31 341 MET A O 1
ATOM 2659 N N . ARG A 1 342 ? -23.225 -8.658 27.852 1.00 93.62 342 ARG A N 1
ATOM 2660 C CA . ARG A 1 342 ? -24.260 -9.543 28.399 1.00 93.62 342 ARG A CA 1
ATOM 2661 C C . ARG A 1 342 ? -25.655 -9.123 27.943 1.00 93.62 342 ARG A C 1
ATOM 2663 O O . ARG A 1 342 ? -26.426 -9.964 27.491 1.00 93.62 342 ARG A O 1
ATOM 2670 N N . ARG A 1 343 ? -25.961 -7.825 28.003 1.00 94.06 343 ARG A N 1
ATOM 2671 C CA . ARG A 1 343 ? -27.270 -7.274 27.627 1.00 94.06 343 ARG A CA 1
ATOM 2672 C C . ARG A 1 343 ? -27.555 -7.382 26.128 1.00 94.06 343 ARG A C 1
ATOM 2674 O O . ARG A 1 343 ? -28.694 -7.619 25.742 1.00 94.06 343 ARG A O 1
ATOM 2681 N N . ARG A 1 344 ? -26.543 -7.166 25.279 1.00 93.00 344 ARG A N 1
ATOM 2682 C CA . ARG A 1 344 ? -26.716 -7.054 23.817 1.00 93.00 344 ARG A CA 1
ATOM 2683 C C . ARG A 1 344 ? -26.380 -8.329 23.041 1.00 93.00 344 ARG A C 1
ATOM 2685 O O . ARG A 1 344 ? -26.878 -8.494 21.932 1.00 93.00 344 ARG A O 1
ATOM 2692 N N . PHE A 1 345 ? -25.559 -9.221 23.594 1.00 90.75 345 PHE A N 1
ATOM 2693 C CA . PHE A 1 345 ? -25.041 -10.405 22.897 1.00 90.75 345 PHE A CA 1
ATOM 2694 C C . PHE A 1 345 ? -25.186 -11.707 23.701 1.00 90.75 345 PHE A C 1
ATOM 2696 O O . PHE A 1 345 ? -24.450 -12.661 23.445 1.00 90.75 345 PHE A O 1
ATOM 2703 N N . SER A 1 346 ? -26.143 -11.790 24.632 1.00 88.94 346 SER A N 1
ATOM 2704 C CA . SER A 1 346 ? -26.426 -13.005 25.423 1.00 88.94 346 SER A CA 1
ATOM 2705 C C . SER A 1 346 ? -26.548 -14.273 24.566 1.00 88.94 346 SER A C 1
ATOM 2707 O O . SER A 1 346 ? -25.978 -15.309 24.909 1.00 88.94 346 SER A O 1
ATOM 2709 N N . GLU A 1 347 ? -27.197 -14.164 23.401 1.00 87.06 347 GLU A N 1
ATOM 2710 C CA . GLU A 1 347 ? -27.337 -15.245 22.415 1.00 87.06 347 GLU A CA 1
ATOM 2711 C C . GLU A 1 347 ? -25.988 -15.804 21.938 1.00 87.06 347 GLU A C 1
ATOM 2713 O O . GLU A 1 347 ? -25.833 -17.013 21.775 1.00 87.06 347 GLU A O 1
ATOM 2718 N N . HIS A 1 348 ? -25.004 -14.928 21.720 1.00 83.31 348 HIS A N 1
ATOM 2719 C CA . HIS A 1 348 ? -23.697 -15.294 21.170 1.00 83.31 348 HIS A CA 1
ATOM 2720 C C . HIS A 1 348 ? -22.725 -15.763 22.254 1.00 83.31 348 HIS A C 1
ATOM 2722 O O . HIS A 1 348 ? -21.823 -16.544 21.966 1.00 83.31 348 HIS A O 1
ATOM 2728 N N . LEU A 1 349 ? -22.919 -15.309 23.494 1.00 82.12 349 LEU A N 1
ATOM 2729 C CA . LEU A 1 349 ? -22.121 -15.717 24.651 1.00 82.12 349 LEU A CA 1
ATOM 2730 C C . LEU A 1 349 ? -22.548 -17.085 25.212 1.00 82.12 349 LEU A C 1
ATOM 2732 O O . LEU A 1 349 ? -21.966 -17.554 26.186 1.00 82.12 349 LEU A O 1
ATOM 2736 N N . GLY A 1 350 ? -23.589 -17.720 24.657 1.00 82.12 350 GLY A N 1
ATOM 2737 C CA . GLY A 1 350 ? -24.116 -18.988 25.175 1.00 82.12 350 GLY A CA 1
ATOM 2738 C C . GLY A 1 350 ? -24.711 -18.870 26.586 1.00 82.12 350 GLY A C 1
ATOM 2739 O O . GLY A 1 350 ? -24.960 -19.879 27.248 1.00 82.12 350 GLY A O 1
ATOM 2740 N N . VAL A 1 351 ? -24.947 -17.643 27.061 1.00 71.12 351 VAL A N 1
ATOM 2741 C CA . VAL A 1 351 ? -25.620 -17.353 28.329 1.00 71.12 351 VAL A CA 1
ATOM 2742 C C . VAL A 1 351 ? -27.109 -17.267 28.019 1.00 71.12 351 VAL A C 1
ATOM 2744 O O . VAL A 1 351 ? -27.692 -16.190 27.923 1.00 71.12 351 VAL A O 1
ATOM 2747 N N . SER A 1 352 ? -27.720 -18.422 27.762 1.00 53.03 352 SER A N 1
ATOM 2748 C CA . SER A 1 352 ? -29.171 -18.487 27.627 1.00 53.03 352 SER A CA 1
ATOM 2749 C C . SER A 1 352 ? -29.775 -18.281 29.015 1.00 53.03 352 SER A C 1
ATOM 2751 O O . SER A 1 352 ? -29.644 -19.137 29.882 1.00 53.03 352 SER A O 1
ATOM 2753 N N . THR A 1 353 ? -30.388 -17.121 29.242 1.00 52.72 353 THR A N 1
ATOM 2754 C CA . THR A 1 353 ? -31.156 -16.806 30.460 1.00 52.72 353 THR A CA 1
ATOM 2755 C C . THR A 1 353 ? -32.544 -17.449 30.460 1.00 52.72 353 THR A C 1
ATOM 2757 O O . THR A 1 353 ? -33.273 -17.340 31.440 1.00 52.72 353 THR A O 1
ATOM 2760 N N . VAL A 1 354 ? -32.915 -18.131 29.372 1.00 52.59 354 VAL A N 1
ATOM 2761 C CA . VAL A 1 354 ? -34.147 -18.914 29.277 1.00 52.59 354 VAL A CA 1
ATOM 2762 C C . VAL A 1 354 ? -33.849 -20.333 29.779 1.00 52.59 354 VAL A C 1
ATOM 2764 O O . VAL A 1 354 ? -32.895 -20.938 29.279 1.00 52.59 354 VAL A O 1
ATOM 2767 N N . PRO A 1 355 ? -34.623 -20.885 30.737 1.00 46.78 355 PRO A N 1
ATOM 2768 C CA . PRO A 1 355 ? -34.468 -22.270 31.168 1.00 46.78 355 PRO A CA 1
ATOM 2769 C C . PRO A 1 355 ? -34.582 -23.181 29.942 1.00 46.78 355 PRO A C 1
ATOM 2771 O O . PRO A 1 355 ? -35.589 -23.179 29.233 1.00 46.78 355 PRO A O 1
ATOM 2774 N N . GLN A 1 356 ? -33.489 -23.882 29.642 1.00 43.75 356 GLN A N 1
ATOM 2775 C CA . GLN A 1 356 ? -33.337 -24.678 28.432 1.00 43.75 356 GLN A CA 1
ATOM 2776 C C . GLN A 1 356 ? -34.397 -25.785 28.388 1.00 43.75 356 GLN A C 1
ATOM 2778 O O . GLN A 1 356 ? -34.337 -26.740 29.158 1.00 43.75 356 GLN A O 1
ATOM 2783 N N . GLN A 1 357 ? -35.327 -25.701 27.434 1.00 44.88 357 GLN A N 1
ATOM 2784 C CA . GLN A 1 357 ? -35.905 -26.919 26.872 1.00 44.88 357 GLN A CA 1
ATOM 2785 C C . GLN A 1 357 ? -34.803 -27.681 26.111 1.00 44.88 357 GLN A C 1
ATOM 2787 O O . GLN A 1 357 ? -33.927 -27.036 25.517 1.00 44.88 357 GLN A O 1
ATOM 2792 N N . PRO A 1 358 ? -34.813 -29.027 26.130 1.00 48.16 358 PRO A N 1
ATOM 2793 C CA . PRO A 1 358 ? -33.722 -29.832 25.599 1.00 48.16 358 PRO A CA 1
ATOM 2794 C C . PRO A 1 358 ? -33.588 -29.591 24.094 1.00 48.16 358 PRO A C 1
ATOM 2796 O O . PRO A 1 358 ? -34.454 -29.973 23.312 1.00 48.16 358 PRO A O 1
ATOM 2799 N N . ARG A 1 359 ? -32.513 -28.910 23.683 1.00 46.69 359 ARG A N 1
ATOM 2800 C CA . ARG A 1 359 ? -32.188 -28.701 22.270 1.00 46.69 359 ARG A CA 1
ATOM 2801 C C . ARG A 1 359 ? -31.308 -29.839 21.787 1.00 46.69 359 ARG A C 1
ATOM 2803 O O . ARG A 1 359 ? -30.168 -29.980 22.224 1.00 46.69 359 ARG A O 1
ATOM 2810 N N . GLU A 1 360 ? -31.864 -30.616 20.869 1.00 46.47 360 GLU A N 1
ATOM 2811 C CA . GLU A 1 360 ? -31.184 -31.689 20.16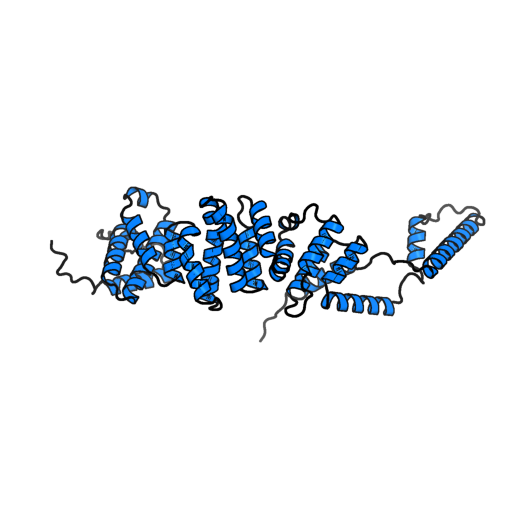3 1.00 46.47 360 GLU A CA 1
ATOM 2812 C C . GLU A 1 360 ? -29.936 -31.178 19.424 1.00 46.47 360 GLU A C 1
ATOM 2814 O O . GLU A 1 360 ? -29.907 -30.134 18.769 1.00 46.47 360 GLU A O 1
ATOM 2819 N N . SER A 1 361 ? -28.883 -31.966 19.587 1.00 46.28 361 SER A N 1
ATOM 2820 C CA . SER A 1 361 ? -27.550 -31.918 19.000 1.00 46.28 361 SER A CA 1
ATOM 2821 C C . SER A 1 361 ? -27.513 -31.601 17.500 1.00 46.28 361 SER A C 1
ATOM 2823 O O . SER A 1 361 ? -27.681 -32.496 16.676 1.00 46.28 361 SER A O 1
ATOM 2825 N N . LEU A 1 362 ? -27.146 -30.368 17.133 1.00 41.44 362 LEU A N 1
ATOM 2826 C CA . LEU A 1 362 ? -26.654 -30.050 15.788 1.00 41.44 362 LEU A CA 1
ATOM 2827 C C . LEU A 1 362 ? -25.409 -29.135 15.811 1.00 41.44 362 LEU A C 1
ATOM 2829 O O . LEU A 1 362 ? -25.454 -27.964 16.185 1.00 41.44 362 LEU A O 1
ATOM 2833 N N . SER A 1 363 ? -24.308 -29.696 15.293 1.00 43.84 363 SER A N 1
ATOM 2834 C CA . SER A 1 363 ? -23.061 -29.074 14.794 1.00 43.84 363 SER A CA 1
ATOM 2835 C C . SER A 1 363 ? -22.022 -28.526 15.799 1.00 43.84 363 SER A C 1
ATOM 2837 O O . SER A 1 363 ? -21.877 -27.330 16.036 1.00 43.84 363 SER A O 1
ATOM 2839 N N . ILE A 1 364 ? -21.185 -29.436 16.311 1.00 46.66 364 ILE A N 1
ATOM 2840 C CA . ILE A 1 364 ? -20.054 -29.162 17.224 1.00 46.66 364 ILE A CA 1
ATOM 2841 C C . ILE A 1 364 ? -18.744 -28.789 16.483 1.00 46.66 364 ILE A C 1
ATOM 2843 O O . ILE A 1 364 ? -17.823 -28.233 17.071 1.00 46.66 364 ILE A O 1
ATOM 2847 N N . LEU A 1 365 ? -18.648 -28.977 15.164 1.00 43.06 365 LEU A N 1
ATOM 2848 C CA . LEU A 1 365 ? -17.359 -28.927 14.447 1.00 43.06 365 LEU A CA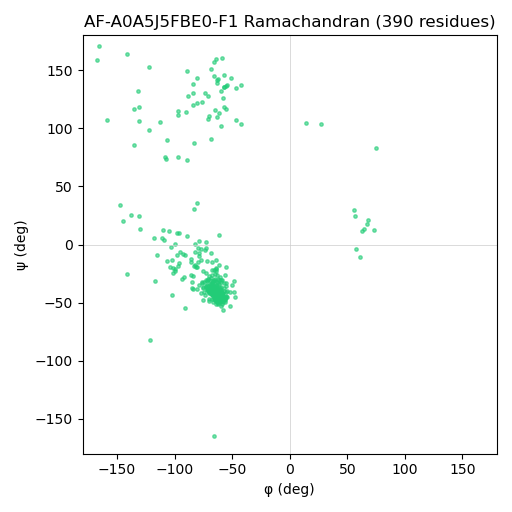 1
ATOM 2849 C C . LEU A 1 365 ? -16.812 -27.534 14.060 1.00 43.06 365 LEU A C 1
ATOM 2851 O O . LEU A 1 365 ? -15.734 -27.457 13.482 1.00 43.06 365 LEU A O 1
ATOM 2855 N N . ARG A 1 366 ? -17.487 -26.419 14.385 1.00 45.53 366 ARG A N 1
ATOM 2856 C CA . ARG A 1 366 ? -16.953 -25.049 14.158 1.00 45.53 366 ARG A CA 1
ATOM 2857 C C . ARG A 1 366 ? -16.757 -24.209 15.429 1.00 45.53 366 ARG A C 1
ATOM 2859 O O . ARG A 1 366 ? -16.425 -23.034 15.318 1.00 45.53 366 ARG A O 1
ATOM 2866 N N . ARG A 1 367 ? -16.957 -24.781 16.624 1.00 50.66 367 ARG A N 1
ATOM 2867 C CA . ARG A 1 367 ? -16.912 -24.046 17.908 1.00 50.66 367 ARG A CA 1
ATOM 2868 C C . ARG A 1 367 ? -15.592 -24.138 18.683 1.00 50.66 367 ARG A C 1
ATOM 2870 O O . ARG A 1 367 ? -15.445 -23.381 19.633 1.00 50.66 367 ARG A O 1
ATOM 2877 N N . GLY A 1 368 ? -14.651 -24.996 18.277 1.00 44.28 368 GLY A N 1
ATOM 2878 C CA . GLY A 1 368 ? -13.470 -25.358 19.082 1.00 44.28 368 GLY A CA 1
ATOM 2879 C C . GLY A 1 368 ? -12.649 -24.176 19.610 1.00 44.28 368 GLY A C 1
ATOM 2880 O O . GLY A 1 368 ? -12.480 -24.052 20.811 1.00 44.28 368 GLY A O 1
ATOM 2881 N N . GLU A 1 369 ? -12.225 -23.250 18.749 1.00 45.97 369 GLU A N 1
ATOM 2882 C CA . GLU A 1 369 ? -11.317 -22.164 19.174 1.00 45.97 369 GLU A CA 1
ATOM 2883 C C . GLU A 1 369 ? -12.031 -20.965 19.830 1.00 45.97 369 GLU A C 1
ATOM 2885 O O . GLU A 1 369 ? -11.409 -20.163 20.519 1.00 45.97 369 GLU A O 1
ATOM 2890 N N . VAL A 1 370 ? -13.346 -20.813 19.633 1.00 48.19 370 VAL A N 1
ATOM 2891 C CA . VAL A 1 370 ? -14.119 -19.685 20.199 1.00 48.19 370 VAL A CA 1
ATOM 2892 C C . VAL A 1 370 ? -14.756 -20.059 21.539 1.00 48.19 370 VAL A C 1
ATOM 2894 O O . VAL A 1 370 ? -14.925 -19.188 22.391 1.00 48.19 370 VAL A O 1
ATOM 2897 N N . ALA A 1 371 ? -15.085 -21.338 21.746 1.00 50.94 371 ALA A N 1
ATOM 2898 C CA . ALA A 1 371 ? -15.631 -21.830 23.009 1.00 50.94 371 ALA A CA 1
ATOM 2899 C C . ALA A 1 371 ? -14.620 -21.689 24.156 1.00 50.94 371 ALA A C 1
ATOM 2901 O O . ALA A 1 371 ? -14.983 -21.178 25.209 1.00 50.94 371 ALA A O 1
ATOM 2902 N N . GLU A 1 372 ? -13.342 -22.000 23.918 1.00 50.75 372 GLU A N 1
ATOM 2903 C CA . GLU A 1 372 ? -12.296 -21.884 24.945 1.00 50.75 372 GLU A CA 1
ATOM 2904 C C . GLU A 1 372 ? -12.131 -20.441 25.453 1.00 50.75 372 GLU A C 1
ATOM 2906 O O . GLU A 1 372 ? -12.021 -20.209 26.655 1.00 50.75 372 GLU A O 1
ATOM 2911 N N . HIS A 1 373 ? -12.211 -19.437 24.572 1.00 50.75 373 HIS A N 1
ATOM 2912 C CA . HIS A 1 373 ? -12.151 -18.030 24.988 1.00 50.75 373 HIS A CA 1
ATOM 2913 C C . HIS A 1 373 ? -13.407 -17.552 25.738 1.00 50.75 373 HIS A C 1
ATOM 2915 O O . HIS A 1 373 ? -13.305 -16.667 26.589 1.00 50.75 373 HIS A O 1
ATOM 2921 N N . LEU A 1 374 ? -14.581 -18.117 25.440 1.00 51.53 374 LEU A N 1
ATOM 2922 C CA . LEU A 1 374 ? -15.842 -17.781 26.111 1.00 51.53 374 LEU A CA 1
ATOM 2923 C C . LEU A 1 374 ? -15.975 -18.459 27.478 1.00 51.53 374 LEU A C 1
ATOM 2925 O O . LEU A 1 374 ? -16.507 -17.847 28.403 1.00 51.53 374 LEU A O 1
ATOM 2929 N N . ASP A 1 375 ? -15.462 -19.679 27.625 1.00 51.69 375 ASP A N 1
ATOM 2930 C CA . ASP A 1 375 ? -15.448 -20.390 28.904 1.00 51.69 375 ASP A CA 1
ATOM 2931 C C . ASP A 1 375 ? -14.450 -19.750 29.879 1.00 51.69 375 ASP A C 1
ATOM 2933 O O . ASP A 1 375 ? -14.786 -19.538 31.043 1.00 51.69 375 ASP A O 1
ATOM 2937 N N . VAL A 1 376 ? -13.287 -19.298 29.390 1.00 52.66 376 VAL A N 1
ATOM 2938 C CA . VAL A 1 376 ? -12.345 -18.484 30.182 1.00 52.66 376 VAL A CA 1
ATOM 2939 C C . VAL A 1 376 ? -12.979 -17.152 30.600 1.00 52.66 376 VAL A C 1
ATOM 2941 O O . VAL A 1 376 ? -12.850 -16.755 31.755 1.00 52.66 376 VAL A O 1
ATOM 2944 N N . PHE A 1 377 ? -13.729 -16.485 29.714 1.00 51.03 377 PHE A N 1
ATOM 2945 C CA . PHE A 1 377 ? -14.490 -15.283 30.077 1.00 51.03 377 PHE A CA 1
ATOM 2946 C C . PHE A 1 377 ? -15.537 -15.589 31.161 1.00 51.03 377 PHE A C 1
ATOM 2948 O O . PHE A 1 377 ? -15.678 -14.841 32.124 1.00 51.03 377 PHE A O 1
ATOM 2955 N N . ARG A 1 378 ? -16.259 -16.709 31.057 1.00 54.16 378 ARG A N 1
ATOM 2956 C CA . ARG A 1 378 ? -17.256 -17.108 32.058 1.00 54.16 378 ARG A CA 1
ATOM 2957 C C . ARG A 1 378 ? -16.617 -17.395 33.422 1.00 54.16 378 ARG A C 1
ATOM 2959 O O . ARG A 1 378 ? -17.165 -16.947 34.422 1.00 54.16 378 ARG A O 1
ATOM 2966 N N . GLU A 1 379 ? -15.484 -18.091 33.469 1.00 59.44 379 GLU A N 1
ATOM 2967 C CA . GLU A 1 379 ? -14.752 -18.366 34.715 1.00 59.44 379 GLU A CA 1
ATOM 2968 C C . GLU A 1 379 ? -14.152 -17.090 35.330 1.00 59.44 379 GLU A C 1
ATOM 2970 O O . GLU A 1 379 ? -14.329 -16.845 36.518 1.00 59.44 379 GLU A O 1
ATOM 2975 N N . MET A 1 380 ? -13.555 -16.200 34.527 1.00 48.44 380 MET A N 1
ATOM 2976 C CA . MET A 1 380 ? -12.944 -14.954 35.023 1.00 48.44 380 MET A CA 1
ATOM 2977 C C . MET A 1 380 ? -13.936 -13.977 35.675 1.00 48.44 380 MET A C 1
ATOM 2979 O O . MET A 1 380 ? -13.539 -13.165 36.510 1.00 48.44 380 MET A O 1
ATOM 2983 N N . PHE A 1 381 ? -15.218 -14.023 35.302 1.00 51.06 381 PHE A N 1
ATOM 2984 C CA . PHE A 1 381 ? -16.247 -13.128 35.845 1.00 51.06 381 PHE A CA 1
ATOM 2985 C C . PHE A 1 381 ? -17.168 -13.783 36.886 1.00 51.06 381 PHE A C 1
ATOM 2987 O O . PHE A 1 381 ? -18.000 -13.075 37.456 1.00 51.06 381 PHE A O 1
ATOM 2994 N N . LYS A 1 382 ? -17.013 -15.083 37.182 1.00 56.00 382 LYS A N 1
ATOM 2995 C CA . LYS A 1 382 ? -17.762 -15.752 38.263 1.00 56.00 382 LYS A CA 1
ATOM 2996 C C . LYS A 1 382 ? -17.414 -15.190 39.644 1.00 56.00 382 LYS A C 1
ATOM 2998 O O . LYS A 1 382 ? -18.316 -15.011 40.455 1.00 56.00 382 LYS A O 1
ATOM 3003 N N . ASP A 1 383 ? -16.153 -14.815 39.856 1.00 46.69 383 ASP A N 1
ATOM 3004 C CA . ASP A 1 383 ? -15.666 -14.336 41.158 1.00 46.69 383 ASP A CA 1
ATOM 3005 C C . ASP A 1 383 ? -15.656 -12.798 41.282 1.00 46.69 383 ASP A C 1
ATOM 3007 O O . ASP A 1 383 ? -15.590 -12.244 42.378 1.00 46.69 383 ASP A O 1
ATOM 3011 N N . ALA A 1 384 ? -15.754 -12.070 40.162 1.00 45.91 384 ALA A N 1
ATOM 3012 C CA . ALA A 1 384 ? -15.670 -10.603 40.128 1.00 45.91 384 ALA A CA 1
ATOM 3013 C C . ALA A 1 384 ? -16.994 -9.878 40.474 1.00 45.91 384 ALA A C 1
ATOM 3015 O O . ALA A 1 384 ? -17.022 -8.640 40.585 1.00 45.91 384 ALA A O 1
ATOM 3016 N N . ILE A 1 385 ? -18.089 -10.632 40.631 1.00 43.34 385 ILE A N 1
ATOM 3017 C CA . ILE A 1 385 ? -19.418 -10.145 41.017 1.00 43.34 385 ILE A CA 1
ATOM 3018 C C . ILE A 1 385 ? -19.832 -10.877 42.302 1.00 43.34 385 ILE A C 1
ATOM 3020 O O . ILE A 1 385 ? -20.328 -11.999 42.226 1.00 43.34 385 ILE A O 1
ATOM 3024 N N . PRO A 1 386 ? -19.661 -10.264 43.489 1.00 44.09 386 PRO A N 1
ATOM 3025 C CA . PRO A 1 386 ? -20.204 -10.821 44.720 1.00 44.09 386 PRO A CA 1
ATOM 3026 C C . PRO A 1 386 ? -21.721 -10.981 44.576 1.00 44.09 386 PRO A C 1
ATOM 3028 O O . PRO A 1 386 ? -22.420 -10.009 44.269 1.00 44.09 386 PRO A O 1
ATOM 3031 N N . ALA A 1 387 ? -22.226 -12.193 44.815 1.00 48.31 387 ALA A N 1
ATOM 3032 C CA . ALA A 1 387 ? -23.654 -12.516 44.763 1.00 48.31 387 ALA A CA 1
ATOM 3033 C C . ALA A 1 387 ? -24.513 -11.610 45.676 1.00 48.31 387 ALA A C 1
ATOM 3035 O O . ALA A 1 387 ? -25.706 -11.439 45.443 1.00 48.31 387 ALA A O 1
ATOM 3036 N N . GLU A 1 388 ? -23.895 -10.952 46.661 1.00 47.91 388 GLU A N 1
ATOM 3037 C CA . GLU A 1 388 ? -24.544 -10.070 47.637 1.00 47.91 388 GLU A CA 1
ATOM 3038 C C . GLU A 1 388 ? -25.019 -8.705 47.101 1.00 47.91 388 GLU A C 1
ATOM 3040 O O . GLU A 1 388 ? -25.655 -7.964 47.845 1.00 47.91 388 GLU A O 1
ATOM 3045 N N . LYS A 1 389 ? -24.781 -8.342 45.829 1.00 41.16 389 LYS A N 1
ATOM 3046 C CA . LYS A 1 389 ? -25.296 -7.075 45.248 1.00 41.16 389 LYS A CA 1
ATOM 3047 C C . LYS A 1 389 ? -26.403 -7.231 44.195 1.00 41.16 389 LYS A C 1
ATOM 3049 O O . LYS A 1 389 ? -26.725 -6.260 43.517 1.00 41.16 389 LYS A O 1
ATOM 3054 N N . LEU A 1 390 ? -26.998 -8.418 44.066 1.00 38.94 390 LEU A N 1
ATOM 3055 C CA . LEU A 1 390 ? -28.105 -8.698 43.132 1.00 38.94 390 LEU A CA 1
ATOM 3056 C C . LEU A 1 390 ? -29.487 -8.816 43.803 1.00 38.94 390 LEU A C 1
ATOM 3058 O O . LEU A 1 390 ? -30.443 -9.221 43.149 1.00 38.94 390 LEU A O 1
ATOM 3062 N N . ALA A 1 391 ? -29.607 -8.424 45.074 1.00 39.53 391 ALA A N 1
ATOM 3063 C CA . ALA A 1 391 ? -30.888 -8.263 45.756 1.00 39.53 391 ALA A CA 1
ATOM 3064 C C . ALA A 1 391 ? -31.198 -6.772 45.986 1.00 39.53 391 ALA A C 1
ATOM 3066 O O . ALA A 1 391 ? -31.053 -6.271 47.100 1.00 39.53 391 ALA A O 1
ATOM 3067 N N . VAL A 1 392 ? -31.596 -6.079 44.914 1.00 36.75 392 VAL A N 1
ATOM 3068 C CA . VAL A 1 392 ? -32.510 -4.921 44.940 1.00 36.75 392 VAL A CA 1
ATOM 3069 C C . VAL A 1 392 ? -33.459 -5.054 43.762 1.00 36.75 392 VAL A C 1
ATOM 3071 O O . VAL A 1 392 ? -32.946 -5.255 42.636 1.00 36.75 392 VAL A O 1
#

Solvent-accessible surface area (backbone atoms only — not comparable to full-atom values): 22923 Å² total; per-residue (Å²): 13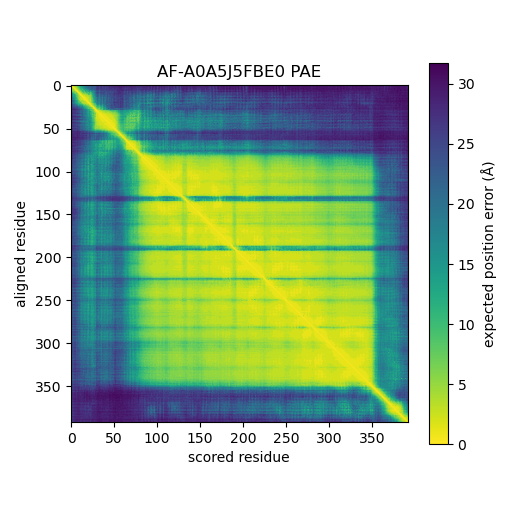6,87,84,88,89,82,85,72,66,67,65,56,53,55,54,50,54,56,47,60,69,69,70,66,71,82,80,86,68,49,79,68,51,47,52,52,49,51,48,52,53,50,55,48,52,49,51,50,52,53,54,67,75,72,57,84,84,72,98,76,74,81,79,72,47,71,68,57,47,53,57,48,57,58,63,34,81,87,68,48,66,54,74,67,54,47,48,52,51,50,52,49,51,51,52,43,42,74,75,41,22,51,62,50,46,46,52,30,32,76,68,72,66,58,51,72,68,57,53,35,52,25,35,48,55,52,60,68,57,85,84,82,74,70,84,47,51,34,60,51,47,53,52,38,37,44,75,58,66,78,28,96,48,96,65,50,51,66,80,37,73,88,41,28,59,40,46,51,46,37,29,50,73,55,67,44,46,71,60,51,45,49,48,41,61,77,62,51,54,96,80,56,50,52,65,44,48,51,38,53,46,29,36,74,72,73,32,58,59,57,22,52,53,51,51,50,48,47,49,54,60,39,63,71,67,69,45,57,67,56,37,14,67,53,37,21,67,41,55,54,50,49,51,52,49,36,70,73,65,66,75,49,55,67,70,61,51,52,53,54,58,74,48,30,80,64,25,31,77,41,66,65,50,30,14,50,47,29,54,75,70,60,78,40,58,64,54,38,52,56,41,52,55,57,57,66,74,49,58,74,64,65,61,71,71,45,55,64,73,55,51,53,51,50,52,53,49,43,52,57,46,25,55,51,27,50,74,67,71,35,60,68,61,20,51,53,40,49,51,52,44,50,75,76,38,25,82,80,70,71,53,68,86,60,85,78,72,92,75,81,93,76,84,76,90,84,43,71,81,60,48,58,59,51,52,51,52,52,60,68,51,59,76,77,52,68,78,86,76,74,84,124